Protein AF-A0A428UQV4-F1 (afdb_monomer_lite)

Secondary structure (DSSP, 8-state):
-----------------S--PPSPPHHHHHHHTTS--------PPP-----------------------------------------------------------------------PPPPPPPPPP-GGGGSPEE--S--TTS--EE-TT-SHHHHHHHHHHHHHHHHHHHH-SS---EETT-PPPPPPP-EEEEEEETTTTEEEEEETTS-EEEEE--EEEEETTEEEEEPSEEEEETTHHHHHHTTS-TT-TTTTSSS-SSSPEEEEEE-GGG-EEEEEE-GGGG--PBPTTSPBPPPPPPSSHHHHHHHHHHHHHHHHHHHHHHTTPPP----SS---TTS-PPSPTTSGGG-EEEEEEEETEEEEEETTS-EEEE-TTS-EEEE-TTSSEEEEEE--HHHHHHHHHHS---GGGGTS-EEEEEEHHHHTTTT-------S-----SEEPPP--HHHHTHHHHTTHHHHHHHHHHHHHHHHHTTSTT----STTT-----S----TTTTSPEEEEEEEES-TT---EEEEEE-TT-TTSEEEE--TT--

Organism: NCBI:txid2604345

Structure (mmCIF, N/CA/C/O backbone):
data_AF-A0A428UQV4-F1
#
_entry.id   AF-A0A428UQV4-F1
#
loop_
_atom_site.group_PDB
_atom_site.id
_atom_site.type_symbol
_atom_site.label_atom_id
_atom_site.label_alt_id
_atom_site.label_comp_id
_atom_site.label_asym_id
_atom_site.label_entity_id
_atom_site.label_seq_id
_atom_site.pdbx_PDB_ins_code
_atom_site.Cartn_x
_atom_site.Cartn_y
_atom_site.Cartn_z
_atom_site.occupancy
_atom_site.B_iso_or_equiv
_atom_site.auth_seq_id
_atom_site.auth_comp_id
_atom_site.auth_asym_id
_atom_site.auth_atom_id
_atom_site.pdbx_PDB_model_num
ATOM 1 N N . MET A 1 1 ? -52.352 -6.166 -39.261 1.00 31.38 1 MET A N 1
ATOM 2 C CA . MET A 1 1 ? -52.012 -5.376 -40.462 1.00 31.38 1 MET A CA 1
ATOM 3 C C . MET A 1 1 ? -51.467 -4.051 -39.938 1.00 31.38 1 MET A C 1
ATOM 5 O O . MET A 1 1 ? -52.166 -3.456 -39.133 1.00 31.38 1 MET A O 1
ATOM 9 N N . SER A 1 2 ? -50.158 -3.784 -40.026 1.00 28.44 2 SER A N 1
ATOM 10 C CA . SER A 1 2 ? -49.411 -3.317 -41.226 1.00 28.44 2 SER A CA 1
ATOM 11 C C . SER A 1 2 ? -49.511 -1.784 -41.349 1.00 28.44 2 SER A C 1
ATOM 13 O O . SER A 1 2 ? -50.619 -1.283 -41.206 1.00 28.44 2 SER A O 1
ATOM 15 N N . THR A 1 3 ? -48.466 -0.976 -41.594 1.00 29.72 3 THR A N 1
ATOM 16 C CA . THR A 1 3 ? -47.017 -1.180 -41.906 1.00 29.72 3 THR A CA 1
ATOM 17 C C . THR A 1 3 ? -46.318 0.210 -41.817 1.00 29.72 3 THR A C 1
ATOM 19 O O . THR A 1 3 ? -47.023 1.203 -41.965 1.00 29.72 3 THR A O 1
ATOM 22 N N . GLU A 1 4 ? -45.009 0.426 -41.599 1.00 27.41 4 GLU A N 1
ATOM 23 C CA . GLU A 1 4 ? -43.824 -0.445 -41.400 1.00 27.41 4 GLU A CA 1
ATOM 24 C C . GLU A 1 4 ? -42.717 0.293 -40.570 1.00 27.41 4 GLU A C 1
ATOM 26 O O . GLU A 1 4 ? -43.022 1.223 -39.826 1.00 27.41 4 GLU A O 1
ATOM 31 N N . ASP A 1 5 ? -41.455 -0.137 -40.689 1.00 26.69 5 ASP A N 1
ATOM 32 C CA . ASP A 1 5 ? -40.201 0.288 -40.015 1.00 26.69 5 ASP A CA 1
ATOM 33 C C . ASP A 1 5 ? -39.321 1.193 -40.945 1.00 26.69 5 ASP A C 1
ATOM 35 O O . ASP A 1 5 ? -39.782 1.550 -42.031 1.00 26.69 5 ASP A O 1
ATOM 39 N N . PRO A 1 6 ? -38.011 1.468 -40.699 1.00 42.03 6 PRO A N 1
ATOM 40 C CA . PRO A 1 6 ? -37.296 1.888 -39.477 1.00 42.03 6 PRO A CA 1
ATOM 41 C C . PRO A 1 6 ? -36.327 3.087 -39.735 1.00 42.03 6 PRO A C 1
ATOM 43 O O . PRO A 1 6 ? -36.129 3.516 -40.870 1.00 42.03 6 PRO A O 1
ATOM 46 N N . LEU A 1 7 ? -35.560 3.532 -38.720 1.00 25.91 7 LEU A N 1
ATOM 47 C CA . LEU A 1 7 ? -34.198 4.077 -38.945 1.00 25.91 7 LEU A CA 1
ATOM 48 C C . LEU A 1 7 ? -33.292 3.962 -37.695 1.00 25.91 7 LEU A C 1
ATOM 50 O O . LEU A 1 7 ? -33.308 4.811 -36.806 1.00 25.91 7 LEU A O 1
ATOM 54 N N . SER A 1 8 ? -32.469 2.908 -37.612 1.00 24.80 8 SER A N 1
ATOM 55 C CA . SER A 1 8 ? -31.616 2.625 -36.441 1.00 24.80 8 SER A CA 1
ATOM 56 C C . SER A 1 8 ? -30.145 3.038 -36.634 1.00 24.80 8 SER A C 1
ATOM 58 O O . SER A 1 8 ? -29.351 2.313 -37.240 1.00 24.80 8 SER A O 1
ATOM 60 N N . GLY A 1 9 ? -29.747 4.179 -36.063 1.00 23.80 9 GLY A N 1
ATOM 61 C CA . GLY A 1 9 ? -28.363 4.674 -36.080 1.00 23.80 9 GLY A CA 1
ATOM 62 C C . GLY A 1 9 ? -27.455 4.028 -35.024 1.00 23.80 9 GLY A C 1
ATOM 63 O O . GLY A 1 9 ? -27.219 4.610 -33.970 1.00 23.80 9 GLY A O 1
ATOM 64 N N . SER A 1 10 ? -26.910 2.836 -35.292 1.00 25.34 10 SER A N 1
ATOM 65 C CA . SER A 1 10 ? -26.009 2.145 -34.350 1.00 25.34 10 SER A CA 1
ATOM 66 C C . SER A 1 10 ? -24.591 2.750 -34.337 1.00 25.34 10 SER A C 1
ATOM 68 O O . SER A 1 10 ? -23.722 2.363 -35.125 1.00 25.34 10 SER A O 1
ATOM 70 N N . GLN A 1 11 ? -24.332 3.704 -33.434 1.00 25.91 11 GLN A N 1
ATOM 71 C CA . GLN A 1 11 ? -22.978 4.217 -33.196 1.00 25.91 11 GLN A CA 1
ATOM 72 C C . GLN A 1 11 ? -22.126 3.220 -32.395 1.00 25.91 11 GLN A C 1
ATOM 74 O O . GLN A 1 11 ? -22.440 2.850 -31.265 1.00 25.91 11 GLN A O 1
ATOM 79 N N . LYS A 1 12 ? -20.999 2.811 -32.986 1.00 23.88 12 LYS A N 1
ATOM 80 C CA . LYS A 1 12 ? -20.004 1.933 -32.358 1.00 23.88 12 LYS A CA 1
ATOM 81 C C . LYS A 1 12 ? -19.156 2.718 -31.358 1.00 23.88 12 LYS A C 1
ATOM 83 O O . LYS A 1 12 ? -18.363 3.569 -31.758 1.00 23.88 12 LYS A O 1
ATOM 88 N N . THR A 1 13 ? -19.246 2.376 -30.078 1.00 25.34 13 THR A N 1
ATOM 89 C CA . THR A 1 13 ? -18.352 2.878 -29.026 1.00 25.34 13 THR A CA 1
ATOM 90 C C . THR A 1 13 ? -16.971 2.215 -29.111 1.00 25.34 13 THR A C 1
ATOM 92 O O . THR A 1 13 ? -16.654 1.264 -28.398 1.00 25.34 13 THR A O 1
ATOM 95 N N . SER A 1 14 ? -16.122 2.719 -30.010 1.00 24.55 14 SER A N 1
ATOM 96 C CA . SER A 1 14 ? -14.706 2.332 -30.090 1.00 24.5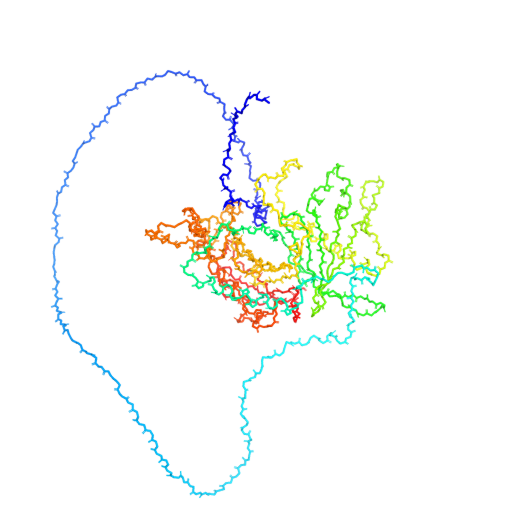5 14 SER A CA 1
ATOM 97 C C . SER A 1 14 ? -13.977 2.701 -28.790 1.00 24.55 14 SER A C 1
ATOM 99 O O . SER A 1 14 ? -13.954 3.863 -28.390 1.00 24.55 14 SER A O 1
ATOM 101 N N . GLY A 1 15 ? -13.412 1.707 -28.103 1.00 33.34 15 GLY A N 1
ATOM 102 C CA . GLY A 1 15 ? -12.973 1.858 -26.713 1.00 33.34 15 GLY A CA 1
ATOM 103 C C . GLY A 1 15 ? -11.687 2.667 -26.517 1.00 33.34 15 GLY A C 1
ATOM 104 O O . GLY A 1 15 ? -10.622 2.261 -26.978 1.00 33.34 15 GLY A O 1
ATOM 105 N N . SER A 1 16 ? -11.767 3.736 -25.715 1.00 28.20 16 SER A N 1
ATOM 106 C CA . SER A 1 16 ? -10.606 4.419 -25.126 1.00 28.20 16 SER A CA 1
ATOM 107 C C . SER A 1 16 ? -10.509 4.113 -23.625 1.00 28.20 16 SER A C 1
ATOM 109 O O . SER A 1 16 ? -11.118 4.770 -22.777 1.00 28.20 16 SER A O 1
ATOM 111 N N . ILE A 1 17 ? -9.779 3.041 -23.305 1.00 39.03 17 ILE A N 1
ATOM 112 C CA . ILE A 1 17 ? -9.510 2.575 -21.928 1.00 39.03 17 ILE A CA 1
ATOM 113 C C . ILE A 1 17 ? -7.999 2.605 -21.612 1.00 39.03 17 ILE A C 1
ATOM 115 O O . ILE A 1 17 ? -7.606 2.599 -20.450 1.00 39.03 17 ILE A O 1
ATOM 119 N N . PHE A 1 18 ? -7.142 2.678 -22.636 1.00 48.31 18 PHE A N 1
ATOM 120 C CA . PHE A 1 18 ? -5.702 2.402 -22.531 1.00 48.31 18 PHE A CA 1
ATOM 121 C C . PHE A 1 18 ? -4.828 3.571 -22.054 1.00 48.31 18 PHE A C 1
ATOM 123 O O . PHE A 1 18 ? -3.662 3.350 -21.735 1.00 48.31 18 PHE A O 1
ATOM 130 N N . LEU A 1 19 ? -5.382 4.784 -21.979 1.00 40.38 19 LEU A N 1
ATOM 131 C CA . LEU A 1 19 ? -4.742 5.970 -21.411 1.00 40.38 19 LEU A CA 1
ATOM 132 C C . LEU A 1 19 ? -5.763 6.743 -20.571 1.00 40.38 19 LEU A C 1
ATOM 134 O O . LEU A 1 19 ? -6.770 7.217 -21.095 1.00 40.38 19 LEU A O 1
ATOM 138 N N . ARG A 1 20 ? -5.491 6.879 -19.270 1.00 52.88 20 ARG A N 1
ATOM 139 C CA . ARG A 1 20 ? -6.180 7.797 -18.350 1.00 52.88 20 ARG A CA 1
ATOM 140 C C . ARG A 1 20 ? -5.162 8.369 -17.368 1.00 52.88 20 ARG A C 1
ATOM 142 O O . ARG A 1 20 ? -4.281 7.637 -16.907 1.00 52.88 20 ARG A O 1
ATOM 149 N N . GLN A 1 21 ? -5.282 9.657 -17.057 1.00 40.12 21 GLN A N 1
ATOM 150 C CA . GLN A 1 21 ? -4.469 10.283 -16.016 1.00 40.12 21 GLN A CA 1
ATOM 151 C C . GLN A 1 21 ? -4.945 9.813 -14.626 1.00 40.12 21 GLN A C 1
ATOM 153 O O . GLN A 1 21 ? -6.149 9.667 -14.403 1.00 40.12 21 GLN A O 1
ATOM 158 N N . PRO A 1 22 ? -4.024 9.525 -13.693 1.00 44.88 22 PRO A N 1
ATOM 159 C CA . PRO A 1 22 ? -4.344 9.227 -12.307 1.00 44.88 22 PRO A CA 1
ATOM 160 C C . PRO A 1 22 ? -4.582 10.525 -11.517 1.00 44.88 22 PRO A C 1
ATOM 162 O O . PRO A 1 22 ? -4.188 11.598 -11.973 1.00 44.88 22 PRO A O 1
ATOM 165 N N . PRO A 1 23 ? -5.128 10.446 -10.290 1.00 51.72 23 PRO A N 1
ATOM 166 C CA . PRO A 1 23 ? -5.045 11.566 -9.359 1.00 51.72 23 PRO A CA 1
ATOM 167 C C . PRO A 1 23 ? -3.584 11.987 -9.115 1.00 51.72 23 PRO A C 1
ATOM 169 O O . PRO A 1 23 ? -2.643 11.179 -9.210 1.00 51.72 23 PRO A O 1
ATOM 172 N N . GLN A 1 24 ? -3.413 13.270 -8.794 1.00 48.06 24 GLN A N 1
ATOM 173 C CA . GLN A 1 24 ? -2.119 13.928 -8.645 1.00 48.06 24 GLN A CA 1
ATOM 174 C C . GLN A 1 24 ? -1.214 13.230 -7.613 1.00 48.06 24 GLN A C 1
ATOM 176 O O . GLN A 1 24 ? -1.659 12.551 -6.683 1.00 48.06 24 GLN A O 1
ATOM 181 N N . SER A 1 25 ? 0.104 13.344 -7.792 1.00 53.81 25 SER A N 1
ATOM 182 C CA . SER A 1 25 ? 1.058 12.783 -6.834 1.00 53.81 25 SER A CA 1
ATOM 183 C C . SER A 1 25 ? 0.945 13.465 -5.470 1.00 53.81 25 SER A C 1
ATOM 185 O O . SER A 1 25 ? 1.125 14.673 -5.386 1.00 53.81 25 SER A O 1
ATOM 187 N N . PHE A 1 26 ? 0.897 12.688 -4.383 1.00 61.75 26 PHE A N 1
ATOM 188 C CA . PHE A 1 26 ? 1.239 13.204 -3.047 1.00 61.75 26 PHE A CA 1
ATOM 189 C C . PHE A 1 26 ? 2.632 13.875 -3.031 1.00 61.75 26 PHE A C 1
ATOM 191 O O . PHE A 1 26 ? 2.838 14.910 -2.413 1.00 61.75 26 PHE A O 1
ATOM 198 N N . ALA A 1 27 ? 3.577 13.351 -3.820 1.00 56.31 27 ALA A N 1
ATOM 199 C CA . ALA A 1 27 ? 4.898 13.950 -4.032 1.00 56.31 27 ALA A CA 1
ATOM 200 C C . ALA A 1 27 ? 4.934 15.170 -4.987 1.00 56.31 27 ALA A C 1
ATOM 202 O O . ALA A 1 27 ? 6.003 15.757 -5.159 1.00 56.31 27 ALA A O 1
ATOM 203 N N . ALA A 1 28 ? 3.810 15.538 -5.618 1.00 52.22 28 ALA A N 1
ATOM 204 C CA . ALA A 1 28 ? 3.621 16.810 -6.328 1.00 52.22 28 ALA A CA 1
ATOM 205 C C . ALA A 1 28 ? 2.908 17.824 -5.424 1.00 52.22 28 ALA A C 1
ATOM 207 O O . ALA A 1 28 ? 3.396 18.941 -5.303 1.00 52.22 28 ALA A O 1
ATOM 208 N N . GLN A 1 29 ? 1.876 17.393 -4.686 1.00 57.56 29 GLN A N 1
ATOM 209 C CA . GLN A 1 29 ? 1.255 18.135 -3.575 1.00 57.56 29 GLN A CA 1
ATOM 210 C C . GLN A 1 29 ? 2.313 18.639 -2.571 1.00 57.56 29 GLN A C 1
ATOM 212 O O . GLN A 1 29 ? 2.324 19.802 -2.180 1.00 57.56 29 GLN A O 1
ATOM 217 N N . GLN A 1 30 ? 3.302 17.808 -2.223 1.00 59.03 30 GLN A N 1
ATOM 218 C CA . GLN A 1 30 ? 4.432 18.231 -1.382 1.00 59.03 30 GLN A CA 1
ATOM 219 C C . GLN A 1 30 ? 5.418 19.205 -2.066 1.00 59.03 30 GLN A C 1
ATOM 221 O O . GLN A 1 30 ? 6.194 19.861 -1.376 1.00 59.03 30 GLN A O 1
ATOM 226 N N . ARG A 1 31 ? 5.421 19.328 -3.402 1.00 60.47 31 ARG A N 1
ATOM 227 C CA . ARG A 1 31 ? 6.254 20.308 -4.135 1.00 60.47 31 ARG A CA 1
ATOM 228 C C . ARG A 1 31 ? 5.546 21.639 -4.336 1.00 60.47 31 ARG A C 1
ATOM 230 O O . ARG A 1 31 ? 6.208 22.668 -4.226 1.00 60.47 31 ARG A O 1
ATOM 237 N N . SER A 1 32 ? 4.242 21.639 -4.618 1.00 54.00 32 SER A N 1
ATOM 238 C CA . SER A 1 32 ? 3.446 22.868 -4.733 1.00 54.00 32 SER A CA 1
ATOM 239 C C . SER A 1 32 ? 3.481 23.652 -3.419 1.00 54.00 32 SER A C 1
ATOM 241 O O . SER A 1 32 ? 3.831 24.829 -3.433 1.00 54.00 32 SER A O 1
ATOM 243 N N . GLN A 1 33 ? 3.294 22.973 -2.281 1.00 54.44 33 GLN A N 1
ATOM 244 C CA . GLN A 1 33 ? 3.383 23.553 -0.930 1.00 54.44 33 GLN A CA 1
ATOM 245 C C . GLN A 1 33 ? 4.753 24.181 -0.583 1.00 54.44 33 GLN A C 1
ATOM 247 O O . GLN A 1 33 ? 4.829 25.036 0.298 1.00 54.44 33 GLN A O 1
ATOM 252 N N . HIS A 1 34 ? 5.841 23.784 -1.254 1.00 43.09 34 HIS A N 1
ATOM 253 C CA . HIS A 1 34 ? 7.185 24.347 -1.053 1.00 43.09 34 HIS A CA 1
ATOM 254 C C . HIS A 1 34 ? 7.595 25.374 -2.120 1.00 43.09 34 HIS A C 1
ATOM 256 O O . HIS A 1 34 ? 8.731 25.856 -2.115 1.00 43.09 34 HIS A O 1
ATOM 262 N N . ARG A 1 35 ? 6.690 25.744 -3.032 1.00 37.53 35 ARG A N 1
ATOM 263 C CA . ARG A 1 35 ? 6.937 26.794 -4.020 1.00 37.53 35 ARG A CA 1
ATOM 264 C C . ARG A 1 35 ? 6.716 28.170 -3.370 1.00 37.53 35 ARG A C 1
ATOM 266 O O . ARG A 1 35 ? 5.616 28.423 -2.887 1.00 37.53 35 ARG A O 1
ATOM 273 N N . PRO A 1 36 ? 7.699 29.092 -3.372 1.00 30.77 36 PRO A N 1
ATOM 274 C CA . PRO A 1 36 ? 7.439 30.466 -2.953 1.00 30.77 36 PRO A CA 1
ATOM 275 C C . PRO A 1 36 ? 6.405 31.102 -3.892 1.00 30.77 36 PRO A C 1
ATOM 277 O O . PRO A 1 36 ? 6.422 30.843 -5.100 1.00 30.77 36 PRO A O 1
ATOM 280 N N . ALA A 1 37 ? 5.525 31.940 -3.339 1.00 31.09 37 ALA A N 1
ATOM 281 C CA . ALA A 1 37 ? 4.434 32.598 -4.058 1.00 31.09 37 ALA A CA 1
ATOM 282 C C . ALA A 1 37 ? 4.957 33.645 -5.063 1.00 31.09 37 ALA A C 1
ATOM 284 O O . ALA A 1 37 ? 4.949 34.850 -4.819 1.00 31.09 37 ALA A O 1
ATOM 285 N N . SER A 1 38 ? 5.453 33.166 -6.204 1.00 29.39 38 SER A N 1
ATOM 286 C CA . SER A 1 38 ? 5.843 33.994 -7.342 1.00 29.39 38 SER A CA 1
ATOM 287 C C . SER A 1 38 ? 4.591 34.611 -7.963 1.00 29.39 38 SER A C 1
ATOM 289 O O . SER A 1 38 ? 3.632 33.903 -8.272 1.00 29.39 38 SER A O 1
ATOM 291 N N . SER A 1 39 ? 4.592 35.935 -8.110 1.00 29.48 39 SER A N 1
ATOM 292 C CA . SER A 1 39 ? 3.435 36.717 -8.538 1.00 29.48 39 SER A CA 1
ATOM 293 C C . SER A 1 39 ? 2.903 36.269 -9.902 1.00 29.48 39 SER A C 1
ATOM 295 O O . SER A 1 39 ? 3.582 36.354 -10.927 1.00 29.48 39 SER A O 1
ATOM 297 N N . MET A 1 40 ? 1.644 35.829 -9.926 1.00 29.00 40 MET A N 1
ATOM 298 C CA . MET A 1 40 ? 0.935 35.540 -11.169 1.00 29.00 40 MET A CA 1
ATOM 299 C C . MET A 1 40 ? 0.621 36.850 -11.895 1.00 29.00 40 MET A C 1
ATOM 301 O O . MET A 1 40 ? -0.359 37.523 -11.583 1.00 29.00 40 MET A O 1
ATOM 305 N N . VAL A 1 41 ? 1.442 37.206 -12.885 1.00 30.58 41 VAL A N 1
ATOM 306 C CA . VAL A 1 41 ? 1.103 38.262 -13.848 1.00 30.58 41 VAL A CA 1
ATOM 307 C C . VAL A 1 41 ? -0.134 37.803 -14.639 1.00 30.58 41 VAL A C 1
ATOM 309 O O . VAL A 1 41 ? -0.069 36.744 -15.273 1.00 30.58 41 VAL A O 1
ATOM 312 N N . PRO A 1 42 ? -1.263 38.541 -14.624 1.00 30.08 42 PRO A N 1
ATOM 313 C CA . PRO A 1 42 ? -2.478 38.103 -15.302 1.00 30.08 42 PRO A CA 1
ATOM 314 C C . PRO A 1 42 ? -2.275 37.997 -16.816 1.00 30.08 42 PRO A C 1
ATOM 316 O O . PRO A 1 42 ? -2.012 38.986 -17.502 1.00 30.08 42 PRO A O 1
ATOM 319 N N . LYS A 1 43 ? -2.420 36.785 -17.358 1.00 28.83 43 LYS A N 1
ATOM 320 C CA . LYS A 1 43 ? -2.338 36.532 -18.799 1.00 28.83 43 LYS A CA 1
ATOM 321 C C . LYS A 1 43 ? -3.593 37.089 -19.476 1.00 28.83 43 LYS A C 1
ATOM 323 O O . LYS A 1 43 ? -4.656 36.477 -19.398 1.00 28.83 43 LYS A O 1
ATOM 328 N N . GLN A 1 44 ? -3.474 38.260 -20.105 1.00 26.98 44 GLN A N 1
ATOM 329 C CA . GLN A 1 44 ? -4.604 38.926 -20.756 1.00 26.98 44 GLN A CA 1
ATOM 330 C C . GLN A 1 44 ? -5.252 38.054 -21.843 1.00 26.98 44 GLN A C 1
ATOM 332 O O . GLN A 1 44 ? -4.595 37.296 -22.560 1.00 26.98 44 GLN A O 1
ATOM 337 N N . ARG A 1 45 ? -6.577 38.177 -21.935 1.00 28.12 45 ARG A N 1
ATOM 338 C CA . ARG A 1 45 ? -7.457 37.458 -22.859 1.00 28.12 45 ARG A CA 1
ATOM 339 C C . ARG A 1 45 ? -7.523 38.235 -24.183 1.00 28.12 45 ARG A C 1
ATOM 341 O O . ARG A 1 45 ? -7.883 39.409 -24.129 1.00 28.12 45 ARG A O 1
ATOM 348 N N . PRO A 1 46 ? -7.202 37.640 -25.345 1.00 29.00 46 PRO A N 1
ATOM 349 C CA . PRO A 1 46 ? -7.317 38.341 -26.619 1.00 29.00 46 PRO A CA 1
ATOM 350 C C . PRO A 1 46 ? -8.788 38.518 -27.023 1.00 29.00 46 PRO A C 1
ATOM 352 O O . PRO A 1 46 ? -9.585 37.582 -26.939 1.00 29.00 46 PRO A O 1
ATOM 355 N N . THR A 1 47 ? -9.120 39.717 -27.491 1.00 29.45 47 THR A N 1
ATOM 356 C CA . THR A 1 47 ? -10.362 40.076 -28.196 1.00 29.45 47 THR A CA 1
ATOM 357 C C . THR A 1 47 ? -10.038 40.447 -29.658 1.00 29.45 47 THR A C 1
ATOM 359 O O . THR A 1 47 ? -8.865 40.659 -29.970 1.00 29.45 47 THR A O 1
ATOM 362 N N . PRO A 1 48 ? -11.020 40.407 -30.583 1.00 34.56 48 PRO A N 1
ATOM 363 C CA . PRO A 1 48 ? -10.745 40.185 -32.008 1.00 34.56 48 PRO A CA 1
ATOM 364 C C . PRO A 1 48 ? -10.295 41.419 -32.813 1.00 34.56 48 PRO A C 1
ATOM 366 O O . PRO A 1 48 ? -10.317 42.553 -32.340 1.00 34.56 48 PRO A O 1
ATOM 369 N N . GLU A 1 49 ? -9.893 41.144 -34.056 1.00 31.14 49 GLU A N 1
ATOM 370 C CA . GLU A 1 49 ? -9.413 42.085 -35.077 1.00 31.14 49 GLU A CA 1
ATOM 371 C C . GLU A 1 49 ? -10.415 43.195 -35.446 1.00 31.14 49 GLU A C 1
ATOM 373 O O . GLU A 1 49 ? -11.632 42.999 -35.407 1.00 31.14 49 GLU A O 1
ATOM 378 N N . PRO A 1 50 ? -9.890 44.307 -35.986 1.00 31.38 50 PRO A N 1
ATOM 379 C CA . PRO A 1 50 ? -10.465 44.939 -37.171 1.00 31.38 50 PRO A CA 1
ATOM 380 C C . PRO A 1 50 ? -9.506 44.901 -38.379 1.00 31.38 50 PRO A C 1
ATOM 382 O O . PRO A 1 50 ? -8.284 44.866 -38.248 1.00 31.38 50 PRO A O 1
ATOM 385 N N . VAL A 1 51 ? -10.089 44.925 -39.577 1.00 33.12 51 VAL A N 1
ATOM 386 C CA . VAL A 1 51 ? -9.424 44.723 -40.879 1.00 33.12 51 VAL A CA 1
ATOM 387 C C . VAL A 1 51 ? -9.010 46.067 -41.506 1.00 33.12 51 VAL A C 1
ATOM 389 O O . VAL A 1 51 ? -9.795 47.006 -41.401 1.00 33.12 51 VAL A O 1
ATOM 392 N N . LEU A 1 52 ? -7.861 46.148 -42.217 1.00 30.59 52 LEU A N 1
ATOM 393 C CA . LEU A 1 52 ? -7.737 46.655 -43.617 1.00 30.59 52 LEU A CA 1
ATOM 394 C C . LEU A 1 52 ? -6.305 46.996 -44.119 1.00 30.59 52 LEU A C 1
ATOM 396 O O . LEU A 1 52 ? -5.415 47.369 -43.365 1.00 30.59 52 LEU A O 1
ATOM 400 N N . SER A 1 53 ? -6.171 46.949 -45.455 1.00 27.45 53 SER A N 1
ATOM 401 C CA . SER A 1 53 ? -5.239 47.709 -46.325 1.00 27.45 53 SER A CA 1
ATOM 402 C C . SER A 1 53 ? -3.719 47.432 -46.334 1.00 27.45 53 SER A C 1
ATOM 404 O O . SER A 1 53 ? -2.910 48.201 -45.833 1.00 27.45 53 SER A O 1
ATOM 406 N N . ALA A 1 54 ? -3.352 46.396 -47.097 1.00 30.00 54 ALA A N 1
ATOM 407 C CA . ALA A 1 54 ? -2.498 46.456 -48.304 1.00 30.00 54 ALA A CA 1
ATOM 408 C C . ALA A 1 54 ? -1.250 47.379 -48.388 1.00 30.00 54 ALA A C 1
ATOM 410 O O . ALA A 1 54 ? -1.382 48.601 -48.425 1.00 30.00 54 ALA A O 1
ATOM 411 N N . SER A 1 55 ? -0.091 46.794 -48.756 1.00 30.47 55 SER A N 1
ATOM 412 C CA . SER A 1 55 ? 0.547 46.973 -50.095 1.00 30.47 55 SER A CA 1
ATOM 413 C C . SER A 1 55 ? 1.920 46.277 -50.249 1.00 30.47 55 SER A C 1
ATOM 415 O O . SER A 1 55 ? 2.720 46.343 -49.332 1.00 30.47 55 SER A O 1
ATOM 417 N N . GLN A 1 56 ? 2.167 45.676 -51.433 1.00 31.70 56 GLN A N 1
ATOM 418 C CA . GLN A 1 56 ? 3.396 45.692 -52.287 1.00 31.70 56 GLN A CA 1
ATOM 419 C C . GLN A 1 56 ? 4.823 45.518 -51.672 1.00 31.70 56 GLN A C 1
ATOM 421 O O . GLN A 1 56 ? 5.108 46.012 -50.598 1.00 31.70 56 GLN A O 1
ATOM 426 N N . SER A 1 57 ? 5.859 44.961 -52.332 1.00 29.02 57 SER A N 1
ATOM 427 C CA . SER A 1 57 ? 6.057 44.153 -53.564 1.00 29.02 57 SER A CA 1
ATOM 428 C C . SER A 1 57 ? 7.560 43.725 -53.647 1.00 29.02 57 SER A C 1
ATOM 430 O O . SER A 1 57 ? 8.336 44.116 -52.785 1.00 29.02 57 SER A O 1
ATOM 432 N N . VAL A 1 58 ? 7.986 43.002 -54.704 1.00 30.25 58 VAL A N 1
ATOM 433 C CA . VAL A 1 58 ? 9.397 42.745 -55.147 1.00 30.25 58 VAL A CA 1
ATOM 434 C C . VAL A 1 58 ? 10.280 41.902 -54.176 1.00 30.25 58 VAL A C 1
ATOM 436 O O . VAL A 1 58 ? 10.587 42.336 -53.079 1.00 30.25 58 VAL A O 1
ATOM 439 N N . ARG A 1 59 ? 10.711 40.645 -54.417 1.00 28.86 59 ARG A N 1
ATOM 440 C CA . ARG A 1 59 ? 11.384 39.946 -55.555 1.00 28.86 59 ARG A CA 1
ATOM 441 C C . ARG A 1 59 ? 12.914 40.165 -55.655 1.00 28.86 59 ARG A C 1
ATOM 443 O O . ARG A 1 59 ? 13.335 41.072 -56.361 1.00 28.86 59 ARG A O 1
ATOM 450 N N . ALA A 1 60 ? 13.732 39.225 -55.148 1.00 28.28 60 ALA A N 1
ATOM 451 C CA . ALA A 1 60 ? 15.081 38.939 -55.690 1.00 28.28 60 ALA A CA 1
ATOM 452 C C . ALA A 1 60 ? 15.667 37.561 -55.275 1.00 28.28 60 ALA A C 1
ATOM 454 O O . ALA A 1 60 ? 15.558 37.139 -54.129 1.00 28.28 60 ALA A O 1
ATOM 455 N N . ARG A 1 61 ? 16.351 36.895 -56.220 1.00 38.69 61 ARG A N 1
ATOM 456 C CA . ARG A 1 61 ? 17.340 35.802 -56.050 1.00 38.69 61 ARG A CA 1
ATOM 457 C C . ARG A 1 61 ? 18.453 36.055 -57.081 1.00 38.69 61 ARG A C 1
ATOM 459 O O . ARG A 1 61 ? 18.120 36.405 -58.213 1.00 38.69 61 ARG A O 1
ATOM 466 N N . PRO A 1 62 ? 19.733 35.852 -56.735 1.00 41.69 62 PRO A N 1
ATOM 467 C CA . PRO A 1 62 ? 20.533 34.774 -57.355 1.00 41.69 62 PRO A CA 1
ATOM 468 C C . PRO A 1 62 ? 21.322 33.983 -56.265 1.00 41.69 62 PRO A C 1
ATOM 470 O O . PRO A 1 62 ? 21.235 34.338 -55.097 1.00 41.69 62 PRO A O 1
ATOM 473 N N . ARG A 1 63 ? 21.939 32.797 -56.455 1.00 32.78 63 ARG A N 1
ATOM 474 C CA . ARG A 1 63 ? 22.909 32.293 -57.470 1.00 32.78 63 ARG A CA 1
ATOM 475 C C . ARG A 1 63 ? 24.223 33.123 -57.447 1.00 32.78 63 ARG A C 1
ATOM 477 O O . ARG A 1 63 ? 24.137 34.334 -57.342 1.00 32.78 63 ARG A O 1
ATOM 484 N N . ARG A 1 64 ? 25.446 32.571 -57.536 1.00 34.38 64 ARG A N 1
ATOM 485 C CA . ARG A 1 64 ? 25.927 31.299 -58.129 1.00 34.38 64 ARG A CA 1
ATOM 486 C C . ARG A 1 64 ? 27.404 31.012 -57.718 1.00 34.38 64 ARG A C 1
ATOM 488 O O . ARG A 1 64 ? 28.120 31.980 -57.532 1.00 34.38 64 ARG A O 1
ATOM 495 N N . GLU A 1 65 ? 27.836 29.734 -57.710 1.00 30.62 65 GLU A N 1
ATOM 496 C CA . GLU A 1 65 ? 29.252 29.234 -57.708 1.00 30.62 65 GLU A CA 1
ATOM 497 C C . GLU A 1 65 ? 30.206 29.660 -56.550 1.00 30.62 65 GLU A C 1
ATOM 499 O O . GLU A 1 65 ? 29.926 30.598 -55.819 1.00 30.62 65 GLU A O 1
ATOM 504 N N . GLY A 1 66 ? 31.334 28.981 -56.263 1.00 30.05 66 GLY A N 1
ATOM 505 C CA . GLY A 1 66 ? 31.796 27.642 -56.691 1.00 30.05 66 GLY A CA 1
ATOM 506 C C . GLY A 1 66 ? 33.290 27.559 -57.077 1.00 30.05 66 GLY A C 1
ATOM 507 O O . GLY A 1 66 ? 33.641 27.997 -58.167 1.00 30.05 66 GLY A O 1
ATOM 508 N N . SER A 1 67 ? 34.161 26.950 -56.253 1.00 29.91 67 SER A N 1
ATOM 509 C CA . SER A 1 67 ? 35.594 26.741 -56.578 1.00 29.91 67 SER A CA 1
ATOM 510 C C . SER A 1 67 ? 36.260 25.567 -55.824 1.00 29.91 67 SER A C 1
ATOM 512 O O . SER A 1 67 ? 35.712 25.040 -54.857 1.00 29.91 67 SER A O 1
ATOM 514 N N . ARG A 1 68 ? 37.412 25.113 -56.350 1.00 35.44 68 ARG A N 1
ATOM 515 C CA . ARG A 1 68 ? 38.215 23.910 -56.002 1.00 35.44 68 ARG A CA 1
ATOM 516 C C . ARG A 1 68 ? 39.712 24.254 -56.271 1.00 35.44 68 ARG A C 1
ATOM 518 O O . ARG A 1 68 ? 39.958 25.347 -56.770 1.00 35.44 68 ARG A O 1
ATOM 525 N N . GLU A 1 69 ? 40.768 23.467 -56.029 1.00 34.62 69 GLU A N 1
ATOM 526 C CA . GLU A 1 69 ? 40.979 22.060 -55.622 1.00 34.62 69 GLU A CA 1
ATOM 527 C C . GLU A 1 69 ? 42.422 21.904 -55.028 1.00 34.62 69 GLU A C 1
ATOM 529 O O . GLU A 1 69 ? 43.024 22.898 -54.629 1.00 34.62 69 GLU A O 1
ATOM 534 N N . ASN A 1 70 ? 43.007 20.694 -55.103 1.00 31.25 70 ASN A N 1
ATOM 535 C CA . ASN A 1 70 ? 44.399 20.276 -54.835 1.00 31.25 70 ASN A CA 1
ATOM 536 C C . ASN A 1 70 ? 44.765 19.953 -53.372 1.00 31.25 70 ASN A C 1
ATOM 538 O O . ASN A 1 70 ? 44.208 20.504 -52.428 1.00 31.25 70 ASN A O 1
ATOM 542 N N . ALA A 1 71 ? 45.688 18.993 -53.206 1.00 33.62 71 ALA A N 1
ATOM 543 C CA . ALA A 1 71 ? 46.113 18.437 -51.917 1.00 33.62 71 ALA A CA 1
ATOM 544 C C . ALA A 1 71 ? 47.466 17.691 -52.007 1.00 33.62 71 ALA A C 1
ATOM 546 O O . ALA A 1 71 ? 47.815 17.148 -53.057 1.00 33.62 71 ALA A O 1
ATOM 547 N N . SER A 1 72 ? 48.167 17.591 -50.876 1.00 33.44 72 SER A N 1
ATOM 548 C CA . SER A 1 72 ? 49.356 16.754 -50.626 1.00 33.44 72 SER A CA 1
ATOM 549 C C . SER A 1 72 ? 49.107 15.921 -49.345 1.00 33.44 72 SER A C 1
ATOM 551 O O . SER A 1 72 ? 48.572 16.473 -48.386 1.00 33.44 72 SER A O 1
ATOM 553 N N . ARG A 1 73 ? 49.291 14.586 -49.249 1.00 39.09 73 ARG A N 1
ATOM 554 C CA . ARG A 1 73 ? 50.242 13.602 -49.851 1.00 39.09 73 ARG A CA 1
ATOM 555 C C . ARG A 1 73 ? 51.678 13.772 -49.321 1.00 39.09 73 ARG A C 1
ATOM 557 O O . ARG A 1 73 ? 52.130 14.907 -49.255 1.00 39.09 73 ARG A O 1
ATOM 564 N N . GLU A 1 74 ? 52.473 12.750 -48.971 1.00 36.22 74 GLU A N 1
ATOM 565 C CA . GLU A 1 74 ? 52.308 11.287 -48.706 1.00 36.22 74 GLU A CA 1
ATOM 566 C C . GLU A 1 74 ? 53.505 10.865 -47.784 1.00 36.22 74 GLU A C 1
ATOM 568 O O . GLU A 1 74 ? 54.150 11.774 -47.268 1.00 36.22 74 GLU A O 1
ATOM 573 N N . ALA A 1 75 ? 53.956 9.640 -47.449 1.00 34.91 75 ALA A N 1
ATOM 574 C CA . ALA A 1 75 ? 53.765 8.187 -47.707 1.00 34.91 75 ALA A CA 1
ATOM 575 C C . ALA A 1 75 ? 54.536 7.444 -46.550 1.00 34.91 75 ALA A C 1
ATOM 577 O O . ALA A 1 75 ? 55.212 8.128 -45.784 1.00 34.91 75 ALA A O 1
ATOM 578 N N . MET A 1 76 ? 54.607 6.123 -46.294 1.00 36.03 76 MET A N 1
ATOM 579 C CA . MET A 1 76 ? 53.972 4.840 -46.695 1.00 36.03 76 MET A CA 1
ATOM 580 C C . MET A 1 76 ? 54.272 3.831 -45.538 1.00 36.03 76 MET A C 1
ATOM 582 O O . MET A 1 76 ? 55.274 3.984 -44.848 1.00 36.03 76 MET A O 1
ATOM 586 N N . GLU A 1 77 ? 53.364 2.951 -45.100 1.00 33.97 77 GLU A N 1
ATOM 587 C CA . GLU A 1 77 ? 53.127 1.560 -45.566 1.00 33.97 77 GLU A CA 1
ATOM 588 C C . GLU A 1 77 ? 54.281 0.536 -45.384 1.00 33.97 77 GLU A C 1
ATOM 590 O O . GLU A 1 77 ? 55.366 0.711 -45.929 1.00 33.97 77 GLU A O 1
ATOM 595 N N . SER A 1 78 ? 54.010 -0.592 -44.694 1.00 33.62 78 SER A N 1
ATOM 596 C CA . SER A 1 78 ? 54.464 -1.973 -45.036 1.00 33.62 78 SER A CA 1
ATOM 597 C C . SER A 1 78 ? 54.089 -3.018 -43.951 1.00 33.62 78 SER A C 1
ATOM 599 O O . SER A 1 78 ? 53.680 -2.669 -42.848 1.00 33.62 78 SER A O 1
ATOM 601 N N . ALA A 1 79 ? 54.242 -4.324 -44.227 1.00 35.56 79 ALA A N 1
ATOM 602 C CA . ALA A 1 79 ? 53.149 -5.191 -44.708 1.00 35.56 79 ALA A CA 1
ATOM 603 C C . ALA A 1 79 ? 53.543 -6.699 -44.799 1.00 35.56 79 ALA A C 1
ATOM 605 O O . ALA A 1 79 ? 54.404 -7.057 -45.598 1.00 35.56 79 ALA A O 1
ATOM 606 N N . SER A 1 80 ? 52.865 -7.602 -44.068 1.00 34.28 80 SER A N 1
ATOM 607 C CA . SER A 1 80 ? 52.804 -9.080 -44.289 1.00 34.28 80 SER A CA 1
ATOM 608 C C . SER A 1 80 ? 51.840 -9.724 -43.259 1.00 34.28 80 SER A C 1
ATOM 610 O O . SER A 1 80 ? 51.735 -9.206 -42.155 1.00 34.28 80 SER A O 1
ATOM 612 N N . LYS A 1 81 ? 50.976 -10.739 -43.483 1.00 35.44 81 LYS A N 1
ATOM 613 C CA . LYS A 1 81 ? 50.804 -11.904 -44.403 1.00 35.44 81 LYS A CA 1
ATOM 614 C C . LYS A 1 81 ? 51.339 -13.266 -43.899 1.00 35.44 81 LYS A C 1
ATOM 616 O O . LYS A 1 81 ? 52.470 -13.612 -44.205 1.00 35.44 81 LYS A O 1
ATOM 621 N N . SER A 1 82 ? 50.462 -14.075 -43.277 1.00 30.44 82 SER A N 1
ATOM 622 C CA . SER A 1 82 ? 50.364 -15.567 -43.312 1.00 30.44 82 SER A CA 1
ATOM 623 C C . SER A 1 82 ? 49.227 -16.005 -42.348 1.00 30.44 82 SER A C 1
ATOM 625 O O . SER A 1 82 ? 49.087 -15.343 -41.327 1.00 30.44 82 SER A O 1
ATOM 627 N N . LEU A 1 83 ? 48.327 -17.002 -42.466 1.00 34.44 83 LEU A N 1
ATOM 628 C CA . LEU A 1 83 ? 47.896 -18.082 -43.391 1.00 34.44 83 LEU A CA 1
ATOM 629 C C . LEU A 1 83 ? 47.848 -19.479 -42.706 1.00 34.44 83 LEU A C 1
ATOM 631 O O . LEU A 1 83 ? 48.846 -20.187 -42.690 1.00 34.44 83 LEU A O 1
ATOM 635 N N . ARG A 1 84 ? 46.626 -19.928 -42.335 1.00 34.38 84 ARG A N 1
ATOM 636 C CA . ARG A 1 84 ? 46.193 -21.344 -42.095 1.00 34.38 84 ARG A CA 1
ATOM 637 C C . ARG A 1 84 ? 46.846 -22.058 -40.865 1.00 34.38 84 ARG A C 1
ATOM 639 O O . ARG A 1 84 ? 47.797 -21.543 -40.307 1.00 34.38 84 ARG A O 1
ATOM 646 N N . SER A 1 85 ? 46.360 -23.189 -40.315 1.00 31.03 85 SER A N 1
ATOM 647 C CA . SER A 1 85 ? 45.282 -24.132 -40.703 1.00 31.03 85 SER A CA 1
ATOM 648 C C . SER A 1 85 ? 44.584 -24.841 -39.501 1.00 31.03 85 SER A C 1
ATOM 650 O O . SER A 1 85 ? 44.970 -24.646 -38.356 1.00 31.03 85 SER A O 1
ATOM 652 N N . SER A 1 86 ? 43.565 -25.658 -39.813 1.00 34.53 86 SER A N 1
ATOM 653 C CA . SER A 1 86 ? 42.788 -26.673 -39.048 1.00 34.53 86 SER A CA 1
ATOM 654 C C . SER A 1 86 ? 43.522 -27.468 -37.928 1.00 34.53 86 SER A C 1
ATOM 656 O O . SER A 1 86 ? 44.734 -27.625 -37.984 1.00 34.53 86 SER A O 1
ATOM 658 N N . SER A 1 87 ? 42.863 -28.113 -36.940 1.00 30.41 87 SER A N 1
ATOM 659 C CA . SER A 1 87 ? 41.939 -29.270 -37.115 1.00 30.41 87 SER A CA 1
ATOM 660 C C . SER A 1 87 ? 41.140 -29.699 -35.852 1.00 30.41 87 SER A C 1
ATOM 662 O O . SER A 1 87 ? 41.353 -29.191 -34.757 1.00 30.41 87 SER A O 1
ATOM 664 N N . ARG A 1 88 ? 40.220 -30.673 -36.022 1.00 34.22 88 ARG A N 1
ATOM 665 C CA . ARG A 1 88 ? 39.581 -31.522 -34.972 1.00 34.22 88 ARG A CA 1
ATOM 666 C C . ARG A 1 88 ? 40.598 -32.600 -34.458 1.00 34.22 88 ARG A C 1
ATOM 668 O O . ARG A 1 88 ? 41.700 -32.626 -34.989 1.00 34.22 88 ARG A O 1
ATOM 675 N N . THR A 1 89 ? 40.375 -33.534 -33.507 1.00 31.36 89 THR A N 1
ATOM 676 C CA . THR A 1 89 ? 39.154 -34.252 -33.037 1.00 31.36 89 THR A CA 1
ATOM 677 C C . THR A 1 89 ? 39.398 -35.074 -31.735 1.00 31.36 89 THR A C 1
ATOM 679 O O . THR A 1 89 ? 40.527 -35.475 -31.494 1.00 31.36 89 THR A O 1
ATOM 682 N N . ALA A 1 90 ? 38.307 -35.475 -31.052 1.00 30.77 90 ALA A N 1
ATOM 683 C CA . ALA A 1 90 ? 38.089 -36.764 -30.337 1.00 30.77 90 ALA A CA 1
ATOM 684 C C . ALA A 1 90 ? 38.587 -37.025 -28.882 1.00 30.77 90 ALA A C 1
ATOM 686 O O . ALA A 1 90 ? 39.531 -36.426 -28.383 1.00 30.77 90 ALA A O 1
ATOM 687 N N . LEU A 1 91 ? 37.878 -37.970 -28.233 1.00 34.91 91 LEU A N 1
ATOM 688 C CA . LEU A 1 91 ? 38.116 -38.632 -26.929 1.00 34.91 91 LEU A CA 1
ATOM 689 C C . LEU A 1 91 ? 38.652 -40.069 -27.148 1.00 34.91 91 LEU A C 1
ATOM 691 O O . LEU A 1 91 ? 38.505 -40.591 -28.256 1.00 34.91 91 LEU A O 1
ATOM 695 N N . PRO A 1 92 ? 39.183 -40.749 -26.109 1.00 42.03 92 PRO A N 1
ATOM 696 C CA . PRO A 1 92 ? 38.466 -41.924 -25.566 1.00 42.03 92 PRO A CA 1
ATOM 697 C C . PRO A 1 92 ? 38.506 -42.036 -24.012 1.00 42.03 92 PRO A C 1
ATOM 699 O O . PRO A 1 92 ? 38.625 -41.024 -23.328 1.00 42.03 92 PRO A O 1
ATOM 702 N N . SER A 1 93 ? 38.296 -43.240 -23.447 1.00 31.80 93 SER A N 1
ATOM 703 C CA . SER A 1 93 ? 37.944 -43.510 -22.030 1.00 31.80 93 SER A CA 1
ATOM 704 C C . SER A 1 93 ? 38.564 -44.828 -21.489 1.00 31.80 93 SER A C 1
ATOM 706 O O . SER A 1 93 ? 39.146 -45.572 -22.273 1.00 31.80 93 SER A O 1
ATOM 708 N N . VAL A 1 94 ? 38.323 -45.150 -20.199 1.00 35.16 94 VAL A N 1
ATOM 709 C CA . VAL A 1 94 ? 38.645 -46.406 -19.447 1.00 35.16 94 VAL A CA 1
ATOM 710 C C . VAL A 1 94 ? 40.131 -46.575 -19.025 1.00 35.16 94 VAL A C 1
ATOM 712 O O . VAL A 1 94 ? 41.018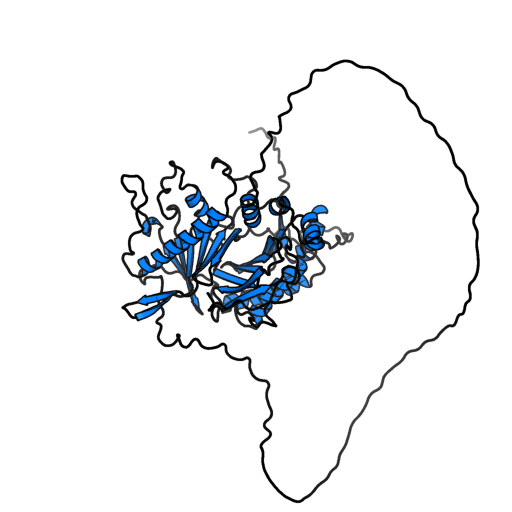 -46.252 -19.801 1.00 35.16 94 VAL A O 1
ATOM 715 N N . GLY A 1 95 ? 40.505 -47.083 -17.830 1.00 30.22 95 GLY A N 1
ATOM 716 C CA . GLY A 1 95 ? 39.740 -47.361 -16.592 1.00 30.22 95 GLY A CA 1
ATOM 717 C C . GLY A 1 95 ? 40.428 -48.317 -15.570 1.00 30.22 95 GLY A C 1
ATOM 718 O O . GLY A 1 95 ? 41.282 -49.111 -15.939 1.00 30.22 95 GLY A O 1
ATOM 719 N N . THR A 1 96 ? 39.968 -48.283 -14.302 1.00 30.06 96 THR A N 1
ATOM 720 C CA . THR A 1 96 ? 40.028 -49.332 -13.225 1.00 30.06 96 THR A CA 1
ATOM 721 C C . THR A 1 96 ? 41.348 -49.894 -12.618 1.00 30.06 96 THR A C 1
ATOM 723 O O . THR A 1 96 ? 42.092 -50.586 -13.296 1.00 30.06 96 THR A O 1
ATOM 726 N N . SER A 1 97 ? 41.422 -49.852 -11.262 1.00 30.86 97 SER A N 1
ATOM 727 C CA . SER A 1 97 ? 41.935 -50.914 -10.328 1.00 30.86 97 SER A CA 1
ATOM 728 C C . SER A 1 97 ? 43.470 -51.167 -10.204 1.00 30.8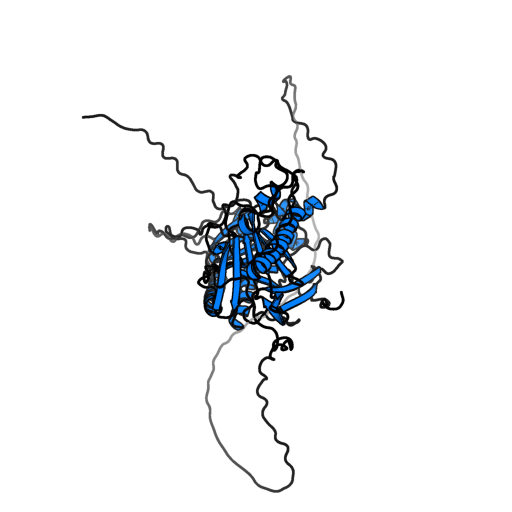6 97 SER A C 1
ATOM 730 O O . SER A 1 97 ? 44.202 -50.859 -11.128 1.00 30.86 97 SER A O 1
ATOM 732 N N . SER A 1 98 ? 44.069 -51.729 -9.120 1.00 31.05 98 SER A N 1
ATOM 733 C CA . SER A 1 98 ? 43.630 -52.147 -7.752 1.00 31.05 98 SER A CA 1
ATOM 734 C C . SER A 1 98 ? 44.818 -52.396 -6.770 1.00 31.05 98 SER A C 1
ATOM 736 O O . SER A 1 98 ? 45.773 -53.017 -7.215 1.00 31.05 98 SER A O 1
ATOM 738 N N . ARG A 1 99 ? 44.657 -52.132 -5.443 1.00 33.31 99 ARG A N 1
ATOM 739 C CA . ARG A 1 99 ? 45.314 -52.795 -4.246 1.00 33.31 99 ARG A CA 1
ATOM 740 C C . ARG A 1 99 ? 46.883 -52.787 -4.178 1.00 33.31 99 ARG A C 1
ATOM 742 O O . ARG A 1 99 ? 47.510 -52.467 -5.168 1.00 33.31 99 ARG A O 1
ATOM 749 N N . ARG A 1 100 ? 47.650 -53.087 -3.099 1.00 34.31 100 ARG A N 1
ATOM 750 C CA . ARG A 1 100 ? 47.560 -53.378 -1.621 1.00 34.31 100 ARG A CA 1
ATOM 751 C C . ARG A 1 100 ? 48.993 -53.139 -1.017 1.00 34.31 100 ARG A C 1
ATOM 753 O O . ARG A 1 100 ? 49.920 -53.076 -1.813 1.00 34.31 100 ARG A O 1
ATOM 760 N N . SER A 1 101 ? 49.341 -53.062 0.283 1.00 31.16 101 SER A N 1
ATOM 761 C CA . SER A 1 101 ? 48.624 -53.075 1.586 1.00 31.16 101 SER A CA 1
ATOM 762 C C . SER A 1 101 ? 48.927 -51.779 2.401 1.00 31.16 101 SER A C 1
ATOM 764 O O . SER A 1 101 ? 48.449 -50.758 1.925 1.00 31.16 101 SER A O 1
ATOM 766 N N . ALA A 1 102 ? 49.643 -51.647 3.546 1.00 30.92 102 ALA A N 1
ATOM 767 C CA . ALA A 1 102 ? 50.319 -52.533 4.531 1.00 30.92 102 ALA A CA 1
ATOM 768 C C . ALA A 1 102 ? 50.527 -51.804 5.906 1.00 30.92 102 ALA A C 1
ATOM 770 O O . ALA A 1 102 ? 50.417 -50.583 5.950 1.00 30.92 102 ALA A O 1
ATOM 771 N N . GLU A 1 103 ? 50.858 -52.533 6.990 1.00 28.70 103 GLU A N 1
ATOM 772 C CA . GLU A 1 103 ? 51.164 -52.081 8.387 1.00 28.70 103 GLU A CA 1
ATOM 773 C C . GLU A 1 103 ? 52.179 -53.097 9.040 1.00 28.70 103 GLU A C 1
ATOM 775 O O . GLU A 1 103 ? 52.567 -53.994 8.279 1.00 28.70 103 GLU A O 1
ATOM 780 N N . PRO A 1 104 ? 52.599 -53.105 10.353 1.00 42.56 104 PRO A N 1
ATOM 781 C CA . PRO A 1 104 ? 52.162 -52.307 11.533 1.00 42.56 104 PRO A CA 1
ATOM 782 C C . PRO A 1 104 ? 53.196 -51.927 12.662 1.00 42.56 104 PRO A C 1
ATOM 784 O O . PRO A 1 104 ? 54.323 -52.407 12.696 1.00 42.56 104 PRO A O 1
ATOM 787 N N . GLN A 1 105 ? 52.697 -51.182 13.678 1.00 31.42 105 GLN A N 1
ATOM 788 C CA . GLN A 1 105 ? 53.222 -50.927 15.062 1.00 31.42 105 GLN A CA 1
ATOM 789 C C . GLN A 1 105 ? 54.461 -49.992 15.226 1.00 31.42 105 GLN A C 1
ATOM 791 O O . GLN A 1 105 ? 55.207 -49.813 14.273 1.00 31.42 105 GLN A O 1
ATOM 796 N N . THR A 1 106 ? 54.741 -49.307 16.360 1.00 27.41 106 THR A N 1
ATOM 797 C CA . THR A 1 106 ? 54.195 -49.271 17.756 1.00 27.41 106 THR A CA 1
ATOM 798 C C . THR A 1 106 ? 54.169 -47.838 18.370 1.00 27.41 106 THR A C 1
ATOM 800 O O . THR A 1 106 ? 55.116 -47.104 18.126 1.00 27.41 106 THR A O 1
ATOM 803 N N . SER A 1 107 ? 53.199 -47.528 19.268 1.00 29.22 107 SER A N 1
ATOM 804 C CA . SER A 1 107 ? 53.260 -46.627 20.481 1.00 29.22 107 SER A CA 1
ATOM 805 C C . SER A 1 107 ? 53.797 -45.163 20.396 1.00 29.22 107 SER A C 1
ATOM 807 O O . SER A 1 107 ? 54.774 -44.912 19.715 1.00 29.22 107 SER A O 1
ATOM 809 N N . GLU A 1 108 ? 53.315 -44.123 21.109 1.00 28.55 108 GLU A N 1
ATOM 810 C CA . GLU A 1 108 ? 52.414 -43.939 22.278 1.00 28.55 108 GLU A CA 1
ATOM 811 C C . GLU A 1 108 ? 51.644 -42.578 22.212 1.00 28.55 108 GLU A C 1
ATOM 813 O O . GLU A 1 108 ? 52.208 -41.607 21.725 1.00 28.55 108 GLU A O 1
ATOM 818 N N . ARG A 1 109 ? 50.456 -42.494 22.863 1.00 30.31 109 ARG A N 1
ATOM 819 C CA . ARG A 1 109 ? 49.798 -41.306 23.511 1.00 30.31 109 ARG A CA 1
ATOM 820 C C . ARG A 1 109 ? 49.492 -40.005 22.704 1.00 30.31 109 ARG A C 1
ATOM 822 O O . ARG A 1 109 ? 50.220 -39.636 21.796 1.00 30.31 109 ARG A O 1
ATOM 829 N N . PRO A 1 110 ? 48.531 -39.165 23.164 1.00 32.62 110 PRO A N 1
ATOM 830 C CA . PRO A 1 110 ? 47.235 -39.452 23.794 1.00 32.62 110 PRO A CA 1
ATOM 831 C C . PRO A 1 110 ? 46.047 -38.847 22.992 1.00 32.62 110 PRO A C 1
ATOM 833 O O . PRO A 1 110 ? 46.226 -38.170 21.983 1.00 32.62 110 PRO A O 1
ATOM 836 N N . VAL A 1 111 ? 44.809 -39.100 23.431 1.00 29.59 111 VAL A N 1
ATOM 837 C CA . VAL A 1 111 ? 43.578 -38.760 22.684 1.00 29.59 111 VAL A CA 1
ATOM 838 C C . VAL A 1 111 ? 43.217 -37.269 22.737 1.00 29.59 111 VAL A C 1
ATOM 840 O O . VAL A 1 111 ? 43.121 -36.690 23.816 1.00 29.59 111 VAL A O 1
ATOM 843 N N . LEU A 1 112 ? 42.857 -36.696 21.580 1.00 31.09 112 LEU A N 1
ATOM 844 C CA . LEU A 1 112 ? 41.975 -35.526 21.487 1.00 31.09 112 LEU A CA 1
ATOM 845 C C . LEU A 1 112 ? 40.987 -35.735 20.321 1.00 31.09 112 LEU A C 1
ATOM 847 O O . LEU A 1 112 ? 41.397 -35.898 19.172 1.00 31.09 112 LEU A O 1
ATOM 851 N N . GLU A 1 113 ? 39.685 -35.837 20.616 1.00 29.20 113 GLU A N 1
ATOM 852 C CA . GLU A 1 113 ? 38.700 -36.409 19.680 1.00 29.20 113 GLU A CA 1
ATOM 853 C C . GLU A 1 113 ? 38.278 -35.425 18.569 1.00 29.20 113 GLU A C 1
ATOM 855 O O . GLU A 1 113 ? 37.644 -34.395 18.805 1.00 29.20 113 GLU A O 1
ATOM 860 N N . ARG A 1 114 ? 38.598 -35.768 17.315 1.00 30.08 114 ARG A N 1
ATOM 861 C CA . ARG A 1 114 ? 38.357 -34.932 16.129 1.00 30.08 114 ARG A CA 1
ATOM 862 C C . ARG A 1 114 ? 36.927 -35.085 15.594 1.00 30.08 114 ARG A C 1
ATOM 864 O O . ARG A 1 114 ? 36.712 -35.741 14.575 1.00 30.08 114 ARG A O 1
ATOM 871 N N . ARG A 1 115 ? 35.940 -34.466 16.249 1.00 29.62 115 ARG A N 1
ATOM 872 C CA . ARG A 1 115 ? 34.553 -34.463 15.746 1.00 29.62 115 ARG A CA 1
ATOM 873 C C . ARG A 1 115 ? 34.391 -33.624 14.475 1.00 29.62 115 ARG A C 1
ATOM 875 O O . ARG A 1 115 ? 34.853 -32.490 14.383 1.00 29.62 115 ARG A O 1
ATOM 882 N N . SER A 1 116 ? 33.702 -34.201 13.495 1.00 30.92 116 SER A N 1
ATOM 883 C CA . SER A 1 116 ? 33.343 -33.579 12.220 1.00 30.92 116 SER A CA 1
ATOM 884 C C . SER A 1 116 ? 32.328 -32.448 12.406 1.00 30.92 116 SER A C 1
ATOM 886 O O . SER A 1 116 ? 31.246 -32.674 12.949 1.00 30.92 116 SER A O 1
ATOM 888 N N . ALA A 1 117 ? 32.647 -31.252 11.910 1.00 29.55 117 ALA A N 1
ATOM 889 C CA . ALA A 1 117 ? 31.756 -30.098 11.959 1.00 29.55 117 ALA A CA 1
ATOM 890 C C . ALA A 1 117 ? 30.749 -30.106 10.794 1.00 29.55 117 ALA A C 1
ATOM 892 O O . ALA A 1 117 ? 31.075 -29.750 9.662 1.00 29.55 117 ALA A O 1
ATOM 893 N N . THR A 1 118 ? 29.507 -30.485 11.090 1.00 36.81 118 THR A N 1
ATOM 894 C CA . THR A 1 118 ? 28.326 -30.168 10.272 1.00 36.81 118 THR A CA 1
ATOM 895 C C . THR A 1 118 ? 28.182 -28.638 10.163 1.00 36.81 118 THR A C 1
ATOM 897 O O . THR A 1 118 ? 28.443 -27.955 11.158 1.00 36.81 118 THR A O 1
ATOM 900 N N . PRO A 1 119 ? 27.761 -28.058 9.020 1.00 38.09 119 PRO A N 1
ATOM 901 C CA . PRO A 1 119 ? 27.494 -26.621 8.949 1.00 38.09 119 PRO A CA 1
ATOM 902 C C . PRO A 1 119 ? 26.411 -26.209 9.966 1.00 38.09 119 PRO A C 1
ATOM 904 O O . PRO A 1 119 ? 25.432 -26.943 10.136 1.00 38.09 119 PRO A O 1
ATOM 907 N N . PRO A 1 120 ? 26.558 -25.056 10.647 1.00 32.44 120 PRO A N 1
ATOM 908 C CA . PRO A 1 120 ? 25.598 -24.618 11.652 1.00 32.44 120 PRO A CA 1
ATOM 909 C C . PRO A 1 120 ? 24.252 -24.255 11.016 1.00 32.44 120 PRO A C 1
ATOM 911 O O . PRO A 1 120 ? 24.191 -23.615 9.965 1.00 32.44 120 PRO A O 1
ATOM 914 N N . ALA A 1 121 ? 23.164 -24.632 11.690 1.00 40.19 121 ALA A N 1
ATOM 915 C CA . ALA A 1 121 ? 21.825 -24.156 11.362 1.00 40.19 121 ALA A CA 1
ATOM 916 C C . ALA A 1 121 ? 21.740 -22.619 11.521 1.00 40.19 121 ALA A C 1
ATOM 918 O O . ALA A 1 121 ? 22.461 -22.057 12.353 1.00 40.19 121 ALA A O 1
ATOM 919 N N . PRO A 1 122 ? 20.872 -21.923 10.760 1.00 40.12 122 PRO A N 1
ATOM 920 C CA . PRO A 1 122 ? 20.704 -20.479 10.899 1.00 40.12 122 PRO A CA 1
ATOM 921 C C . PRO A 1 122 ? 20.291 -20.118 12.330 1.00 40.12 122 PRO A C 1
ATOM 923 O O . PRO A 1 122 ? 19.397 -20.740 12.906 1.00 40.12 122 PRO A O 1
ATOM 926 N N . ALA A 1 123 ? 20.957 -19.114 12.902 1.00 35.88 123 ALA A N 1
ATOM 927 C CA . ALA A 1 123 ? 20.726 -18.696 14.278 1.00 35.88 123 ALA A CA 1
ATOM 928 C C . ALA A 1 123 ? 19.270 -18.248 14.488 1.00 35.88 123 ALA A C 1
ATOM 930 O O . ALA A 1 123 ? 18.732 -17.456 13.711 1.00 35.88 123 ALA A O 1
ATOM 931 N N . ALA A 1 124 ? 18.647 -18.735 15.563 1.00 40.06 124 ALA A N 1
ATOM 932 C CA . ALA A 1 124 ? 17.338 -18.254 15.984 1.00 40.06 124 ALA A CA 1
ATOM 933 C C . ALA A 1 124 ? 17.398 -16.745 16.308 1.00 40.06 124 ALA A C 1
ATOM 935 O O . ALA A 1 124 ? 18.396 -16.283 16.871 1.00 40.06 124 ALA A O 1
ATOM 936 N N . PRO A 1 125 ? 16.347 -15.967 15.986 1.00 43.47 125 PRO A N 1
ATOM 937 C CA . PRO A 1 125 ? 16.290 -14.556 16.351 1.00 43.47 125 PRO A CA 1
ATOM 938 C C . PRO A 1 125 ? 16.310 -14.393 17.882 1.00 43.47 125 PRO A C 1
ATOM 940 O O . PRO A 1 125 ? 15.822 -15.275 18.598 1.00 43.47 125 PRO A O 1
ATOM 943 N N . PRO A 1 126 ? 16.836 -13.271 18.408 1.00 33.75 126 PRO A N 1
ATOM 944 C CA . PRO A 1 126 ? 16.888 -13.036 19.845 1.00 33.75 126 PRO A CA 1
ATOM 945 C C . PRO A 1 126 ? 15.474 -13.043 20.438 1.00 33.75 126 PRO A C 1
ATOM 947 O O . PRO A 1 126 ? 14.623 -12.228 20.066 1.00 33.75 126 PRO A O 1
ATOM 950 N N . LYS A 1 127 ? 15.220 -13.968 21.371 1.00 33.84 127 LYS A N 1
ATOM 951 C CA . LYS A 1 127 ? 13.966 -14.012 22.130 1.00 33.84 127 LYS A CA 1
ATOM 952 C C . LYS A 1 127 ? 13.796 -12.693 22.888 1.00 33.84 127 LYS A C 1
ATOM 954 O O . LYS A 1 127 ? 14.674 -12.306 23.652 1.00 33.84 127 LYS A O 1
ATOM 959 N N . ARG A 1 128 ? 12.647 -12.025 22.733 1.00 41.25 128 ARG A N 1
ATOM 960 C CA . ARG A 1 128 ? 12.248 -10.953 23.658 1.00 41.25 128 ARG A CA 1
ATOM 961 C C . ARG A 1 128 ? 11.880 -11.594 24.998 1.00 41.25 128 ARG A C 1
ATOM 963 O O . ARG A 1 128 ? 10.845 -12.247 25.089 1.00 41.25 128 ARG A O 1
ATOM 970 N N . GLU A 1 129 ? 12.673 -11.352 26.036 1.00 36.47 129 GLU A N 1
ATOM 971 C CA . GLU A 1 129 ? 12.448 -11.879 27.398 1.00 36.47 129 GLU A CA 1
ATOM 972 C C . GLU A 1 129 ? 11.137 -11.370 28.046 1.00 36.47 129 GLU A C 1
ATOM 974 O O . GLU A 1 129 ? 10.646 -11.935 29.014 1.00 36.47 129 GLU A O 1
ATOM 979 N N . TYR A 1 130 ? 10.494 -10.360 27.449 1.00 40.97 130 TYR A N 1
ATOM 980 C CA . TYR A 1 130 ? 9.175 -9.835 27.833 1.00 40.97 130 TYR A CA 1
ATOM 981 C C . TYR A 1 130 ? 7.976 -10.767 27.539 1.00 40.97 130 TYR A C 1
ATOM 983 O O . TYR A 1 130 ? 6.840 -10.425 27.874 1.00 40.97 130 TYR A O 1
ATOM 991 N N . ALA A 1 131 ? 8.184 -11.909 26.874 1.00 45.22 131 ALA A N 1
ATOM 992 C CA . ALA A 1 131 ? 7.091 -12.732 26.348 1.00 45.22 131 ALA A CA 1
ATOM 993 C C . ALA A 1 131 ? 6.324 -13.558 27.403 1.00 45.22 131 ALA A C 1
ATOM 995 O O . ALA A 1 131 ? 5.147 -13.841 27.199 1.00 45.22 131 ALA A O 1
ATOM 996 N N . GLU A 1 132 ? 6.948 -13.950 28.519 1.00 49.09 132 GLU A N 1
ATOM 997 C CA . GLU A 1 132 ? 6.414 -15.029 29.377 1.00 49.09 132 GLU A CA 1
ATOM 998 C C . GLU A 1 132 ? 5.363 -14.587 30.419 1.00 49.09 132 GLU A C 1
ATOM 1000 O O . GLU A 1 132 ? 4.745 -15.432 31.063 1.00 49.09 132 GLU A O 1
ATOM 1005 N N . SER A 1 133 ? 5.102 -13.281 30.573 1.00 60.41 133 SER A N 1
ATOM 1006 C CA . SER A 1 133 ? 4.152 -12.747 31.573 1.00 60.41 133 SER A CA 1
ATOM 1007 C C . SER A 1 133 ? 2.974 -11.942 31.005 1.00 60.41 133 SER A C 1
ATOM 1009 O O . SER A 1 133 ? 2.023 -11.649 31.736 1.00 60.41 133 SER A O 1
ATOM 1011 N N . THR A 1 134 ? 3.001 -11.587 29.717 1.00 75.12 134 THR A N 1
ATOM 1012 C CA . THR A 1 134 ? 2.012 -10.678 29.114 1.00 75.12 134 THR A CA 1
ATOM 1013 C C . THR A 1 134 ? 0.834 -11.457 28.528 1.00 75.12 134 THR A C 1
ATOM 1015 O O . THR A 1 134 ? 1.011 -12.298 27.650 1.00 75.12 134 THR A O 1
ATOM 1018 N N . ARG A 1 135 ? -0.392 -11.180 28.991 1.00 85.06 135 ARG A N 1
ATOM 1019 C CA . ARG A 1 135 ? -1.597 -11.905 28.539 1.00 85.06 135 ARG A CA 1
ATOM 1020 C C . ARG A 1 135 ? -2.088 -11.417 27.166 1.00 85.06 135 ARG A C 1
ATOM 1022 O O . ARG A 1 135 ? -2.029 -10.215 26.920 1.00 85.06 135 ARG A O 1
ATOM 1029 N N . PRO A 1 136 ? -2.629 -12.282 26.291 1.00 88.69 136 PRO A N 1
ATOM 1030 C CA . PRO A 1 136 ? -3.310 -11.824 25.083 1.00 88.69 136 PRO A CA 1
ATOM 1031 C C . PRO A 1 136 ? -4.610 -11.089 25.444 1.00 88.69 136 PRO A C 1
ATOM 1033 O O . PRO A 1 136 ? -5.353 -11.522 26.324 1.00 88.69 136 PRO A O 1
ATOM 1036 N N . ALA A 1 137 ? -4.883 -9.990 24.746 1.00 93.12 137 ALA A N 1
ATOM 1037 C CA . ALA A 1 137 ? -6.116 -9.210 24.816 1.00 93.12 137 ALA A CA 1
ATOM 1038 C C . ALA A 1 137 ? -6.688 -9.000 23.403 1.00 93.12 137 ALA A C 1
ATOM 1040 O O . ALA A 1 137 ? -5.976 -9.166 22.419 1.00 93.12 137 ALA A O 1
ATOM 1041 N N . THR A 1 138 ? -7.952 -8.586 23.290 1.00 94.44 138 THR A N 1
ATOM 1042 C CA . THR A 1 138 ? -8.631 -8.346 21.998 1.00 94.44 138 THR A CA 1
ATOM 1043 C C . THR A 1 138 ? -9.418 -7.028 21.988 1.00 94.44 138 THR A C 1
ATOM 1045 O O . THR A 1 138 ? -9.801 -6.498 23.042 1.00 94.44 138 THR A O 1
ATOM 1048 N N . LEU A 1 139 ? -9.646 -6.484 20.787 1.00 94.88 139 LEU A N 1
ATOM 1049 C CA . LEU A 1 139 ? -10.638 -5.448 20.479 1.00 94.88 139 LEU A CA 1
ATOM 1050 C C . LEU A 1 139 ? -12.082 -5.929 20.612 1.00 94.88 139 LEU A C 1
ATOM 1052 O O . LEU A 1 139 ? -12.962 -5.075 20.744 1.00 94.88 139 LEU A O 1
ATOM 1056 N N . PHE A 1 140 ? -12.342 -7.230 20.491 1.00 95.81 140 PHE A N 1
ATOM 1057 C CA . PHE A 1 140 ? -13.673 -7.764 20.220 1.00 95.81 140 PHE A CA 1
ATOM 1058 C C . PHE A 1 140 ? -14.335 -8.364 21.459 1.00 95.81 140 PHE A C 1
ATOM 1060 O O . PHE A 1 140 ? -13.742 -9.159 22.184 1.00 95.81 140 PHE A O 1
ATOM 1067 N N . SER A 1 141 ? -15.596 -7.998 21.675 1.00 94.00 141 SER A N 1
ATOM 1068 C CA . SER A 1 141 ? -16.439 -8.627 22.687 1.00 94.00 141 SER A CA 1
ATOM 1069 C C . SER A 1 141 ? -16.889 -10.016 22.223 1.00 94.00 141 SER A C 1
ATOM 1071 O O . SER A 1 141 ? -17.052 -10.268 21.026 1.00 94.00 141 SER A O 1
ATOM 1073 N N . SER A 1 142 ? -17.189 -10.903 23.172 1.00 92.44 142 SER A N 1
ATOM 1074 C CA . SER A 1 142 ? -17.915 -12.154 22.909 1.00 92.44 142 SER A CA 1
ATOM 1075 C C . SER A 1 142 ? -19.373 -11.926 22.483 1.00 92.44 142 SER A C 1
ATOM 1077 O O . SER A 1 142 ? -19.986 -12.824 21.915 1.00 92.44 142 SER A O 1
ATOM 1079 N N . SER A 1 143 ? -19.925 -10.730 22.726 1.00 92.69 143 SER A N 1
ATOM 1080 C CA . SER A 1 143 ? -21.255 -10.312 22.259 1.00 92.69 143 SER A CA 1
ATOM 1081 C C . SER A 1 143 ? -21.267 -9.691 20.854 1.00 92.69 143 SER A C 1
ATOM 1083 O O . SER A 1 143 ? -22.340 -9.442 20.308 1.00 92.69 143 SER A O 1
ATOM 1085 N N . GLU A 1 144 ? -20.102 -9.422 20.256 1.00 94.69 144 GLU A N 1
ATOM 1086 C CA . GLU A 1 144 ? -20.002 -8.868 18.903 1.00 94.69 144 GLU A CA 1
ATOM 1087 C C . GLU A 1 144 ? -19.961 -9.983 17.851 1.00 94.69 144 GLU A C 1
ATOM 1089 O O . GLU A 1 144 ? -19.354 -11.036 18.052 1.00 94.69 144 GLU A O 1
ATOM 1094 N N . ARG A 1 145 ? -20.583 -9.751 16.687 1.00 93.81 145 ARG A N 1
ATOM 1095 C CA . ARG A 1 145 ? -20.611 -10.729 15.591 1.00 93.81 145 ARG A CA 1
ATOM 1096 C C . ARG A 1 145 ? -19.282 -10.733 14.831 1.00 93.81 145 ARG A C 1
ATOM 1098 O O . ARG A 1 145 ? -19.149 -10.077 13.802 1.00 93.81 145 ARG A O 1
ATOM 1105 N N . GLN A 1 146 ? -18.312 -11.472 15.360 1.00 94.88 146 GLN A N 1
ATOM 1106 C CA . GLN A 1 146 ? -16.994 -11.657 14.751 1.00 94.88 146 GLN A CA 1
ATOM 1107 C C . GLN A 1 146 ? -17.095 -12.501 13.467 1.00 94.88 146 GLN A C 1
ATOM 1109 O O . GLN A 1 146 ? -17.723 -13.561 13.459 1.00 94.88 146 GLN A O 1
ATOM 1114 N N . GLY A 1 147 ? -16.475 -12.037 12.381 1.00 93.88 147 GLY A N 1
ATOM 1115 C CA . GLY A 1 147 ? -16.320 -12.776 11.125 1.00 93.88 147 GLY A CA 1
ATOM 1116 C C . GLY A 1 147 ? -14.859 -13.152 10.885 1.00 93.88 147 GLY A C 1
ATOM 1117 O O . GLY A 1 147 ? -13.972 -12.338 11.115 1.00 93.88 147 GLY A O 1
ATOM 1118 N N . GLN A 1 148 ? -14.577 -14.368 10.410 1.00 94.94 148 GLN A N 1
ATOM 1119 C CA . GLN A 1 148 ? -13.220 -14.749 9.996 1.00 94.94 148 GLN A CA 1
ATOM 1120 C C . GLN A 1 148 ? -13.004 -14.379 8.524 1.00 94.94 148 GLN A C 1
ATOM 1122 O O . GLN A 1 148 ? -13.749 -14.833 7.650 1.00 94.94 148 GLN A O 1
ATOM 1127 N N . ILE A 1 149 ? -11.974 -13.585 8.224 1.00 93.81 149 ILE A N 1
ATOM 1128 C CA . ILE A 1 149 ? -11.717 -13.143 6.851 1.00 93.81 149 ILE A CA 1
ATOM 1129 C C . ILE A 1 149 ? -11.058 -14.286 6.069 1.00 93.81 149 ILE A C 1
ATOM 1131 O O . ILE A 1 149 ? -9.924 -14.692 6.340 1.00 93.81 149 ILE A O 1
ATOM 1135 N N . SER A 1 150 ? -11.776 -14.826 5.085 1.00 92.62 150 SER A N 1
ATOM 1136 C CA . SER A 1 150 ? -11.336 -15.991 4.307 1.00 92.62 150 SER A CA 1
ATOM 1137 C C . SER A 1 150 ? -10.021 -15.751 3.552 1.00 92.62 150 SER A C 1
ATOM 1139 O O . SER A 1 150 ? -9.756 -14.663 3.052 1.00 92.62 150 SER A O 1
ATOM 1141 N N . GLY A 1 151 ? -9.183 -16.789 3.452 1.00 92.06 151 GLY A N 1
ATOM 1142 C CA . GLY A 1 151 ? -7.901 -16.741 2.731 1.00 92.06 151 GLY A CA 1
ATOM 1143 C C . GLY A 1 151 ? -6.734 -16.079 3.478 1.00 92.06 151 GLY A C 1
ATOM 1144 O O . GLY A 1 151 ? -5.615 -16.084 2.962 1.00 92.06 151 GLY A O 1
ATOM 1145 N N . THR A 1 152 ? -6.959 -15.541 4.681 1.00 95.31 152 THR A N 1
ATOM 1146 C CA . THR A 1 152 ? -5.943 -14.810 5.468 1.00 95.31 152 THR A CA 1
ATOM 1147 C C . THR A 1 152 ? -5.041 -15.682 6.346 1.00 95.31 152 THR A C 1
ATOM 1149 O O . THR A 1 152 ? -4.087 -15.172 6.928 1.00 95.31 152 THR A O 1
ATOM 1152 N N . ARG A 1 153 ? -5.296 -16.994 6.441 1.00 96.00 153 ARG A N 1
ATOM 1153 C CA . ARG A 1 153 ? -4.422 -17.919 7.182 1.00 96.00 153 ARG A CA 1
ATOM 1154 C C . ARG A 1 153 ? -3.014 -17.953 6.561 1.00 96.00 153 ARG A C 1
ATOM 1156 O O . ARG A 1 153 ? -2.924 -18.037 5.331 1.00 96.00 153 ARG A O 1
ATOM 1163 N N . PRO A 1 154 ? -1.925 -17.962 7.356 1.00 95.69 154 PRO A N 1
ATOM 1164 C CA . PRO A 1 154 ? -0.564 -17.829 6.834 1.00 95.69 154 PRO A CA 1
ATOM 1165 C C . PRO A 1 154 ? -0.172 -18.844 5.752 1.00 95.69 154 PRO A C 1
ATOM 1167 O O . PRO A 1 154 ? 0.453 -18.459 4.767 1.00 95.69 154 PRO A O 1
ATOM 1170 N N . ASP A 1 155 ? -0.590 -20.109 5.862 1.00 96.62 155 ASP A N 1
ATOM 1171 C CA . ASP A 1 155 ? -0.292 -21.125 4.839 1.00 96.62 155 ASP A CA 1
ATOM 1172 C C . ASP A 1 155 ? -1.051 -20.883 3.523 1.00 96.62 155 ASP A C 1
ATOM 1174 O O . ASP A 1 155 ? -0.491 -21.057 2.443 1.00 96.62 155 ASP A O 1
ATOM 1178 N N . MET A 1 156 ? -2.291 -20.376 3.585 1.00 96.69 156 MET A N 1
ATOM 1179 C CA . MET A 1 156 ? -3.049 -19.982 2.387 1.00 96.69 156 MET A CA 1
ATOM 1180 C C . MET A 1 156 ? -2.414 -18.774 1.688 1.00 96.69 156 MET A C 1
ATOM 1182 O O . MET A 1 156 ? -2.462 -18.668 0.460 1.00 96.69 156 MET A O 1
ATOM 1186 N N . ILE A 1 157 ? -1.808 -17.863 2.456 1.00 96.81 157 ILE A N 1
ATOM 1187 C CA . ILE A 1 157 ? -1.005 -16.757 1.922 1.00 96.81 157 ILE A CA 1
ATOM 1188 C C . ILE A 1 157 ? 0.280 -17.309 1.290 1.00 96.81 157 ILE A C 1
ATOM 1190 O O . ILE A 1 157 ? 0.578 -16.970 0.149 1.00 96.81 157 ILE A O 1
ATOM 1194 N N . LEU A 1 158 ? 1.002 -18.207 1.966 1.00 97.44 158 LEU A N 1
ATOM 1195 C CA . LEU A 1 158 ? 2.227 -18.824 1.448 1.00 97.44 158 LEU A CA 1
ATOM 1196 C C . LEU A 1 158 ? 1.983 -19.593 0.136 1.00 97.44 158 LEU A C 1
ATOM 1198 O O . LEU A 1 158 ? 2.762 -19.463 -0.807 1.00 97.44 158 LEU A O 1
ATOM 1202 N N . ASP A 1 159 ? 0.866 -20.312 0.018 1.00 98.00 159 ASP A N 1
ATOM 1203 C CA . ASP A 1 159 ? 0.470 -20.987 -1.222 1.00 98.00 159 ASP A CA 1
ATOM 1204 C C . ASP A 1 159 ? -0.009 -20.029 -2.319 1.00 98.00 159 ASP A C 1
ATOM 1206 O O . ASP A 1 159 ? 0.078 -20.371 -3.502 1.00 98.00 159 ASP A O 1
ATOM 1210 N N . ARG A 1 160 ? -0.505 -18.828 -1.987 1.00 97.25 160 ARG A N 1
ATOM 1211 C CA . ARG A 1 160 ? -0.683 -17.751 -2.980 1.00 97.25 160 ARG A CA 1
ATOM 1212 C C . ARG A 1 160 ? 0.682 -17.222 -3.441 1.00 97.25 160 ARG A C 1
ATOM 1214 O O . ARG A 1 160 ? 0.924 -17.168 -4.643 1.00 97.25 160 ARG A O 1
ATOM 1221 N N . LEU A 1 161 ? 1.609 -16.947 -2.519 1.00 98.06 161 LEU A N 1
ATOM 1222 C CA . LEU A 1 161 ? 2.956 -16.447 -2.829 1.00 98.06 161 LEU A CA 1
ATOM 1223 C C . LEU A 1 161 ? 3.789 -17.429 -3.676 1.00 98.06 161 LEU A C 1
ATOM 1225 O O . LEU A 1 161 ? 4.461 -16.996 -4.606 1.00 98.06 161 LEU A O 1
ATOM 1229 N N . ARG A 1 162 ? 3.697 -18.745 -3.435 1.00 98.56 162 ARG A N 1
ATOM 1230 C CA . ARG A 1 162 ? 4.332 -19.790 -4.270 1.00 98.56 162 ARG A CA 1
ATOM 1231 C C . ARG A 1 162 ? 3.848 -19.753 -5.726 1.00 98.56 162 ARG A C 1
ATOM 1233 O O . ARG A 1 162 ? 4.649 -19.854 -6.657 1.00 98.56 162 ARG A O 1
ATOM 1240 N N . ARG A 1 163 ? 2.538 -19.572 -5.934 1.00 98.38 163 ARG A N 1
ATOM 1241 C CA . ARG A 1 163 ? 1.935 -19.434 -7.273 1.00 98.38 163 ARG A CA 1
ATOM 1242 C C . ARG A 1 163 ? 2.347 -18.119 -7.934 1.00 98.38 163 ARG A C 1
ATOM 1244 O O . ARG A 1 163 ? 2.773 -18.139 -9.084 1.00 98.38 163 ARG A O 1
ATOM 1251 N N . LEU A 1 164 ? 2.325 -17.018 -7.182 1.00 98.44 164 LEU A N 1
ATOM 1252 C CA . LEU A 1 164 ? 2.792 -15.710 -7.638 1.00 98.44 164 LEU A CA 1
ATOM 1253 C C . LEU A 1 164 ? 4.271 -15.740 -8.058 1.00 98.44 164 LEU A C 1
ATOM 1255 O O . LEU A 1 164 ? 4.584 -15.288 -9.152 1.00 98.44 164 LEU A O 1
ATOM 1259 N N . GLN A 1 165 ? 5.176 -16.318 -7.258 1.00 98.50 165 GLN A N 1
ATOM 1260 C CA . GLN A 1 165 ? 6.591 -16.473 -7.631 1.00 98.50 165 GLN A CA 1
ATOM 1261 C C . GLN A 1 165 ? 6.731 -17.203 -8.976 1.00 98.50 165 GLN A C 1
ATOM 1263 O O . GLN A 1 165 ? 7.433 -16.730 -9.869 1.00 98.50 165 GLN A O 1
ATOM 1268 N N . THR A 1 166 ? 6.015 -18.321 -9.127 1.00 98.50 166 THR A N 1
ATOM 1269 C CA . THR A 1 166 ? 6.010 -19.131 -10.354 1.00 98.50 166 THR A CA 1
ATOM 1270 C C . THR A 1 166 ? 5.552 -18.315 -11.569 1.00 98.50 166 THR A C 1
ATOM 1272 O O . THR A 1 166 ? 6.186 -18.366 -12.623 1.00 98.50 166 THR A O 1
ATOM 1275 N N . GLU A 1 167 ? 4.489 -17.519 -11.429 1.00 98.38 167 GLU A N 1
ATOM 1276 C CA . GLU A 1 167 ? 3.971 -16.669 -12.508 1.00 98.38 167 GLU A CA 1
ATOM 1277 C C . GLU A 1 167 ? 4.906 -15.494 -12.832 1.00 98.38 167 GLU A C 1
ATOM 1279 O O . GLU A 1 167 ? 5.147 -15.216 -14.007 1.00 98.38 167 GLU A O 1
ATOM 1284 N N . LEU A 1 168 ? 5.507 -14.849 -11.826 1.00 98.56 168 LEU A N 1
ATOM 1285 C CA . LEU A 1 168 ? 6.506 -13.794 -12.029 1.00 98.56 168 LEU A CA 1
ATOM 1286 C C . LEU A 1 168 ? 7.732 -14.326 -12.789 1.00 98.56 168 LEU A C 1
ATOM 1288 O O . LEU A 1 168 ? 8.201 -13.690 -13.736 1.00 98.56 168 LEU A O 1
ATOM 1292 N N . GLU A 1 169 ? 8.230 -15.510 -12.425 1.00 98.50 169 GLU A N 1
ATOM 1293 C CA . GLU A 1 169 ? 9.327 -16.183 -13.129 1.00 98.50 169 GLU A CA 1
ATOM 1294 C C . GLU A 1 169 ? 8.924 -16.590 -14.560 1.00 98.50 169 GLU A C 1
ATOM 1296 O O . GLU A 1 169 ? 9.690 -16.366 -15.503 1.00 98.50 169 GLU A O 1
ATOM 1301 N N . ARG A 1 170 ? 7.704 -17.105 -14.768 1.00 98.19 170 ARG A N 1
ATOM 1302 C CA . ARG A 1 170 ? 7.160 -17.427 -16.100 1.00 98.19 170 ARG A CA 1
ATOM 1303 C C . ARG A 1 170 ? 7.042 -16.184 -16.989 1.00 98.19 170 ARG A C 1
ATOM 1305 O O . ARG A 1 170 ? 7.446 -16.215 -18.154 1.00 98.19 170 ARG A O 1
ATOM 1312 N N . ALA A 1 171 ? 6.510 -15.087 -16.454 1.00 97.56 171 ALA A N 1
ATOM 1313 C CA . ALA A 1 171 ? 6.313 -13.834 -17.173 1.00 97.56 171 ALA A CA 1
ATOM 1314 C C . ALA A 1 171 ? 7.653 -13.168 -17.530 1.00 97.56 171 ALA A C 1
ATOM 1316 O O . ALA A 1 171 ? 7.835 -12.749 -18.674 1.00 97.56 171 ALA A O 1
ATOM 1317 N N . LEU A 1 172 ? 8.618 -13.143 -16.599 1.00 97.81 172 LEU A N 1
ATOM 1318 C CA . LEU A 1 172 ? 9.975 -12.632 -16.835 1.00 97.81 172 LEU A CA 1
ATOM 1319 C C . LEU A 1 172 ? 10.726 -13.416 -17.918 1.00 97.81 172 LEU A C 1
ATOM 1321 O O . LEU A 1 172 ? 11.429 -12.801 -18.726 1.00 97.81 172 LEU A O 1
ATOM 1325 N N . ASN A 1 173 ? 10.572 -14.741 -17.963 1.00 97.44 173 ASN A N 1
ATOM 1326 C CA . ASN A 1 173 ? 11.223 -15.598 -18.958 1.00 97.44 173 ASN A CA 1
ATOM 1327 C C . ASN A 1 173 ? 10.532 -15.600 -20.337 1.00 97.44 173 ASN A C 1
ATOM 1329 O O . ASN A 1 173 ? 11.132 -16.043 -21.321 1.00 97.44 173 ASN A O 1
ATOM 1333 N N . SER A 1 174 ? 9.302 -15.087 -20.452 1.00 94.56 174 SER A N 1
ATOM 1334 C CA . SER A 1 174 ? 8.611 -15.014 -21.742 1.00 94.56 174 SER A CA 1
ATOM 1335 C C . SER A 1 174 ? 9.206 -13.943 -22.659 1.00 94.56 174 SER A C 1
ATOM 1337 O O . SER A 1 174 ? 9.347 -12.783 -22.278 1.00 94.56 174 SER A O 1
ATOM 1339 N N . ARG A 1 175 ? 9.477 -14.336 -23.911 1.00 91.00 175 ARG A N 1
ATOM 1340 C CA . ARG A 1 175 ? 9.964 -13.471 -25.006 1.00 91.00 175 ARG A CA 1
ATOM 1341 C C . ARG A 1 175 ? 8.838 -12.946 -25.910 1.00 91.00 175 ARG A C 1
ATOM 1343 O O . ARG A 1 175 ? 9.083 -12.574 -27.055 1.00 91.00 175 ARG A O 1
ATOM 1350 N N . THR A 1 176 ? 7.585 -13.042 -25.463 1.00 90.88 176 THR A N 1
ATOM 1351 C CA . THR A 1 176 ? 6.406 -12.674 -26.258 1.00 90.88 176 THR A CA 1
ATOM 1352 C C . THR A 1 176 ? 5.302 -12.098 -25.382 1.00 90.88 176 THR A C 1
ATOM 1354 O O . THR A 1 176 ? 5.117 -12.531 -24.248 1.00 90.88 176 THR A O 1
ATOM 1357 N N . MET A 1 177 ? 4.516 -11.171 -25.927 1.00 91.88 177 MET A N 1
ATOM 1358 C CA . MET A 1 177 ? 3.326 -10.626 -25.264 1.00 91.88 177 MET A CA 1
ATOM 1359 C C . MET A 1 177 ? 2.264 -11.712 -25.032 1.00 91.88 177 MET A C 1
ATOM 1361 O O . MET A 1 177 ? 2.229 -12.719 -25.750 1.00 91.88 177 MET A O 1
ATOM 1365 N N . ALA A 1 178 ? 1.389 -11.506 -24.045 1.00 91.12 178 ALA A N 1
ATOM 1366 C CA . ALA A 1 178 ? 0.308 -12.440 -23.744 1.00 91.12 178 ALA A CA 1
ATOM 1367 C C . ALA A 1 178 ? -0.700 -12.539 -24.904 1.00 91.12 178 ALA A C 1
ATOM 1369 O O . ALA A 1 178 ? -0.895 -11.597 -25.676 1.00 91.12 178 ALA A O 1
ATOM 1370 N N . ILE A 1 179 ? -1.357 -13.696 -25.011 1.00 86.88 179 ILE A N 1
ATOM 1371 C CA . ILE A 1 179 ? -2.454 -13.913 -25.955 1.00 86.88 179 ILE A CA 1
ATOM 1372 C C . ILE A 1 179 ? -3.754 -13.510 -25.260 1.00 86.88 179 ILE A C 1
ATOM 1374 O O . ILE A 1 179 ? -4.197 -14.184 -24.333 1.00 86.88 179 ILE A O 1
ATOM 1378 N N . ILE A 1 180 ? -4.372 -12.433 -25.735 1.00 80.94 180 ILE A N 1
ATOM 1379 C CA . ILE A 1 180 ? -5.699 -11.996 -25.312 1.00 80.94 180 ILE A CA 1
ATOM 1380 C C . ILE A 1 180 ? -6.741 -12.797 -26.098 1.00 80.94 180 ILE A C 1
ATOM 1382 O O . ILE A 1 180 ? -6.665 -12.948 -27.320 1.00 80.94 180 ILE A O 1
ATOM 1386 N N . SER A 1 181 ? -7.712 -13.341 -25.372 1.00 77.06 181 SER A N 1
ATOM 1387 C CA . SER A 1 181 ? -8.897 -14.000 -25.926 1.00 77.06 181 SER A CA 1
ATOM 1388 C C . SER A 1 181 ? -10.050 -13.001 -26.008 1.00 77.06 181 SER A C 1
ATOM 1390 O O . SER A 1 181 ? -10.137 -12.122 -25.159 1.00 77.06 181 SER A O 1
ATOM 1392 N N . SER A 1 182 ? -11.012 -13.179 -26.916 1.00 66.31 182 SER A N 1
ATOM 1393 C CA . SER A 1 182 ? -12.266 -12.400 -26.885 1.00 66.31 182 SER A CA 1
ATOM 1394 C C . SER A 1 182 ? -13.100 -12.616 -25.607 1.00 66.31 182 SER A C 1
ATOM 1396 O O . SER A 1 182 ? -14.044 -11.874 -25.364 1.00 66.31 182 SER A O 1
ATOM 1398 N N . LYS A 1 183 ? -12.754 -13.623 -24.788 1.00 69.44 183 LYS A N 1
ATOM 1399 C CA . LYS A 1 183 ? -13.300 -13.852 -23.436 1.00 69.44 183 LYS A CA 1
ATOM 1400 C C . LYS A 1 183 ? -12.450 -13.255 -22.299 1.00 69.44 183 LYS A C 1
ATOM 1402 O O . LYS A 1 183 ? -12.830 -13.382 -21.142 1.00 69.44 183 LYS A O 1
ATOM 1407 N N . MET A 1 184 ? -11.286 -12.670 -22.592 1.00 71.50 184 MET A N 1
ATOM 1408 C CA . MET A 1 184 ? -10.415 -12.055 -21.585 1.00 71.50 184 MET A CA 1
ATOM 1409 C C . MET A 1 184 ? -10.871 -10.615 -21.341 1.00 71.50 184 MET A C 1
ATOM 1411 O O . MET A 1 184 ? -10.448 -9.690 -22.030 1.00 71.50 184 MET A O 1
ATOM 1415 N N . VAL A 1 185 ? -11.756 -10.449 -20.362 1.00 74.75 185 VAL A N 1
ATOM 1416 C CA . VAL A 1 185 ? -12.122 -9.138 -19.817 1.00 74.75 185 VAL A CA 1
ATOM 1417 C C . VAL A 1 185 ? -10.945 -8.631 -18.975 1.00 74.75 185 VAL A C 1
ATOM 1419 O O . VAL A 1 185 ? -10.342 -9.411 -18.238 1.00 74.75 185 VAL A O 1
ATOM 1422 N N . ALA A 1 186 ? -10.594 -7.350 -19.095 1.00 79.38 186 ALA A N 1
ATOM 1423 C CA . ALA A 1 186 ? -9.629 -6.734 -18.185 1.00 79.38 186 ALA A CA 1
ATOM 1424 C C . ALA A 1 186 ? -10.211 -6.716 -16.755 1.00 79.38 186 ALA A C 1
ATOM 1426 O O . ALA A 1 186 ? -11.416 -6.486 -16.611 1.00 79.38 186 ALA A O 1
ATOM 1427 N N . PRO A 1 187 ? -9.409 -6.953 -15.702 1.00 84.12 187 PRO A N 1
ATOM 1428 C CA . PRO A 1 187 ? -9.901 -6.870 -14.332 1.00 84.12 187 PRO A CA 1
ATOM 1429 C C . PRO A 1 187 ? -10.435 -5.459 -14.024 1.00 84.12 187 PRO A C 1
ATOM 1431 O O . PRO A 1 187 ? -9.986 -4.484 -14.644 1.00 84.12 187 PRO A O 1
ATOM 1434 N N . PRO A 1 188 ? -11.376 -5.324 -13.067 1.00 82.44 188 PRO A N 1
ATOM 1435 C CA . PRO A 1 188 ? -11.749 -4.014 -12.544 1.00 82.44 188 PRO A CA 1
ATOM 1436 C C . PRO A 1 188 ? -10.503 -3.300 -12.013 1.00 82.44 188 PRO A C 1
ATOM 1438 O O . PRO A 1 188 ? -9.533 -3.940 -11.604 1.00 82.44 188 PRO A O 1
ATOM 1441 N N . HIS A 1 189 ? -10.514 -1.968 -12.024 1.00 83.81 189 HIS A N 1
ATOM 1442 C CA . HIS A 1 189 ? -9.371 -1.221 -11.516 1.00 83.81 189 HIS A CA 1
ATOM 1443 C C . HIS A 1 189 ? -9.176 -1.513 -10.013 1.00 83.81 189 HIS A C 1
ATOM 1445 O O . HIS A 1 189 ? -10.167 -1.527 -9.284 1.00 83.81 189 HIS A O 1
ATOM 1451 N N . PRO A 1 190 ? -7.950 -1.777 -9.529 1.00 89.81 190 PRO A N 1
ATOM 1452 C CA . PRO A 1 190 ? -7.731 -2.146 -8.135 1.00 89.81 190 PRO A CA 1
ATOM 1453 C C . PRO A 1 190 ? -7.976 -0.978 -7.170 1.00 89.81 190 PRO A C 1
ATOM 1455 O O . PRO A 1 190 ? -7.894 0.201 -7.526 1.00 89.81 190 PRO A O 1
ATOM 1458 N N . HIS A 1 191 ? -8.209 -1.316 -5.902 1.00 92.56 191 HIS A N 1
ATOM 1459 C CA . HIS A 1 191 ? -7.967 -0.374 -4.811 1.00 92.56 191 HIS A CA 1
ATOM 1460 C C . HIS A 1 191 ? -6.459 -0.149 -4.674 1.00 92.56 191 HIS A C 1
ATOM 1462 O O . HIS A 1 191 ? -5.684 -1.102 -4.734 1.00 92.56 191 HIS A O 1
ATOM 1468 N N . VAL A 1 192 ? -6.033 1.105 -4.517 1.00 94.62 192 VAL A N 1
ATOM 1469 C CA . VAL A 1 192 ? -4.614 1.477 -4.414 1.00 94.62 192 VAL A CA 1
ATOM 1470 C C . VAL A 1 192 ? -4.388 2.543 -3.351 1.00 94.62 192 VAL A C 1
ATOM 1472 O O . VAL A 1 192 ? -5.146 3.504 -3.241 1.00 94.62 192 VAL A O 1
ATOM 1475 N N . VAL A 1 193 ? -3.303 2.405 -2.591 1.00 95.81 193 VAL A N 1
ATOM 1476 C CA . VAL A 1 193 ? -2.845 3.395 -1.612 1.00 95.81 193 VAL A CA 1
ATOM 1477 C C . VAL A 1 193 ? -2.274 4.606 -2.356 1.00 95.81 193 VAL A C 1
ATOM 1479 O O . VAL A 1 193 ? -1.217 4.513 -2.994 1.00 95.81 193 VAL A O 1
ATOM 1482 N N . VAL A 1 194 ? -2.966 5.745 -2.264 1.00 92.62 194 VAL A N 1
ATOM 1483 C CA . VAL A 1 194 ? -2.593 7.011 -2.924 1.00 92.62 194 VAL A CA 1
ATOM 1484 C C . VAL A 1 194 ? -1.787 7.938 -2.011 1.00 92.62 194 VAL A C 1
ATOM 1486 O O . VAL A 1 194 ? -0.799 8.523 -2.459 1.00 92.62 194 VAL A O 1
ATOM 1489 N N . LYS A 1 195 ? -2.152 8.005 -0.723 1.00 93.31 195 LYS A N 1
ATOM 1490 C CA . LYS A 1 195 ? -1.458 8.748 0.344 1.00 93.31 195 LYS A CA 1
ATOM 1491 C C . LYS A 1 195 ? -1.196 7.789 1.513 1.00 93.31 195 LYS A C 1
ATOM 1493 O O . LYS A 1 195 ? -2.008 6.902 1.770 1.00 93.31 195 LYS A O 1
ATOM 1498 N N . TRP A 1 196 ? -0.074 7.933 2.215 1.00 95.06 196 TRP A N 1
ATOM 1499 C CA . TRP A 1 196 ? 0.258 7.108 3.385 1.00 95.06 196 TRP A CA 1
ATOM 1500 C C . TRP A 1 196 ? 1.159 7.860 4.368 1.00 95.06 196 TRP A C 1
ATOM 1502 O O . TRP A 1 196 ? 1.857 8.800 3.993 1.00 95.06 196 TRP A O 1
ATOM 1512 N N . VAL A 1 197 ? 1.179 7.412 5.624 1.00 94.38 197 VAL A N 1
ATOM 1513 C CA . VAL A 1 197 ? 2.106 7.884 6.661 1.00 94.38 197 VAL A CA 1
ATOM 1514 C C . VAL A 1 197 ? 2.638 6.703 7.475 1.00 94.38 197 VAL A C 1
ATOM 1516 O O . VAL A 1 197 ? 1.882 5.939 8.074 1.00 94.38 197 VAL A O 1
ATOM 1519 N N . ASP A 1 198 ? 3.961 6.536 7.477 1.00 93.31 198 ASP A N 1
ATOM 1520 C CA . ASP A 1 198 ? 4.658 5.489 8.227 1.00 93.31 198 ASP A CA 1
ATOM 1521 C C . ASP A 1 198 ? 5.074 6.035 9.594 1.00 93.31 198 ASP A C 1
ATOM 1523 O O . ASP A 1 198 ? 5.970 6.874 9.698 1.00 93.31 198 ASP A O 1
ATOM 1527 N N . TYR A 1 199 ? 4.420 5.539 10.642 1.00 94.06 199 TYR A N 1
ATOM 1528 C CA . TYR A 1 199 ? 4.759 5.823 12.034 1.00 94.06 199 TYR A CA 1
ATOM 1529 C C . TYR A 1 199 ? 4.947 4.507 12.813 1.00 94.06 199 TYR A C 1
ATOM 1531 O O . TYR A 1 199 ? 4.592 4.372 13.989 1.00 94.06 199 TYR A O 1
ATOM 1539 N N . THR A 1 200 ? 5.507 3.501 12.130 1.00 91.56 200 THR A N 1
ATOM 1540 C CA . THR A 1 200 ? 5.733 2.123 12.615 1.00 91.56 200 THR A CA 1
ATOM 1541 C C . THR A 1 200 ? 6.662 2.037 13.826 1.00 91.56 200 THR A C 1
ATOM 1543 O O . THR A 1 200 ? 6.597 1.090 14.609 1.00 91.56 200 THR A O 1
ATOM 1546 N N . ASN A 1 201 ? 7.501 3.053 14.041 1.00 89.62 201 ASN A N 1
ATOM 1547 C CA . ASN A 1 201 ? 8.323 3.171 15.243 1.00 89.62 201 ASN A CA 1
ATOM 1548 C C . ASN A 1 201 ? 7.489 3.323 16.529 1.00 89.62 201 ASN A C 1
ATOM 1550 O O . ASN A 1 201 ? 7.976 2.935 17.588 1.00 89.62 201 ASN A O 1
ATOM 1554 N N . LYS A 1 202 ? 6.253 3.844 16.454 1.00 89.69 202 LYS A N 1
ATOM 1555 C CA . LYS A 1 202 ? 5.366 4.013 17.621 1.00 89.69 202 LYS A CA 1
ATOM 1556 C C . LYS A 1 202 ? 4.025 3.286 17.510 1.00 89.69 202 LYS A C 1
ATOM 1558 O O . LYS A 1 202 ? 3.602 2.690 18.491 1.00 89.69 202 LYS A O 1
ATOM 1563 N N . PHE A 1 203 ? 3.365 3.340 16.353 1.00 91.50 203 PHE A N 1
ATOM 1564 C CA . PHE A 1 203 ? 1.947 2.979 16.229 1.00 91.50 203 PHE A CA 1
ATOM 1565 C C . PHE A 1 203 ? 1.637 2.036 15.061 1.00 91.50 203 PHE A C 1
ATOM 1567 O O . PHE A 1 203 ? 0.908 1.065 15.239 1.00 91.50 203 PHE A O 1
ATOM 1574 N N . GLY A 1 204 ? 2.171 2.313 13.868 1.00 93.44 204 GLY A N 1
ATOM 1575 C CA . GLY A 1 204 ? 1.796 1.599 12.643 1.00 93.44 204 GLY A CA 1
ATOM 1576 C C . GLY A 1 204 ? 1.795 2.490 11.400 1.00 93.44 204 GLY A C 1
ATOM 1577 O O . GLY A 1 204 ? 2.463 3.524 11.370 1.00 93.44 204 GLY A O 1
ATOM 1578 N N . LEU A 1 205 ? 1.040 2.083 10.384 1.00 95.75 205 LEU A N 1
ATOM 1579 C CA . LEU A 1 205 ? 0.867 2.773 9.105 1.00 95.75 205 LEU A CA 1
ATOM 1580 C C . LEU A 1 205 ? -0.555 3.350 8.999 1.00 95.75 205 LEU A C 1
ATOM 1582 O O . LEU A 1 205 ? -1.519 2.615 9.198 1.00 95.75 205 LEU A O 1
ATOM 1586 N N . GLY A 1 206 ? -0.691 4.617 8.600 1.00 97.19 206 GLY A N 1
ATOM 1587 C CA . GLY A 1 206 ? -1.939 5.173 8.056 1.00 97.19 206 GLY A CA 1
ATOM 1588 C C . GLY A 1 206 ? -1.926 5.194 6.522 1.00 97.19 206 GLY A C 1
ATOM 1589 O O . GLY A 1 206 ? -0.866 5.401 5.929 1.00 97.19 206 GLY A O 1
ATOM 1590 N N . TYR A 1 207 ? -3.078 4.992 5.876 1.00 97.12 207 TYR A N 1
ATOM 1591 C CA . TYR A 1 207 ? -3.227 5.032 4.415 1.00 97.12 207 TYR A CA 1
ATOM 1592 C C . TYR A 1 207 ? -4.574 5.618 3.957 1.00 97.12 207 TYR A C 1
ATOM 1594 O O . TYR A 1 207 ? -5.582 5.493 4.649 1.00 97.12 207 TYR A O 1
ATOM 1602 N N . ILE A 1 208 ? -4.587 6.221 2.765 1.00 96.19 208 ILE A N 1
ATOM 1603 C CA . ILE A 1 208 ? -5.788 6.637 2.021 1.00 96.19 208 ILE A CA 1
ATOM 1604 C C . ILE A 1 208 ? -5.810 5.896 0.681 1.00 96.19 208 ILE A C 1
ATOM 1606 O O . ILE A 1 208 ? -4.767 5.777 0.026 1.00 96.19 208 ILE A O 1
ATOM 1610 N N . LEU A 1 209 ? -6.982 5.397 0.288 1.00 95.25 209 LEU A N 1
ATOM 1611 C CA . LEU A 1 209 ? -7.219 4.719 -0.986 1.00 95.25 209 LEU A CA 1
ATOM 1612 C C . LEU A 1 209 ? -7.729 5.675 -2.076 1.00 95.25 209 LEU A C 1
ATOM 1614 O O . LEU A 1 209 ? -8.188 6.780 -1.797 1.00 95.25 209 LEU A O 1
ATOM 1618 N N . ASN A 1 210 ? -7.686 5.231 -3.332 1.00 92.06 210 ASN A N 1
ATOM 1619 C CA . ASN A 1 210 ? -8.189 5.959 -4.504 1.00 92.06 210 ASN A CA 1
ATOM 1620 C C . ASN A 1 210 ? -9.705 6.251 -4.509 1.00 92.06 210 ASN A C 1
ATOM 1622 O O . ASN A 1 210 ? -10.161 6.959 -5.400 1.00 92.06 210 ASN A O 1
ATOM 1626 N N . ASP A 1 211 ? -10.478 5.744 -3.546 1.00 90.50 211 ASP A N 1
ATOM 1627 C CA . ASP A 1 211 ? -11.905 6.049 -3.361 1.00 90.50 211 ASP A CA 1
ATOM 1628 C C . ASP A 1 211 ? -12.185 7.059 -2.223 1.00 90.50 211 ASP A C 1
ATOM 1630 O O . ASP A 1 211 ? -13.345 7.311 -1.889 1.00 90.50 211 ASP A O 1
ATOM 1634 N N . GLY A 1 212 ? -11.136 7.604 -1.591 1.00 92.81 212 GLY A N 1
ATOM 1635 C CA . GLY A 1 212 ? -11.238 8.483 -0.422 1.00 92.81 212 GLY A CA 1
ATOM 1636 C C . GLY A 1 212 ? -11.537 7.755 0.898 1.00 92.81 212 GLY A C 1
ATOM 1637 O O . GLY A 1 212 ? -11.784 8.406 1.920 1.00 92.81 212 GLY A O 1
ATOM 1638 N N . SER A 1 213 ? -11.528 6.418 0.917 1.00 95.75 213 SER A N 1
ATOM 1639 C CA . SER A 1 213 ? -11.550 5.628 2.150 1.00 95.75 213 SER A CA 1
ATOM 1640 C C . SER A 1 213 ? -10.194 5.686 2.854 1.00 95.75 213 SER A C 1
ATOM 1642 O O . SER A 1 213 ? -9.138 5.690 2.218 1.00 95.75 213 SER A O 1
ATOM 1644 N N . VAL A 1 214 ? -10.215 5.724 4.187 1.00 97.38 214 VAL A N 1
ATOM 1645 C CA . VAL A 1 214 ? -9.014 5.900 5.015 1.00 97.38 214 VAL A CA 1
ATOM 1646 C C . VAL A 1 214 ? -8.914 4.761 6.019 1.00 97.38 214 VAL A C 1
ATOM 1648 O O . VAL A 1 214 ? -9.873 4.450 6.731 1.00 97.38 214 VAL A O 1
ATOM 1651 N N . GLY A 1 215 ? -7.729 4.167 6.120 1.00 97.62 215 GLY A N 1
ATOM 1652 C CA . GLY A 1 215 ? -7.458 3.085 7.053 1.00 97.62 215 GLY A CA 1
ATOM 1653 C C . GLY A 1 215 ? -6.112 3.201 7.754 1.00 97.62 215 GLY A C 1
ATOM 1654 O O . GLY A 1 215 ? -5.289 4.076 7.473 1.00 97.62 215 GLY A O 1
ATOM 1655 N N . CYS A 1 216 ? -5.887 2.299 8.699 1.00 97.31 216 CYS A N 1
ATOM 1656 C CA . CYS A 1 216 ? -4.584 2.093 9.310 1.00 97.31 216 CYS A CA 1
ATOM 1657 C C . CYS A 1 216 ? -4.343 0.615 9.627 1.00 97.31 216 CYS A C 1
ATOM 1659 O O . CYS A 1 216 ? -5.285 -0.140 9.869 1.00 97.31 216 CYS A O 1
ATOM 1661 N N . ILE A 1 217 ? -3.068 0.223 9.635 1.00 95.50 217 ILE A N 1
ATOM 1662 C CA . ILE A 1 217 ? -2.594 -1.047 10.194 1.00 95.50 217 ILE A CA 1
ATOM 1663 C C . ILE A 1 217 ? -1.718 -0.698 11.387 1.00 95.50 217 ILE A C 1
ATOM 1665 O O . ILE A 1 217 ? -0.693 -0.025 11.248 1.00 95.50 217 ILE A O 1
ATOM 1669 N N . LEU A 1 218 ? -2.139 -1.139 12.560 1.00 93.69 218 LEU A N 1
ATOM 1670 C CA . LEU A 1 218 ? -1.434 -0.981 13.817 1.00 93.69 218 LEU A CA 1
ATOM 1671 C C . LEU A 1 218 ? -0.676 -2.268 14.125 1.00 93.69 218 LEU A C 1
ATOM 1673 O O . LEU A 1 218 ? -1.148 -3.372 13.857 1.00 93.69 218 LEU A O 1
ATOM 1677 N N . ARG A 1 219 ? 0.504 -2.101 14.705 1.00 91.69 219 ARG A N 1
ATOM 1678 C CA . ARG A 1 219 ? 1.295 -3.191 15.291 1.00 91.69 219 ARG A CA 1
ATOM 1679 C C . ARG A 1 219 ? 0.778 -3.522 16.697 1.00 91.69 219 ARG A C 1
ATOM 1681 O O . ARG A 1 219 ? -0.216 -2.957 17.143 1.00 91.69 219 ARG A O 1
ATOM 1688 N N . ASP A 1 220 ? 1.453 -4.443 17.371 1.00 89.38 220 ASP A N 1
ATOM 1689 C CA . ASP A 1 220 ? 1.197 -4.835 18.756 1.00 89.38 220 ASP A CA 1
ATOM 1690 C C . ASP A 1 220 ? 1.113 -3.631 19.722 1.00 89.38 220 ASP A C 1
ATOM 1692 O O . ASP A 1 220 ? 1.988 -2.759 19.729 1.00 89.38 220 ASP A O 1
ATOM 1696 N N . ILE A 1 221 ? 0.057 -3.572 20.548 1.00 86.81 221 ILE A N 1
ATOM 1697 C CA . ILE A 1 221 ? -0.167 -2.470 21.505 1.00 86.81 221 ILE A CA 1
ATOM 1698 C C . ILE A 1 221 ? -0.231 -3.013 22.940 1.00 86.81 221 ILE A C 1
ATOM 1700 O O . ILE A 1 221 ? -1.210 -3.680 23.295 1.00 86.81 221 ILE A O 1
ATOM 1704 N N . PRO A 1 222 ? 0.765 -2.705 23.795 1.00 88.44 222 PRO A N 1
ATOM 1705 C CA . PRO A 1 222 ? 0.692 -2.967 25.227 1.00 88.44 222 PRO A CA 1
ATOM 1706 C C . PRO A 1 222 ? -0.494 -2.243 25.869 1.00 88.44 222 PRO A C 1
ATOM 1708 O O . PRO A 1 222 ? -0.760 -1.071 25.597 1.00 88.44 222 PRO A O 1
ATOM 1711 N N . THR A 1 223 ? -1.213 -2.943 26.735 1.00 87.25 223 THR A N 1
ATOM 1712 C CA . THR A 1 223 ? -2.389 -2.442 27.447 1.00 87.25 223 THR A CA 1
ATOM 1713 C C . THR A 1 223 ? -2.453 -3.047 28.847 1.00 87.25 223 THR A C 1
ATOM 1715 O O . THR A 1 223 ? -1.612 -3.860 29.234 1.00 87.25 223 THR A O 1
ATOM 1718 N N . THR A 1 224 ? -3.457 -2.654 29.621 1.00 84.56 224 THR A N 1
ATOM 1719 C CA . THR A 1 224 ? -3.763 -3.268 30.910 1.00 84.56 224 THR A CA 1
ATOM 1720 C C . THR A 1 224 ? -5.130 -3.939 30.862 1.00 84.56 224 THR A C 1
ATOM 1722 O O . THR A 1 224 ? -6.059 -3.485 30.190 1.00 84.56 224 THR A O 1
ATOM 1725 N N . GLU A 1 225 ? -5.254 -5.054 31.573 1.00 81.50 225 GLU A N 1
ATOM 1726 C CA . GLU A 1 225 ? -6.523 -5.740 31.789 1.00 81.50 225 GLU A CA 1
ATOM 1727 C C . GLU A 1 225 ? -6.558 -6.249 33.231 1.00 81.50 225 GLU A C 1
ATOM 1729 O O . GLU A 1 225 ? -5.660 -6.973 33.663 1.00 81.50 225 GLU A O 1
ATOM 1734 N N . ASN A 1 226 ? -7.556 -5.816 34.008 1.00 81.69 226 ASN A N 1
ATOM 1735 C CA . ASN A 1 226 ? -7.689 -6.139 35.436 1.00 81.69 226 ASN A CA 1
ATOM 1736 C C . ASN A 1 226 ? -6.394 -5.877 36.243 1.00 81.69 226 ASN A C 1
ATOM 1738 O O . ASN A 1 226 ? -5.957 -6.704 37.043 1.00 81.69 226 ASN A O 1
ATOM 1742 N N . GLY A 1 227 ? -5.743 -4.738 35.968 1.00 80.62 227 GLY A N 1
ATOM 1743 C CA . GLY A 1 227 ? -4.483 -4.314 36.595 1.00 80.62 227 GLY A CA 1
ATOM 1744 C C . GLY A 1 227 ? -3.221 -5.049 36.120 1.00 80.62 227 GLY A C 1
ATOM 1745 O O . GLY A 1 227 ? -2.132 -4.731 36.588 1.00 80.62 227 GLY A O 1
ATOM 1746 N N . LYS A 1 228 ? -3.332 -6.015 35.199 1.00 86.75 228 LYS A N 1
ATOM 1747 C CA . LYS A 1 228 ? -2.211 -6.841 34.715 1.00 86.75 228 LYS A CA 1
ATOM 1748 C C . LYS A 1 228 ? -1.783 -6.427 33.301 1.00 86.75 228 LYS A C 1
ATOM 1750 O O . LYS A 1 228 ? -2.633 -5.957 32.539 1.00 86.75 228 LYS A O 1
ATOM 1755 N N . PRO A 1 229 ? -0.498 -6.593 32.930 1.00 89.25 229 PRO A N 1
ATOM 1756 C CA . PRO A 1 229 ? -0.033 -6.315 31.577 1.00 89.25 229 PRO A CA 1
ATOM 1757 C C . PRO A 1 229 ? -0.666 -7.289 30.579 1.00 89.25 229 PRO A C 1
ATOM 1759 O O . PRO A 1 229 ? -0.677 -8.508 30.780 1.00 89.25 229 PRO A O 1
ATOM 1762 N N . ALA A 1 230 ? -1.177 -6.735 29.486 1.00 91.12 230 ALA A N 1
ATOM 1763 C CA . ALA A 1 230 ? -1.732 -7.485 28.374 1.00 91.12 230 ALA A CA 1
ATOM 1764 C C . ALA A 1 230 ? -1.274 -6.887 27.035 1.00 91.12 230 ALA A C 1
ATOM 1766 O O . ALA A 1 230 ? -0.873 -5.725 26.966 1.00 91.12 230 ALA A O 1
ATOM 1767 N N . LEU A 1 231 ? -1.328 -7.675 25.966 1.00 91.50 231 LEU A N 1
ATOM 1768 C CA . LEU A 1 231 ? -0.928 -7.275 24.622 1.00 91.50 231 LEU A CA 1
ATOM 1769 C C . LEU A 1 231 ? -2.104 -7.445 23.668 1.00 91.50 231 LEU A C 1
ATOM 1771 O O . LEU A 1 231 ? -2.684 -8.525 23.570 1.00 91.50 231 LEU A O 1
ATOM 1775 N N . LEU A 1 232 ? -2.440 -6.371 22.963 1.00 91.75 232 LEU A N 1
ATOM 1776 C CA . LEU A 1 232 ? -3.391 -6.410 21.860 1.00 91.75 232 LEU A CA 1
ATOM 1777 C C . LEU A 1 232 ? -2.641 -6.805 20.579 1.00 91.75 232 LEU A C 1
ATOM 1779 O O . LEU A 1 232 ? -1.543 -6.275 20.357 1.00 91.75 232 LEU A O 1
ATOM 1783 N N . PRO A 1 233 ? -3.199 -7.698 19.744 1.00 91.75 233 PRO A N 1
ATOM 1784 C CA . PRO A 1 233 ? -2.575 -8.107 18.492 1.00 91.75 233 PRO A CA 1
ATOM 1785 C C . PRO A 1 233 ? -2.443 -6.926 17.516 1.00 91.75 233 PRO A C 1
ATOM 1787 O O . PRO A 1 233 ? -3.122 -5.904 17.675 1.00 91.75 233 PRO A O 1
ATOM 1790 N N . PRO A 1 234 ? -1.613 -7.065 16.465 1.00 92.19 234 PRO A N 1
ATOM 1791 C CA . PRO A 1 234 ? -1.670 -6.182 15.308 1.00 92.19 234 PRO A CA 1
ATOM 1792 C C . PRO A 1 234 ? -3.105 -6.105 14.772 1.00 92.19 234 PRO A C 1
ATOM 1794 O O . PRO A 1 234 ? -3.769 -7.128 14.586 1.00 92.19 234 PRO A O 1
ATOM 1797 N N . ALA A 1 235 ? -3.595 -4.890 14.556 1.00 93.56 235 ALA A N 1
ATOM 1798 C CA . ALA A 1 235 ? -5.010 -4.614 14.338 1.00 93.56 235 ALA A CA 1
ATOM 1799 C C . ALA A 1 235 ? -5.204 -3.464 13.350 1.00 93.56 235 ALA A C 1
ATOM 1801 O O . ALA A 1 235 ? -4.384 -2.553 13.288 1.00 93.56 235 ALA A O 1
ATOM 1802 N N . GLY A 1 236 ? -6.303 -3.463 12.606 1.00 95.62 236 GLY A N 1
ATOM 1803 C CA . GLY A 1 236 ? -6.615 -2.419 11.639 1.00 95.62 236 GLY A CA 1
ATOM 1804 C C . GLY A 1 236 ? -7.974 -1.766 11.844 1.00 95.62 236 GLY A C 1
ATOM 1805 O O . GLY A 1 236 ? -8.878 -2.315 12.478 1.00 95.62 236 GLY A O 1
ATOM 1806 N N . VAL A 1 237 ? -8.094 -0.569 11.277 1.00 97.81 237 VAL A N 1
ATOM 1807 C CA . VAL A 1 237 ? -9.332 0.214 11.183 1.00 97.81 237 VAL A CA 1
ATOM 1808 C C . VAL A 1 237 ? -9.487 0.646 9.732 1.00 97.81 237 VAL A C 1
ATOM 1810 O O . VAL A 1 237 ? -8.515 1.109 9.135 1.00 97.81 237 VAL A O 1
ATOM 1813 N N . PHE A 1 238 ? -10.688 0.535 9.174 1.00 97.88 238 PHE A N 1
ATOM 1814 C CA . PHE A 1 238 ? -11.008 1.004 7.828 1.00 97.88 238 PHE A CA 1
ATOM 1815 C C . PHE A 1 238 ? -12.388 1.678 7.800 1.00 97.88 238 PHE A C 1
ATOM 1817 O O . PHE A 1 238 ? -13.366 1.125 8.311 1.00 97.88 238 PHE A O 1
ATOM 1824 N N . ILE A 1 239 ? -12.449 2.886 7.227 1.00 97.62 239 ILE A N 1
ATOM 1825 C CA . ILE A 1 239 ? -13.636 3.756 7.208 1.00 97.62 239 ILE A CA 1
ATOM 1826 C C . ILE A 1 239 ? -13.787 4.376 5.816 1.00 97.62 239 ILE A C 1
ATOM 1828 O O . ILE A 1 239 ? -12.846 4.991 5.300 1.00 97.62 239 ILE A O 1
ATOM 1832 N N . ARG A 1 240 ? -14.975 4.233 5.215 1.00 95.75 240 ARG A N 1
ATOM 1833 C CA . ARG A 1 240 ? -15.241 4.705 3.849 1.00 95.75 240 ARG A CA 1
ATOM 1834 C C . ARG A 1 240 ? -15.619 6.175 3.771 1.00 95.75 240 ARG A C 1
ATOM 1836 O O . ARG A 1 240 ? -16.167 6.736 4.714 1.00 95.75 240 ARG A O 1
ATOM 1843 N N . GLY A 1 241 ? -15.296 6.805 2.638 1.00 92.88 241 GLY A N 1
ATOM 1844 C CA . GLY A 1 241 ? -15.627 8.210 2.354 1.00 92.88 241 GLY A CA 1
ATOM 1845 C C . GLY A 1 241 ? -15.005 9.229 3.321 1.00 92.88 241 GLY A C 1
ATOM 1846 O O . GLY A 1 241 ? -15.428 10.386 3.354 1.00 92.88 241 GLY A O 1
ATOM 1847 N N . ALA A 1 242 ? -14.023 8.807 4.118 1.00 95.38 242 ALA A N 1
ATOM 1848 C CA . ALA A 1 242 ? -13.470 9.584 5.215 1.00 95.38 242 ALA A CA 1
ATOM 1849 C C . ALA A 1 242 ? -12.685 10.821 4.753 1.00 95.38 242 ALA A C 1
ATOM 1851 O O . ALA A 1 242 ? -12.744 11.841 5.434 1.00 95.38 242 ALA A O 1
ATOM 1852 N N . GLU A 1 243 ? -12.011 10.782 3.597 1.00 94.12 243 GLU A N 1
ATOM 1853 C CA . GLU A 1 243 ? -11.356 11.970 3.032 1.00 94.12 243 GLU A CA 1
ATOM 1854 C C . GLU A 1 243 ? -12.390 13.060 2.709 1.00 94.12 243 GLU A C 1
ATOM 1856 O O . GLU A 1 243 ? -12.272 14.182 3.197 1.00 94.12 243 GLU A O 1
ATOM 1861 N N . ARG A 1 244 ? -13.485 12.701 2.024 1.00 92.94 244 ARG A N 1
ATOM 1862 C CA . ARG A 1 244 ? -14.609 13.607 1.725 1.00 92.94 244 ARG A CA 1
ATOM 1863 C C . ARG A 1 244 ? -15.273 14.170 2.990 1.00 92.94 244 ARG A C 1
ATOM 1865 O O . ARG A 1 244 ? -15.560 15.361 3.033 1.00 92.94 244 ARG A O 1
ATOM 1872 N N . HIS A 1 245 ? -15.488 13.349 4.021 1.00 94.69 245 HIS A N 1
ATOM 1873 C CA . HIS A 1 245 ? -16.024 13.813 5.311 1.00 94.69 245 HIS A CA 1
ATOM 1874 C C . HIS A 1 245 ? -15.090 14.816 6.005 1.00 94.69 245 HIS A C 1
ATOM 1876 O O . HIS A 1 245 ? -15.557 15.809 6.553 1.00 94.69 245 HIS A O 1
ATOM 1882 N N . ILE A 1 246 ? -13.773 14.579 5.979 1.00 93.31 246 ILE A N 1
ATOM 1883 C CA . ILE A 1 246 ? -12.793 15.480 6.604 1.00 93.31 246 ILE A CA 1
ATOM 1884 C C . ILE A 1 246 ? -12.684 16.801 5.829 1.00 93.31 246 ILE A C 1
ATOM 1886 O O . ILE A 1 246 ? -12.549 17.846 6.461 1.00 93.31 246 ILE A O 1
ATOM 1890 N N . LEU A 1 247 ? -12.787 16.766 4.496 1.00 91.38 247 LEU A N 1
ATOM 1891 C CA . LEU A 1 247 ? -12.786 17.960 3.642 1.00 91.38 247 LEU A CA 1
ATOM 1892 C C . LEU A 1 247 ? -14.053 18.818 3.816 1.00 91.38 247 LEU A C 1
ATOM 1894 O O . LEU A 1 247 ? -13.950 20.037 3.853 1.00 91.38 247 LEU A O 1
ATOM 1898 N N . ARG A 1 248 ? -15.235 18.212 4.005 1.00 93.50 248 ARG A N 1
ATOM 1899 C CA . ARG A 1 248 ? -16.503 18.938 4.237 1.00 93.50 248 ARG A CA 1
ATOM 1900 C C . ARG A 1 248 ? -16.702 19.444 5.679 1.00 93.50 248 ARG A C 1
ATOM 1902 O O . ARG A 1 248 ? -17.807 19.829 6.037 1.00 93.50 248 ARG A O 1
ATOM 1909 N N . ARG A 1 249 ? -15.676 19.474 6.540 1.00 89.50 249 ARG A N 1
ATOM 1910 C CA . ARG A 1 249 ? -15.845 19.936 7.940 1.00 89.50 249 ARG A CA 1
ATOM 1911 C C . ARG A 1 249 ? -16.164 21.424 8.093 1.00 89.50 249 ARG A C 1
ATOM 1913 O O . ARG A 1 249 ? -16.749 21.810 9.100 1.00 89.50 249 ARG A O 1
ATOM 1920 N N . GLU A 1 250 ? -15.787 22.238 7.116 1.00 88.31 250 GLU A N 1
ATOM 1921 C CA . GLU A 1 250 ? -16.057 23.682 7.100 1.00 88.31 250 GLU A CA 1
ATOM 1922 C C . GLU A 1 250 ? -17.394 24.008 6.395 1.00 88.31 250 GLU A C 1
ATOM 1924 O O . GLU A 1 250 ? -17.966 25.070 6.613 1.00 88.31 250 GLU A O 1
ATOM 1929 N N . ASP A 1 251 ? -17.949 23.063 5.627 1.00 91.44 251 ASP A N 1
ATOM 1930 C CA . ASP A 1 251 ? -19.200 23.199 4.874 1.00 91.44 251 ASP A CA 1
ATOM 1931 C C . ASP A 1 251 ? -20.431 23.095 5.789 1.00 91.44 251 ASP A C 1
ATOM 1933 O O . ASP A 1 251 ? -20.720 22.043 6.356 1.00 91.44 251 ASP A O 1
ATOM 1937 N N . GLU A 1 252 ? -21.171 24.197 5.916 1.00 90.31 252 GLU A N 1
ATOM 1938 C CA . GLU A 1 252 ? -22.342 24.324 6.795 1.00 90.31 252 GLU A CA 1
ATOM 1939 C C . GLU A 1 252 ? -23.533 23.456 6.359 1.00 90.31 252 GLU A C 1
ATOM 1941 O O . GLU A 1 252 ? -24.374 23.119 7.188 1.00 90.31 252 GLU A O 1
ATOM 1946 N N . THR A 1 253 ? -23.591 23.049 5.085 1.00 93.06 253 THR A N 1
ATOM 1947 C CA . THR A 1 253 ? -24.655 22.183 4.544 1.00 93.06 253 THR A CA 1
ATOM 1948 C C . THR A 1 253 ? -24.447 20.702 4.873 1.00 93.06 253 THR A C 1
ATOM 1950 O O . THR A 1 253 ? -25.325 19.875 4.622 1.00 93.06 253 THR A O 1
ATOM 1953 N N . TYR A 1 254 ? -23.283 20.333 5.418 1.00 93.56 254 TYR A N 1
ATOM 1954 C CA . TYR A 1 254 ? -22.961 18.954 5.759 1.00 93.56 254 TYR A CA 1
ATOM 1955 C C . TYR A 1 254 ? -23.326 18.646 7.218 1.00 93.56 254 TYR A C 1
ATOM 1957 O O . TYR A 1 254 ? -22.589 18.981 8.142 1.00 93.56 254 TYR A O 1
ATOM 1965 N N . GLU A 1 255 ? -24.450 17.954 7.428 1.00 90.81 255 GLU A N 1
ATOM 1966 C CA . GLU A 1 255 ? -24.991 17.604 8.759 1.00 90.81 255 GLU A CA 1
ATOM 1967 C C . GLU A 1 255 ? -23.954 16.934 9.688 1.00 90.81 255 GLU A C 1
ATOM 1969 O O . GLU A 1 255 ? -23.873 17.218 10.883 1.00 90.81 255 GLU A O 1
ATOM 1974 N N . ASP A 1 256 ? -23.104 16.077 9.119 1.00 92.94 256 ASP A N 1
ATOM 1975 C CA . ASP A 1 256 ? -22.050 15.334 9.816 1.00 92.94 256 ASP A CA 1
ATOM 1976 C C . ASP A 1 256 ? -20.759 16.149 10.063 1.00 92.94 256 ASP A C 1
ATOM 1978 O O . ASP A 1 256 ? -19.790 15.597 10.592 1.00 92.94 256 ASP A O 1
ATOM 1982 N N . ARG A 1 257 ? -20.681 17.442 9.697 1.00 92.81 257 ARG A N 1
ATOM 1983 C CA . ARG A 1 257 ? -19.424 18.229 9.736 1.00 92.81 257 ARG A CA 1
ATOM 1984 C C . ARG A 1 257 ? -18.752 18.275 11.112 1.00 92.81 257 ARG A C 1
ATOM 1986 O O . ARG A 1 257 ? -17.525 18.275 11.212 1.00 92.81 257 ARG A O 1
ATOM 1993 N N . SER A 1 258 ? -19.554 18.258 12.176 1.00 93.38 258 SER A N 1
ATOM 1994 C CA . SER A 1 258 ? -19.106 18.245 13.575 1.00 93.38 258 SER A CA 1
ATOM 1995 C C . SER A 1 258 ? -18.611 16.871 14.049 1.00 93.38 258 SER A C 1
ATOM 1997 O O . SER A 1 258 ? -17.915 16.770 15.061 1.00 93.38 258 SER A O 1
ATOM 1999 N N . GLN A 1 259 ? -18.942 15.795 13.334 1.00 95.56 259 GLN A N 1
ATOM 2000 C CA . GLN A 1 259 ? -18.692 14.431 13.784 1.00 95.56 259 GLN A CA 1
ATOM 2001 C C . GLN A 1 259 ? -17.221 14.008 13.612 1.00 95.56 259 GLN A C 1
ATOM 2003 O O . GLN A 1 259 ? -16.474 14.540 12.780 1.00 95.56 259 GLN A O 1
ATOM 2008 N N . PRO A 1 260 ? -16.729 13.044 14.416 1.00 93.75 260 PRO A N 1
ATOM 2009 C CA . PRO A 1 260 ? -15.357 12.565 14.286 1.00 93.75 260 PRO A CA 1
ATOM 2010 C C . PRO A 1 260 ? -15.136 11.676 13.058 1.00 93.75 260 PRO A C 1
ATOM 2012 O O . PRO A 1 260 ? -13.983 11.544 12.636 1.00 93.75 260 PRO A O 1
ATOM 2015 N N . LEU A 1 261 ? -16.215 11.092 12.532 1.00 95.62 261 LEU A N 1
ATOM 2016 C CA . LEU A 1 261 ? -16.286 10.102 11.460 1.00 95.62 261 LEU A CA 1
ATOM 2017 C C . LEU A 1 261 ? -17.502 10.415 10.562 1.00 95.62 261 LEU A C 1
ATOM 2019 O O . LEU A 1 261 ? -18.458 11.004 11.070 1.00 95.62 261 LEU A O 1
ATOM 2023 N N . PRO A 1 262 ? -17.523 9.977 9.288 1.00 95.25 262 PRO A N 1
ATOM 2024 C CA . PRO A 1 262 ? -18.761 9.921 8.511 1.00 95.25 262 PRO A CA 1
ATOM 2025 C C . PRO A 1 262 ? -19.752 8.940 9.150 1.00 95.25 262 PRO A C 1
ATOM 2027 O O . PRO A 1 262 ? -19.365 7.826 9.506 1.00 95.25 262 PRO A O 1
ATOM 2030 N N . MET A 1 263 ? -21.030 9.310 9.235 1.00 95.62 263 MET A N 1
ATOM 2031 C CA . MET A 1 263 ? -22.089 8.442 9.770 1.00 95.62 263 MET A CA 1
ATOM 2032 C C . MET A 1 263 ? -22.747 7.566 8.689 1.00 95.62 263 MET A C 1
ATOM 2034 O O . MET A 1 263 ? -23.579 6.717 8.990 1.00 95.62 263 MET A O 1
ATOM 2038 N N . THR A 1 264 ? -22.342 7.728 7.424 1.00 91.88 264 THR A N 1
ATOM 2039 C CA . THR A 1 264 ? -22.972 7.094 6.254 1.00 91.88 264 THR A CA 1
ATOM 2040 C C . THR A 1 264 ? -22.700 5.598 6.092 1.00 91.88 264 THR A C 1
ATOM 2042 O O . THR A 1 264 ? -23.459 4.928 5.398 1.00 91.88 264 THR A O 1
ATOM 2045 N N . GLU A 1 265 ? -21.604 5.066 6.645 1.00 94.38 265 GLU A N 1
ATOM 2046 C CA . GLU A 1 265 ? -21.192 3.672 6.429 1.00 94.38 265 GLU A CA 1
ATOM 2047 C C . GLU A 1 265 ? -20.577 3.020 7.686 1.00 94.38 265 GLU A C 1
ATOM 2049 O O . GLU A 1 265 ? -19.893 3.698 8.456 1.00 94.38 265 GLU A O 1
ATOM 2054 N N . PRO A 1 266 ? -20.751 1.697 7.890 1.00 96.06 266 PRO A N 1
ATOM 2055 C CA . PRO A 1 266 ? -20.132 0.977 9.001 1.00 96.06 266 PRO A CA 1
ATOM 2056 C C . PRO A 1 266 ? -18.597 0.947 8.960 1.00 96.06 266 PRO A C 1
ATOM 2058 O O . PRO A 1 266 ? -17.975 0.789 7.908 1.00 96.06 266 PRO A O 1
ATOM 2061 N N . ILE A 1 267 ? -17.994 0.998 10.145 1.00 97.44 267 ILE A N 1
ATOM 2062 C CA . ILE A 1 267 ? -16.551 0.888 10.378 1.00 97.44 267 ILE A CA 1
ATOM 2063 C C . ILE A 1 267 ? -16.155 -0.591 10.373 1.00 97.44 267 ILE A C 1
ATOM 2065 O O . ILE A 1 267 ? -16.748 -1.386 11.105 1.00 97.44 267 ILE A O 1
ATOM 2069 N N . LYS A 1 268 ? -15.107 -0.956 9.626 1.00 97.25 268 LYS A N 1
ATOM 2070 C CA . LYS A 1 268 ? -14.454 -2.269 9.749 1.00 97.25 268 LYS A CA 1
ATOM 2071 C C . LYS A 1 268 ? -13.297 -2.172 10.751 1.00 97.25 268 LYS A C 1
ATOM 2073 O O . LYS A 1 268 ? -12.358 -1.405 10.532 1.00 97.25 268 LYS A O 1
ATOM 2078 N N . PHE A 1 269 ? -13.335 -2.968 11.818 1.00 97.75 269 PHE A N 1
ATOM 2079 C CA . PHE A 1 269 ? -12.169 -3.273 12.656 1.00 97.75 269 PHE A CA 1
ATOM 2080 C C . PHE A 1 269 ? -11.702 -4.698 12.358 1.00 97.75 269 PHE A C 1
ATOM 2082 O O . PHE A 1 269 ? -12.543 -5.585 12.240 1.00 97.75 269 PHE A O 1
ATOM 2089 N N . PHE A 1 270 ? -10.392 -4.944 12.298 1.00 96.44 270 PHE A N 1
ATOM 2090 C CA . PHE A 1 270 ? -9.839 -6.299 12.164 1.00 96.44 270 PHE A CA 1
ATOM 2091 C C . PHE A 1 270 ? -8.644 -6.540 13.097 1.00 96.44 270 PHE A C 1
ATOM 2093 O O . PHE A 1 270 ? -7.910 -5.605 13.406 1.00 96.44 270 PHE A O 1
ATOM 2100 N N . GLU A 1 271 ? -8.438 -7.781 13.538 1.00 94.94 271 GLU A N 1
ATOM 2101 C CA . GLU A 1 271 ? -7.294 -8.213 14.359 1.00 94.94 271 GLU A CA 1
ATOM 2102 C C . GLU A 1 271 ? -6.587 -9.419 13.731 1.00 94.94 271 GLU A C 1
ATOM 2104 O O . GLU A 1 271 ? -7.227 -10.294 13.142 1.00 94.94 271 GLU A O 1
ATOM 2109 N N . ASN A 1 272 ? -5.256 -9.454 13.847 1.00 93.31 272 ASN A N 1
ATOM 2110 C CA . ASN A 1 272 ? -4.414 -10.547 13.375 1.00 93.31 272 ASN A CA 1
ATOM 2111 C C . ASN A 1 272 ? -4.202 -11.587 14.479 1.00 93.31 272 ASN A C 1
ATOM 2113 O O . ASN A 1 272 ? -3.393 -11.400 15.387 1.00 93.31 272 ASN A O 1
ATOM 2117 N N . ASN A 1 273 ? -4.897 -12.715 14.348 1.00 92.75 273 ASN A N 1
ATOM 2118 C CA . ASN A 1 273 ? -4.880 -13.828 15.290 1.00 92.75 273 ASN A CA 1
ATOM 2119 C C . ASN A 1 273 ? -3.895 -14.935 14.843 1.00 92.75 273 ASN A C 1
ATOM 2121 O O . ASN A 1 273 ? -4.134 -16.135 15.038 1.00 92.75 273 ASN A O 1
ATOM 2125 N N . GLY A 1 274 ? -2.787 -14.531 14.208 1.00 91.50 274 GLY A N 1
ATOM 2126 C CA . GLY A 1 274 ? -1.663 -15.384 13.823 1.00 91.50 274 GLY A CA 1
ATOM 2127 C C . GLY A 1 274 ? -2.060 -16.501 12.859 1.00 91.50 274 GLY A C 1
ATOM 2128 O O . GLY A 1 274 ? -2.600 -16.262 11.781 1.00 91.50 274 GLY A O 1
ATOM 2129 N N . GLU A 1 275 ? -1.816 -17.750 13.256 1.00 93.56 275 GLU A N 1
ATOM 2130 C CA . GLU A 1 275 ? -2.089 -18.948 12.444 1.00 93.56 275 GLU A CA 1
ATOM 2131 C C . GLU A 1 275 ? -3.576 -19.159 12.097 1.00 93.56 275 GLU A C 1
ATOM 2133 O O . GLU A 1 275 ? -3.913 -19.856 11.131 1.00 93.56 275 GLU A O 1
ATOM 2138 N N . THR A 1 276 ? -4.483 -18.515 12.839 1.00 94.31 276 THR A N 1
ATOM 2139 C CA . THR A 1 276 ? -5.922 -18.517 12.529 1.00 94.31 276 THR A CA 1
ATOM 2140 C C . THR A 1 276 ? -6.316 -17.482 11.464 1.00 94.31 276 THR A C 1
ATOM 2142 O O . THR A 1 276 ? -7.420 -17.561 10.922 1.00 94.31 276 THR A O 1
ATOM 2145 N N . GLY A 1 277 ? -5.409 -16.575 11.082 1.00 94.75 277 GLY A N 1
ATOM 2146 C CA . GLY A 1 277 ? -5.658 -15.488 10.134 1.00 94.75 277 GLY A CA 1
ATOM 2147 C C . GLY A 1 277 ? -6.262 -14.244 10.793 1.00 94.75 277 GLY A C 1
ATOM 2148 O O . GLY A 1 277 ? -6.047 -13.979 11.976 1.00 94.75 277 GLY A O 1
ATOM 2149 N N . LEU A 1 278 ? -7.010 -13.463 10.012 1.00 95.50 278 LEU A N 1
ATOM 2150 C CA . LEU A 1 278 ? -7.683 -12.252 10.481 1.00 95.50 278 LEU A CA 1
ATOM 2151 C C . LEU A 1 278 ? -9.132 -12.529 10.897 1.00 95.50 278 LEU A C 1
ATOM 2153 O O . LEU A 1 278 ? -9.865 -13.235 10.197 1.00 95.50 278 LEU A O 1
ATOM 2157 N N . ALA A 1 279 ? -9.564 -11.882 11.977 1.00 96.19 279 ALA A N 1
ATOM 2158 C CA . ALA A 1 279 ? -10.975 -11.726 12.325 1.00 96.19 279 ALA A CA 1
ATOM 2159 C C . ALA A 1 279 ? -11.392 -10.253 12.200 1.00 96.19 279 ALA A C 1
ATOM 2161 O O . ALA A 1 279 ? -10.582 -9.365 12.463 1.00 96.19 279 ALA A O 1
ATOM 2162 N N . GLU A 1 280 ? -12.643 -9.989 11.825 1.00 96.50 280 GLU A N 1
ATOM 2163 C CA . GLU A 1 280 ? -13.235 -8.651 11.747 1.00 96.50 280 GLU A CA 1
ATOM 2164 C C . GLU A 1 280 ? -14.509 -8.504 12.587 1.00 96.50 280 GLU A C 1
ATOM 2166 O O . GLU A 1 280 ? -15.257 -9.459 12.801 1.00 96.50 280 GLU A O 1
ATOM 2171 N N . VAL A 1 281 ? -14.773 -7.269 13.020 1.00 97.19 281 VAL A N 1
ATOM 2172 C CA . VAL A 1 281 ? -16.060 -6.819 13.563 1.00 97.19 281 VAL A CA 1
ATOM 2173 C C . VAL A 1 281 ? -16.456 -5.529 12.854 1.00 97.19 281 VAL A C 1
ATOM 2175 O O . VAL A 1 281 ? -15.665 -4.587 12.744 1.00 97.19 281 VAL A O 1
ATOM 2178 N N . ILE A 1 282 ? -17.706 -5.487 12.400 1.00 96.38 282 ILE A N 1
ATOM 2179 C CA . ILE A 1 282 ? -18.318 -4.320 11.768 1.00 96.38 282 ILE A CA 1
ATOM 2180 C C . ILE A 1 282 ? -19.094 -3.537 12.835 1.00 96.38 282 ILE A C 1
ATOM 2182 O O . ILE A 1 282 ? -19.903 -4.114 13.560 1.00 96.38 282 ILE A O 1
ATOM 2186 N N . VAL A 1 283 ? -18.840 -2.231 12.942 1.00 96.38 283 VAL A N 1
ATOM 2187 C CA . VAL A 1 283 ? -19.368 -1.359 14.007 1.00 96.38 283 VAL A CA 1
ATOM 2188 C C . VAL A 1 283 ? -20.055 -0.136 13.400 1.00 96.38 283 VAL A C 1
ATOM 2190 O O . VAL A 1 283 ? -19.537 0.467 12.462 1.00 96.38 283 VAL A O 1
ATOM 2193 N N . SER A 1 284 ? -21.213 0.256 13.939 1.00 96.56 284 SER A N 1
ATOM 2194 C CA . SER A 1 284 ? -21.901 1.481 13.511 1.00 96.56 284 SER A CA 1
ATOM 2195 C C . SER A 1 284 ? -21.117 2.735 13.939 1.00 96.56 284 SER A C 1
ATOM 2197 O O . SER A 1 284 ? -20.685 2.798 15.096 1.00 96.56 284 SER A O 1
ATOM 2199 N N . PRO A 1 285 ? -20.952 3.752 13.070 1.00 96.62 285 PRO A N 1
ATOM 2200 C CA . PRO A 1 285 ? -20.277 5.000 13.433 1.00 96.62 285 PRO A CA 1
ATOM 2201 C C . PRO A 1 285 ? -20.996 5.768 14.556 1.00 96.62 285 PRO A C 1
ATOM 2203 O O . PRO A 1 285 ? -20.336 6.481 15.312 1.00 96.62 285 PRO A O 1
ATOM 2206 N N . GLU A 1 286 ? -22.295 5.511 14.765 1.00 95.31 286 GLU A N 1
ATOM 2207 C CA . GLU A 1 286 ? -23.094 5.999 15.901 1.00 95.31 286 GLU A CA 1
ATOM 2208 C C . GLU A 1 286 ? -22.448 5.737 17.270 1.00 95.31 286 GLU A C 1
ATOM 2210 O O . GLU A 1 286 ? -22.568 6.551 18.184 1.00 95.31 286 GLU A O 1
ATOM 2215 N N . GLN A 1 287 ? -21.695 4.639 17.421 1.00 94.94 287 GLN A N 1
ATOM 2216 C CA . GLN A 1 287 ? -20.976 4.324 18.662 1.00 94.94 287 GLN A CA 1
ATOM 2217 C C . GLN A 1 287 ? -19.915 5.384 19.031 1.00 94.94 287 GLN A C 1
ATOM 2219 O O . GLN A 1 287 ? -19.480 5.454 20.182 1.00 94.94 287 GLN A O 1
ATOM 2224 N N . PHE A 1 288 ? -19.503 6.211 18.068 1.00 95.69 288 PHE A N 1
ATOM 2225 C CA . PHE A 1 288 ? -18.513 7.274 18.228 1.00 95.69 288 PHE A CA 1
ATOM 2226 C C . PHE A 1 288 ? -19.091 8.674 17.957 1.00 95.69 288 PHE A C 1
ATOM 2228 O O . PHE A 1 288 ? -18.319 9.634 17.903 1.00 95.69 288 PHE A O 1
ATOM 2235 N N . ARG A 1 289 ? -20.420 8.812 17.805 1.00 95.00 289 ARG A N 1
ATOM 2236 C CA . ARG A 1 289 ? -21.091 10.111 17.643 1.00 95.00 289 ARG A CA 1
ATOM 2237 C C . ARG A 1 289 ? -20.781 11.025 18.832 1.00 95.00 289 ARG A C 1
ATOM 2239 O O . ARG A 1 289 ? -20.731 10.588 19.983 1.00 95.00 289 ARG A O 1
ATOM 2246 N N . VAL A 1 290 ? -20.570 12.307 18.548 1.00 95.38 290 VAL A N 1
ATOM 2247 C CA . VAL A 1 290 ? -20.402 13.356 19.561 1.00 95.38 290 VAL A CA 1
ATOM 2248 C C . VAL A 1 290 ? -21.623 14.265 19.579 1.00 95.38 290 VAL A C 1
ATOM 2250 O O . VAL A 1 290 ? -22.226 14.532 18.537 1.00 95.38 290 VAL A O 1
ATOM 2253 N N . ALA A 1 291 ? -21.973 14.749 20.771 1.00 93.25 291 ALA A N 1
ATOM 2254 C CA . ALA A 1 291 ? -22.913 15.852 20.906 1.00 93.25 291 ALA A CA 1
ATOM 2255 C C . ALA A 1 291 ? -22.326 17.117 20.263 1.00 93.25 291 ALA A C 1
ATOM 2257 O O . ALA A 1 291 ? -21.107 17.315 20.273 1.00 93.25 291 ALA A O 1
ATOM 2258 N N . VAL A 1 292 ? -23.200 17.963 19.727 1.00 90.81 292 VAL A N 1
ATOM 2259 C CA . VAL A 1 292 ? -22.871 19.339 19.348 1.00 90.81 292 VAL A CA 1
ATOM 2260 C C . VAL A 1 292 ? -23.325 20.228 20.500 1.00 90.81 292 VAL A C 1
ATOM 2262 O O . VAL A 1 292 ? -24.433 20.055 21.005 1.00 90.81 292 VAL A O 1
ATOM 2265 N N . ASN A 1 293 ? -22.447 21.114 20.953 1.00 88.50 293 ASN A N 1
ATOM 2266 C CA . ASN A 1 293 ? -22.731 22.060 22.027 1.00 88.50 293 ASN A CA 1
ATOM 2267 C C . ASN A 1 293 ? -23.547 23.258 21.494 1.00 88.50 293 ASN A C 1
ATOM 2269 O O . ASN A 1 293 ? -23.648 23.460 20.285 1.00 88.50 293 ASN A O 1
ATOM 2273 N N . GLU A 1 294 ? -24.094 24.084 22.389 1.00 85.69 294 GLU A N 1
ATOM 2274 C CA . GLU A 1 294 ? -24.894 25.274 22.029 1.00 85.69 294 GLU A CA 1
ATOM 2275 C C . GLU A 1 294 ? -24.104 26.323 21.218 1.00 85.69 294 GLU A C 1
ATOM 2277 O O . GLU A 1 294 ? -24.682 27.052 20.419 1.00 85.69 294 GLU A O 1
ATOM 2282 N N . ASP A 1 295 ? -22.776 26.355 21.366 1.00 84.19 295 ASP A N 1
ATOM 2283 C CA . ASP A 1 295 ? -21.846 27.185 20.584 1.00 84.19 295 ASP A CA 1
ATOM 2284 C C . ASP A 1 295 ? -21.471 26.575 19.213 1.00 84.19 295 ASP A C 1
ATOM 2286 O O . ASP A 1 295 ? -20.566 27.059 18.531 1.00 84.19 295 ASP A O 1
ATOM 2290 N N . GLY A 1 296 ? -22.125 25.479 18.814 1.00 80.12 296 GLY A N 1
ATOM 2291 C CA . GLY A 1 296 ? -21.838 24.729 17.591 1.00 80.12 296 GLY A CA 1
ATOM 2292 C C . GLY A 1 296 ? -20.584 23.848 17.657 1.00 80.12 296 GLY A C 1
ATOM 2293 O O . GLY A 1 296 ? -20.283 23.145 16.687 1.00 80.12 296 GLY A O 1
ATOM 2294 N N . THR A 1 297 ? -19.840 23.836 18.769 1.00 84.06 297 THR A N 1
ATOM 2295 C CA . THR A 1 297 ? -18.602 23.052 18.867 1.00 84.06 297 THR A CA 1
ATOM 2296 C C . THR A 1 297 ? -18.867 21.557 19.038 1.00 84.06 297 THR A C 1
ATOM 2298 O O . THR A 1 297 ? -19.826 21.113 19.673 1.00 84.06 297 THR A O 1
ATOM 2301 N N . ALA A 1 298 ? -17.977 20.745 18.465 1.00 87.94 298 ALA A N 1
ATOM 2302 C CA . ALA A 1 298 ? -18.030 19.295 18.577 1.00 87.94 298 ALA A CA 1
ATOM 2303 C C . ALA A 1 298 ? -17.542 18.822 19.957 1.00 87.94 298 ALA A C 1
ATOM 2305 O O . ALA A 1 298 ? -16.392 19.057 20.344 1.00 87.94 298 ALA A O 1
ATOM 2306 N N . GLY A 1 299 ? -18.395 18.091 20.674 1.00 89.44 299 GLY A N 1
ATOM 2307 C CA . GLY A 1 299 ? -18.058 17.464 21.947 1.00 89.44 299 GLY A CA 1
ATOM 2308 C C . GLY A 1 299 ? -16.948 16.408 21.841 1.00 89.44 299 GLY A C 1
ATOM 2309 O O . GLY A 1 299 ? -16.540 15.960 20.767 1.00 89.44 299 GLY A O 1
ATOM 2310 N N . LYS A 1 300 ? -16.441 15.964 22.994 1.00 90.31 300 LYS A N 1
ATOM 2311 C CA . LYS A 1 300 ? -15.447 14.880 23.060 1.00 90.31 300 LYS A CA 1
ATOM 2312 C C . LYS A 1 300 ? -16.140 13.525 22.878 1.00 90.31 300 LYS A 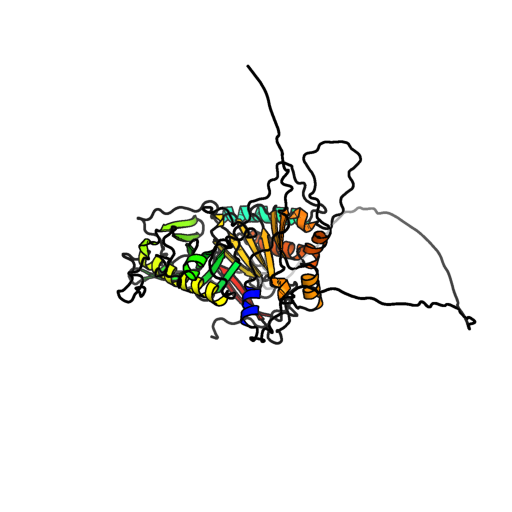C 1
ATOM 2314 O O . LYS A 1 300 ? -17.195 13.294 23.460 1.00 90.31 300 LYS A O 1
ATOM 2319 N N . MET A 1 301 ? -15.513 12.601 22.141 1.00 92.69 301 MET A N 1
ATOM 2320 C CA . MET A 1 301 ? -15.967 11.202 22.089 1.00 92.69 301 MET A CA 1
ATOM 2321 C C . MET A 1 301 ? -16.018 10.625 23.504 1.00 92.69 301 MET A C 1
ATOM 2323 O O . MET A 1 301 ? -14.997 10.608 24.204 1.00 92.69 301 MET A O 1
ATOM 2327 N N . GLN A 1 302 ? -17.197 10.150 23.902 1.00 90.25 302 GLN A N 1
ATOM 2328 C CA . GLN A 1 302 ? -17.446 9.600 25.232 1.00 90.25 302 GLN A CA 1
ATOM 2329 C C . GLN A 1 302 ? -16.523 8.406 25.536 1.00 90.25 302 GLN A C 1
ATOM 2331 O O . GLN A 1 302 ? -16.002 7.780 24.605 1.00 90.25 302 GLN A O 1
ATOM 2336 N N . PRO A 1 303 ? -16.271 8.078 26.817 1.00 89.81 303 PRO A N 1
ATOM 2337 C CA . PRO A 1 303 ? -15.658 6.805 27.188 1.00 89.81 303 PRO A CA 1
ATOM 2338 C C . PRO A 1 303 ? -16.458 5.624 26.619 1.00 89.81 303 PRO A C 1
ATOM 2340 O O . PRO A 1 303 ? -17.679 5.699 26.479 1.00 89.81 303 PRO A O 1
ATOM 2343 N N . GLY A 1 304 ? -15.780 4.522 26.293 1.00 89.00 304 GLY A N 1
ATOM 2344 C CA . GLY A 1 304 ? -16.477 3.296 25.897 1.00 89.00 304 GLY A CA 1
ATOM 2345 C C . GLY A 1 304 ? -17.269 2.714 27.070 1.00 89.00 304 GLY A C 1
ATOM 2346 O O . GLY A 1 304 ? -16.786 2.749 28.200 1.00 89.00 304 GLY A O 1
ATOM 2347 N N . LYS A 1 305 ? -18.458 2.156 26.804 1.00 91.31 305 LYS A N 1
ATOM 2348 C CA . LYS A 1 305 ? -19.324 1.556 27.844 1.00 91.31 305 LYS A CA 1
ATOM 2349 C C . LYS A 1 305 ? -18.690 0.331 28.517 1.00 91.31 305 LYS A C 1
ATOM 2351 O O . LYS A 1 305 ? -19.058 -0.027 29.629 1.00 91.31 305 LYS A O 1
ATOM 2356 N N . ASP A 1 306 ? -17.742 -0.295 27.828 1.00 93.25 306 ASP A N 1
ATOM 2357 C CA . ASP A 1 306 ? -16.949 -1.435 28.270 1.00 93.25 306 ASP A CA 1
ATOM 2358 C C . ASP A 1 306 ? -15.502 -1.318 27.744 1.00 93.25 306 ASP A C 1
ATOM 2360 O O . ASP A 1 306 ? -15.156 -0.408 26.975 1.00 93.25 306 ASP A O 1
ATOM 2364 N N . ILE A 1 307 ? -14.642 -2.256 28.149 1.00 92.62 307 ILE A N 1
ATOM 2365 C CA . ILE A 1 307 ? -13.221 -2.278 27.778 1.00 92.62 307 ILE A CA 1
ATOM 2366 C C . ILE A 1 307 ? -12.989 -2.449 26.265 1.00 92.62 307 ILE A C 1
ATOM 2368 O O . ILE A 1 307 ? -12.033 -1.887 25.730 1.00 92.62 307 ILE A O 1
ATOM 2372 N N . PHE A 1 308 ? -13.862 -3.158 25.547 1.00 94.81 308 PHE A N 1
ATOM 2373 C CA . PHE A 1 308 ? -13.760 -3.385 24.103 1.00 94.81 308 PHE A CA 1
ATOM 2374 C C . PHE A 1 308 ? -14.128 -2.115 23.329 1.00 94.81 308 PHE A C 1
ATOM 2376 O O . PHE A 1 308 ? -13.397 -1.697 22.428 1.00 94.81 308 PHE A O 1
ATOM 2383 N N . GLN A 1 309 ? -15.198 -1.429 23.738 1.00 95.12 309 GLN A N 1
ATOM 2384 C CA . GLN A 1 309 ? -15.578 -0.121 23.203 1.00 95.12 309 GLN A CA 1
ATOM 2385 C C . GLN A 1 309 ? -14.505 0.935 23.490 1.00 95.12 309 GLN A C 1
ATOM 2387 O O . GLN A 1 309 ? -14.160 1.710 22.597 1.00 95.12 309 GLN A O 1
ATOM 2392 N N . HIS A 1 310 ? -13.905 0.937 24.687 1.00 94.25 310 HIS A N 1
ATOM 2393 C CA . HIS A 1 310 ? -12.784 1.828 25.002 1.00 94.25 310 HIS A CA 1
ATOM 2394 C C . HIS A 1 310 ? -11.552 1.504 24.137 1.00 94.25 310 HIS A C 1
ATOM 2396 O O . HIS A 1 310 ? -10.916 2.413 23.599 1.00 94.25 310 HIS A O 1
ATOM 2402 N N . ARG A 1 311 ? -11.228 0.221 23.932 1.00 94.44 311 ARG A N 1
ATOM 2403 C CA . ARG A 1 311 ? -10.138 -0.202 23.037 1.00 94.44 311 ARG A CA 1
ATOM 2404 C C . ARG A 1 311 ? -10.382 0.264 21.596 1.00 94.44 311 ARG A C 1
ATOM 2406 O O . ARG A 1 311 ? -9.460 0.816 20.993 1.00 94.44 311 ARG A O 1
ATOM 2413 N N . LYS A 1 312 ? -11.609 0.131 21.073 1.00 96.25 312 LYS A N 1
ATOM 2414 C CA . LYS A 1 312 ? -12.012 0.651 19.751 1.00 96.25 312 LYS A CA 1
ATOM 2415 C C . LYS A 1 312 ? -11.935 2.183 19.669 1.00 96.25 312 LYS A C 1
ATOM 2417 O O . LYS A 1 312 ? -11.414 2.710 18.690 1.00 96.25 312 LYS A O 1
ATOM 2422 N N . ARG A 1 313 ? -12.363 2.908 20.707 1.00 96.06 313 ARG A N 1
ATOM 2423 C CA . ARG A 1 313 ? -12.276 4.380 20.796 1.00 96.06 313 ARG A CA 1
ATOM 2424 C C . ARG A 1 313 ? -10.843 4.895 20.639 1.00 96.06 313 ARG A C 1
ATOM 2426 O O . ARG A 1 313 ? -10.612 5.800 19.843 1.00 96.06 313 ARG A O 1
ATOM 2433 N N . GLU A 1 314 ? -9.867 4.298 21.326 1.00 94.88 314 GLU A N 1
ATOM 2434 C CA . GLU A 1 314 ? -8.458 4.711 21.186 1.00 94.88 314 GLU A CA 1
ATOM 2435 C C . GLU A 1 314 ? -7.913 4.455 19.771 1.00 94.88 314 GLU A C 1
ATOM 2437 O O . GLU A 1 314 ? -7.140 5.255 19.240 1.00 94.88 314 GLU A O 1
ATOM 2442 N N . ARG A 1 315 ? -8.380 3.383 19.117 1.00 95.88 315 ARG A N 1
ATOM 2443 C CA . ARG A 1 315 ? -8.100 3.099 17.700 1.00 95.88 315 ARG A CA 1
ATOM 2444 C C . ARG A 1 315 ? -8.680 4.186 16.786 1.00 95.88 315 ARG A C 1
ATOM 2446 O O . ARG A 1 315 ? -7.959 4.659 15.913 1.00 95.88 315 ARG A O 1
ATOM 2453 N N . ILE A 1 316 ? -9.914 4.646 17.022 1.00 97.44 316 ILE A N 1
ATOM 2454 C CA . ILE A 1 316 ? -10.527 5.773 16.289 1.00 97.44 316 ILE A CA 1
ATOM 2455 C C . ILE A 1 316 ? -9.763 7.089 16.516 1.00 97.44 316 ILE A C 1
ATOM 2457 O O . ILE A 1 316 ? -9.514 7.823 15.561 1.00 97.44 316 ILE A O 1
ATOM 2461 N N . ILE A 1 317 ? -9.323 7.384 17.745 1.00 95.69 317 ILE A N 1
ATOM 2462 C CA . ILE A 1 317 ? -8.513 8.581 18.048 1.00 95.69 317 ILE A CA 1
ATOM 2463 C C . ILE A 1 317 ? -7.186 8.560 17.274 1.00 95.69 317 ILE A C 1
ATOM 2465 O O . ILE A 1 317 ? -6.767 9.581 16.723 1.00 95.69 317 ILE A O 1
ATOM 2469 N N . LEU A 1 318 ? -6.522 7.405 17.214 1.00 95.50 318 LEU A N 1
ATOM 2470 C CA . LEU A 1 318 ? -5.271 7.219 16.480 1.00 95.50 318 LEU A CA 1
ATOM 2471 C C . LEU A 1 318 ? -5.476 7.265 14.955 1.00 95.50 318 LEU A C 1
ATOM 2473 O O . LEU A 1 318 ? -4.730 7.953 14.259 1.00 95.50 318 LEU A O 1
ATOM 2477 N N . TRP A 1 319 ? -6.528 6.621 14.446 1.00 97.50 319 TRP A N 1
ATOM 2478 C CA . TRP A 1 319 ? -6.958 6.716 13.049 1.00 97.50 319 TRP A CA 1
ATOM 2479 C C . TRP A 1 319 ? -7.241 8.174 12.647 1.00 97.50 319 TRP A C 1
ATOM 2481 O O . TRP A 1 319 ? -6.724 8.628 11.629 1.00 97.50 319 TRP A O 1
ATOM 2491 N N . LYS A 1 320 ? -7.945 8.961 13.478 1.00 95.88 320 LYS A N 1
ATOM 2492 C CA . LYS A 1 320 ? -8.266 10.373 13.183 1.00 95.88 320 LYS A CA 1
ATOM 2493 C C . LYS A 1 320 ? -7.007 11.243 13.108 1.00 95.88 320 LYS A C 1
ATOM 2495 O O . LYS A 1 320 ? -6.956 12.161 12.293 1.00 95.88 320 LYS A O 1
ATOM 2500 N N . LYS A 1 321 ? -5.967 10.935 13.896 1.00 95.12 321 LYS A N 1
ATOM 2501 C CA . LYS A 1 321 ? -4.647 11.586 13.786 1.00 95.12 321 LYS A CA 1
ATOM 2502 C C . LYS A 1 321 ? -3.971 11.272 12.448 1.00 95.12 321 LYS A C 1
ATOM 2504 O O . LYS A 1 321 ? -3.486 12.196 11.802 1.00 95.12 321 LYS A O 1
ATOM 2509 N N . PHE A 1 322 ? -3.976 10.010 12.009 1.00 95.75 322 PHE A N 1
ATOM 2510 C CA . PHE A 1 322 ? -3.446 9.630 10.694 1.00 95.75 322 PHE A CA 1
ATOM 2511 C C . PHE A 1 322 ? -4.231 10.277 9.541 1.00 95.75 322 PHE A C 1
ATOM 2513 O O . PHE A 1 322 ? -3.621 10.851 8.641 1.00 95.75 322 PHE A O 1
ATOM 2520 N N . ALA A 1 323 ? -5.564 10.227 9.589 1.00 95.12 323 ALA A N 1
ATOM 2521 C CA . ALA A 1 323 ? -6.448 10.770 8.562 1.00 95.12 323 ALA A CA 1
ATOM 2522 C C . ALA A 1 323 ? -6.269 12.289 8.401 1.00 95.12 323 ALA A C 1
ATOM 2524 O O . ALA A 1 323 ? -5.941 12.759 7.313 1.00 95.12 323 ALA A O 1
ATOM 2525 N N . ASN A 1 324 ? -6.382 13.049 9.499 1.00 93.44 324 ASN A N 1
ATOM 2526 C CA . ASN A 1 324 ? -6.169 14.497 9.484 1.00 93.44 324 ASN A CA 1
ATOM 2527 C C . ASN A 1 324 ? -4.758 14.863 8.975 1.00 93.44 324 ASN A C 1
ATOM 2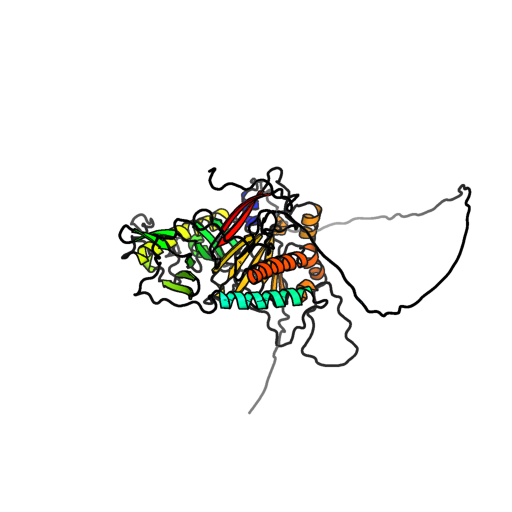529 O O . ASN A 1 324 ? -4.624 15.820 8.221 1.00 93.44 324 ASN A O 1
ATOM 2533 N N . TYR A 1 325 ? -3.714 14.106 9.348 1.00 93.00 325 TYR A N 1
ATOM 2534 C CA . TYR A 1 325 ? -2.341 14.358 8.891 1.00 93.00 325 TYR A CA 1
ATOM 2535 C C . TYR A 1 325 ? -2.185 14.176 7.373 1.00 93.00 325 TYR A C 1
ATOM 2537 O O . TYR A 1 325 ? -1.698 15.077 6.694 1.00 93.00 325 TYR A O 1
ATOM 2545 N N . MET A 1 326 ? -2.621 13.037 6.823 1.00 93.25 326 MET A N 1
ATOM 2546 C CA . MET A 1 326 ? -2.473 12.741 5.389 1.00 93.25 326 MET A CA 1
ATOM 2547 C C . MET A 1 326 ? -3.260 13.703 4.488 1.00 93.25 326 MET A C 1
ATOM 2549 O O . MET A 1 326 ? -2.856 13.937 3.351 1.00 93.25 326 MET A O 1
ATOM 2553 N N . ILE A 1 327 ? -4.361 14.265 4.993 1.00 89.44 327 ILE A N 1
ATOM 2554 C CA . ILE A 1 327 ? -5.190 15.231 4.263 1.00 89.44 327 ILE A CA 1
ATOM 2555 C C . ILE A 1 327 ? -4.595 16.642 4.375 1.00 89.44 327 ILE A C 1
ATOM 2557 O O . ILE A 1 327 ? -4.418 17.304 3.357 1.00 89.44 327 ILE A O 1
ATOM 2561 N N . ALA A 1 328 ? -4.191 17.080 5.574 1.00 85.19 328 ALA A N 1
ATOM 2562 C CA . ALA A 1 328 ? -3.600 18.407 5.777 1.00 85.19 328 ALA A CA 1
ATOM 2563 C C . ALA A 1 328 ? -2.270 18.600 5.024 1.00 85.19 328 ALA A C 1
ATOM 2565 O O . ALA A 1 328 ? -2.066 19.640 4.402 1.00 85.19 328 ALA A O 1
ATOM 2566 N N . TYR A 1 329 ? -1.390 17.591 5.027 1.00 70.75 329 TYR A N 1
ATOM 2567 C CA . TYR A 1 329 ? -0.113 17.618 4.294 1.00 70.75 329 TYR A CA 1
ATOM 2568 C C . TYR A 1 329 ? -0.232 17.144 2.832 1.00 70.75 329 TYR A C 1
ATOM 2570 O O . TYR A 1 329 ? 0.771 17.003 2.137 1.00 70.75 329 TYR A O 1
ATOM 2578 N N . GLY A 1 330 ? -1.458 16.911 2.354 1.00 54.94 330 GLY A N 1
ATOM 2579 C CA . GLY A 1 330 ? -1.788 16.532 0.978 1.00 54.94 330 GLY A CA 1
ATOM 2580 C C . GLY A 1 330 ? -2.734 17.525 0.302 1.00 54.94 330 GLY A C 1
ATOM 2581 O O . GLY A 1 330 ? -3.558 17.095 -0.503 1.00 54.94 330 GLY A O 1
ATOM 2582 N N . ARG A 1 331 ? -2.656 18.812 0.677 1.00 49.78 331 ARG A N 1
ATOM 2583 C CA . ARG A 1 331 ? -3.383 19.911 0.027 1.00 49.78 331 ARG A CA 1
ATOM 2584 C C . ARG A 1 331 ? -2.867 20.146 -1.391 1.00 49.78 331 ARG A C 1
ATOM 2586 O O . ARG A 1 331 ? -1.671 20.383 -1.571 1.00 49.78 331 ARG A O 1
ATOM 2593 N N . ASP A 1 332 ? -3.807 20.166 -2.326 1.00 43.56 332 ASP A N 1
ATOM 2594 C CA . ASP A 1 332 ? -3.808 21.100 -3.451 1.00 43.56 332 ASP A CA 1
ATOM 2595 C C . ASP A 1 332 ? -4.586 22.366 -3.035 1.00 43.56 332 ASP A C 1
ATOM 2597 O O . ASP A 1 332 ? -5.261 22.369 -1.998 1.00 43.56 332 ASP A O 1
ATOM 2601 N N . ASP A 1 333 ? -4.479 23.447 -3.809 1.00 37.78 333 ASP A N 1
ATOM 2602 C CA . ASP A 1 333 ? -5.252 24.671 -3.565 1.00 37.78 333 ASP A CA 1
ATOM 2603 C C . ASP A 1 333 ? -6.756 24.454 -3.809 1.00 37.78 333 ASP A C 1
ATOM 2605 O O . ASP A 1 333 ? -7.168 23.602 -4.599 1.00 37.78 333 ASP A O 1
ATOM 2609 N N . VAL A 1 334 ? -7.590 25.221 -3.099 1.00 34.47 334 VAL A N 1
ATOM 2610 C CA . VAL A 1 334 ? -9.039 24.985 -3.019 1.00 34.47 334 VAL A CA 1
ATOM 2611 C C . VAL A 1 334 ? -9.735 25.274 -4.352 1.00 34.47 334 VAL A C 1
ATOM 2613 O O . VAL A 1 334 ? -10.065 26.417 -4.665 1.00 34.47 334 VAL A O 1
ATOM 2616 N N . VAL A 1 335 ? -10.043 24.212 -5.097 1.00 32.56 335 VAL A N 1
ATOM 2617 C CA . VAL A 1 335 ? -11.156 24.211 -6.054 1.00 32.56 335 VAL A CA 1
ATOM 2618 C C . VAL A 1 335 ? -12.449 23.983 -5.253 1.00 32.56 335 VAL A C 1
ATOM 2620 O O . VAL A 1 335 ? -12.493 23.027 -4.473 1.00 32.56 335 VAL A O 1
ATOM 2623 N N . PRO A 1 336 ? -13.485 24.838 -5.382 1.00 33.66 336 PRO A N 1
ATOM 2624 C CA . PRO A 1 336 ? -14.755 24.660 -4.677 1.00 33.66 336 PRO A CA 1
ATOM 2625 C C . PRO A 1 336 ? -15.400 23.296 -4.947 1.00 33.66 336 PRO A C 1
ATOM 2627 O O . PRO A 1 336 ? -15.307 22.759 -6.049 1.00 33.66 336 PRO A O 1
ATOM 2630 N N . ALA A 1 337 ? -16.070 22.738 -3.938 1.00 39.84 337 ALA A N 1
ATOM 2631 C CA . ALA A 1 337 ? -16.575 21.364 -3.941 1.00 39.84 337 ALA A CA 1
ATOM 2632 C C . ALA A 1 337 ? -17.910 21.176 -4.702 1.00 39.84 337 ALA A C 1
ATOM 2634 O O . ALA A 1 337 ? -18.783 20.442 -4.239 1.00 39.84 337 ALA A O 1
ATOM 2635 N N . GLU A 1 338 ? -18.066 21.817 -5.862 1.00 37.66 338 GLU A N 1
ATOM 2636 C CA . GLU A 1 338 ? -19.233 21.657 -6.738 1.00 37.66 338 GLU A CA 1
ATOM 2637 C C . GLU A 1 338 ? -18.946 20.682 -7.891 1.00 37.66 338 GLU A C 1
ATOM 2639 O O . GLU A 1 338 ? -17.963 20.818 -8.613 1.00 37.66 338 GLU A O 1
ATOM 2644 N N . GLU A 1 339 ? -19.824 19.685 -8.033 1.00 36.81 339 GLU A N 1
ATOM 2645 C CA . GLU A 1 339 ? -20.109 18.851 -9.218 1.00 36.81 339 GLU A CA 1
ATOM 2646 C C . GLU A 1 339 ? -18.964 18.365 -10.138 1.00 36.81 339 GLU A C 1
ATOM 2648 O O . GLU A 1 339 ? -19.207 17.955 -11.272 1.00 36.81 339 GLU A O 1
ATOM 2653 N N . THR A 1 340 ? -17.729 18.250 -9.650 1.00 32.47 340 THR A N 1
ATOM 2654 C CA . THR A 1 340 ? -16.719 17.384 -10.278 1.00 32.47 340 THR A CA 1
ATOM 2655 C C . THR A 1 340 ? -16.661 16.022 -9.597 1.00 32.47 340 THR A C 1
ATOM 2657 O O . THR A 1 340 ? -15.723 15.729 -8.856 1.00 32.47 340 THR A O 1
ATOM 2660 N N . ASP A 1 341 ? -17.634 15.161 -9.912 1.00 35.19 341 ASP A N 1
ATOM 2661 C CA . ASP A 1 341 ? -17.346 13.730 -10.074 1.00 35.19 341 ASP A CA 1
ATOM 2662 C C . ASP A 1 341 ? -16.615 13.604 -11.426 1.00 35.19 341 ASP A C 1
ATOM 2664 O O . ASP A 1 341 ? -17.244 13.748 -12.480 1.00 35.19 341 ASP A O 1
ATOM 2668 N N . PRO A 1 342 ? -15.269 13.523 -11.462 1.00 34.81 342 PRO A N 1
ATOM 2669 C CA . PRO A 1 342 ? -14.546 13.858 -12.680 1.00 34.81 342 PRO A CA 1
ATOM 2670 C C . PRO A 1 342 ? -14.753 12.763 -13.726 1.00 34.81 342 PRO A C 1
ATOM 2672 O O . PRO A 1 342 ? -14.404 11.610 -13.492 1.00 34.81 342 PRO A O 1
ATOM 2675 N N . ALA A 1 343 ? -15.207 13.114 -14.932 1.00 30.25 343 ALA A N 1
ATOM 2676 C CA . ALA A 1 343 ? -15.431 12.143 -16.015 1.00 30.25 343 ALA A CA 1
ATOM 2677 C C . ALA A 1 343 ? -14.161 11.364 -16.455 1.00 30.25 343 ALA A C 1
ATOM 2679 O O . ALA A 1 343 ? -14.246 10.375 -17.188 1.00 30.25 343 ALA A O 1
ATOM 2680 N N . GLY A 1 344 ? -12.976 11.796 -16.001 1.00 35.56 344 GLY A N 1
ATOM 2681 C CA . GLY A 1 344 ? -11.695 11.098 -16.146 1.00 35.56 344 GLY A CA 1
ATOM 2682 C C . GLY A 1 344 ? -11.199 10.348 -14.900 1.00 35.56 344 GLY A C 1
ATOM 2683 O O . GLY A 1 344 ? -10.189 9.654 -15.003 1.00 35.56 344 GLY A O 1
ATOM 2684 N N . ALA A 1 345 ? -11.870 10.458 -13.748 1.00 44.06 345 ALA A N 1
ATOM 2685 C CA . ALA A 1 345 ? -11.439 9.822 -12.507 1.00 44.06 345 ALA A CA 1
ATOM 2686 C C . ALA A 1 345 ? -11.336 8.300 -12.657 1.00 44.06 345 ALA A C 1
ATOM 2688 O O . ALA A 1 345 ? -12.109 7.640 -13.362 1.00 44.06 345 ALA A O 1
ATOM 2689 N N . ILE A 1 346 ? -10.347 7.731 -11.972 1.00 50.44 346 ILE A N 1
ATOM 2690 C CA . ILE A 1 346 ? -10.184 6.286 -11.884 1.00 50.44 346 ILE A CA 1
ATOM 2691 C C . ILE A 1 346 ? -11.338 5.751 -11.036 1.00 50.44 346 ILE A C 1
ATOM 2693 O O . ILE A 1 346 ? -11.339 5.925 -9.819 1.00 50.44 346 ILE A O 1
ATOM 2697 N N . SER A 1 347 ? -12.304 5.091 -11.684 1.00 52.84 347 SER A N 1
ATOM 2698 C CA . SER A 1 347 ? -13.359 4.356 -10.984 1.00 52.84 347 SER A CA 1
ATOM 2699 C C . SER A 1 347 ? -12.700 3.396 -9.981 1.00 52.84 347 SER A C 1
ATOM 2701 O O . SER A 1 347 ? -11.814 2.635 -10.388 1.00 52.84 347 SER A O 1
ATOM 2703 N N . PRO A 1 348 ? -13.037 3.480 -8.683 1.00 64.50 348 PRO A N 1
ATOM 2704 C CA . PRO A 1 348 ? -12.319 2.752 -7.649 1.00 64.50 348 PRO A CA 1
ATOM 2705 C C . PRO A 1 348 ? -12.560 1.243 -7.734 1.00 64.50 348 PRO A C 1
ATOM 2707 O O . PRO A 1 348 ? -13.453 0.771 -8.444 1.00 64.50 348 PRO A O 1
ATOM 2710 N N . GLY A 1 349 ? -11.787 0.482 -6.957 1.00 66.50 349 GLY A N 1
ATOM 2711 C CA . GLY A 1 349 ? -12.035 -0.945 -6.791 1.00 66.50 349 GLY A CA 1
ATOM 2712 C C . GLY A 1 349 ? -13.453 -1.226 -6.297 1.00 66.50 349 GLY A C 1
ATOM 2713 O O . GLY A 1 349 ? -14.111 -0.379 -5.684 1.00 66.50 349 GLY A O 1
ATOM 2714 N N . GLN A 1 350 ? -13.945 -2.436 -6.568 1.00 77.44 350 GLN A N 1
ATOM 2715 C CA . GLN A 1 350 ? -15.316 -2.811 -6.226 1.00 77.44 350 GLN A CA 1
ATOM 2716 C C . GLN A 1 350 ? -15.569 -2.625 -4.720 1.00 77.44 350 GLN A C 1
ATOM 2718 O O . GLN A 1 350 ? -14.926 -3.260 -3.877 1.00 77.44 350 GLN A O 1
ATOM 2723 N N . LYS A 1 351 ? -16.503 -1.726 -4.389 1.00 81.94 351 LYS A N 1
ATOM 2724 C CA . LYS A 1 351 ? -16.904 -1.431 -3.009 1.00 81.94 351 LYS A CA 1
ATOM 2725 C C . LYS A 1 351 ? -17.566 -2.644 -2.354 1.00 81.94 351 LYS A C 1
ATOM 2727 O O . LYS A 1 351 ? -18.149 -3.493 -3.023 1.00 81.94 351 LYS A O 1
ATOM 2732 N N . GLY A 1 352 ? -17.450 -2.730 -1.035 1.00 80.00 352 GLY A N 1
ATOM 2733 C CA . GLY A 1 352 ? -17.915 -3.848 -0.214 1.00 80.00 352 GLY A CA 1
ATOM 2734 C C . GLY A 1 352 ? -16.981 -5.064 -0.193 1.00 80.00 352 GLY A C 1
ATOM 2735 O O . GLY A 1 352 ? -17.128 -5.913 0.684 1.00 80.00 352 GLY A O 1
ATOM 2736 N N . THR A 1 353 ? -16.007 -5.160 -1.104 1.00 84.88 353 THR A N 1
ATOM 2737 C CA . THR A 1 353 ? -15.121 -6.332 -1.219 1.00 84.88 353 THR A CA 1
ATOM 2738 C C . THR A 1 353 ? -13.985 -6.336 -0.186 1.00 84.88 353 THR A C 1
ATOM 2740 O O . THR A 1 353 ? -13.679 -5.329 0.451 1.00 84.88 353 THR A O 1
ATOM 2743 N N . VAL A 1 354 ? -13.307 -7.478 -0.021 1.00 86.62 354 VAL A N 1
ATOM 2744 C CA . VAL A 1 354 ? -12.100 -7.568 0.827 1.00 86.62 354 VAL A CA 1
ATOM 2745 C C . VAL A 1 354 ? -10.875 -6.872 0.212 1.00 86.62 354 VAL A C 1
ATOM 2747 O O . VAL A 1 354 ? -9.922 -6.590 0.931 1.00 86.62 354 VAL A O 1
ATOM 2750 N N . ALA A 1 355 ? -10.913 -6.520 -1.079 1.00 87.75 355 ALA A N 1
ATOM 2751 C CA . ALA A 1 355 ? -9.866 -5.745 -1.754 1.00 87.75 355 ALA A CA 1
ATOM 2752 C C . ALA A 1 355 ? -9.705 -4.319 -1.186 1.00 87.75 355 ALA A C 1
ATOM 2754 O O . ALA A 1 355 ? -8.703 -3.663 -1.432 1.00 87.75 355 ALA A O 1
ATOM 2755 N N . GLU A 1 356 ? -10.679 -3.835 -0.410 1.00 91.12 356 GLU A N 1
ATOM 2756 C CA . GLU A 1 356 ? -10.610 -2.568 0.330 1.00 91.12 356 GLU A CA 1
ATOM 2757 C C . GLU A 1 356 ? -9.612 -2.599 1.500 1.00 91.12 356 GLU A C 1
ATOM 2759 O O . GLU A 1 356 ? -9.157 -1.557 1.967 1.00 91.12 356 GLU A O 1
ATOM 2764 N N . LEU A 1 357 ? -9.305 -3.786 2.030 1.00 94.00 357 LEU A N 1
ATOM 2765 C CA . LEU A 1 357 ? -8.516 -3.930 3.248 1.00 94.00 357 LEU A CA 1
ATOM 2766 C C . LEU A 1 357 ? -7.045 -4.152 2.909 1.00 94.00 357 LEU A C 1
ATOM 2768 O O . LEU A 1 357 ? -6.668 -5.232 2.450 1.00 94.00 357 LEU A O 1
ATOM 2772 N N . VAL A 1 358 ? -6.196 -3.169 3.216 1.00 96.44 358 VAL A N 1
ATOM 2773 C CA . VAL A 1 358 ? -4.752 -3.409 3.317 1.00 96.44 358 VAL A CA 1
ATOM 2774 C C . VAL A 1 358 ? -4.489 -4.151 4.624 1.00 96.44 358 VAL A C 1
ATOM 2776 O O . VAL A 1 358 ? -4.786 -3.633 5.701 1.00 96.44 358 VAL A O 1
ATOM 2779 N N . THR A 1 359 ? -3.937 -5.359 4.535 1.00 94.88 359 THR A N 1
ATOM 2780 C CA . THR A 1 359 ? -3.757 -6.270 5.680 1.00 94.88 359 THR A CA 1
ATOM 2781 C C . THR A 1 359 ? -2.310 -6.420 6.127 1.00 94.88 359 THR A C 1
ATOM 2783 O O . THR A 1 359 ? -2.059 -6.904 7.226 1.00 94.88 359 THR A O 1
ATOM 2786 N N . PHE A 1 360 ? -1.356 -6.018 5.287 1.00 96.00 360 PHE A N 1
ATOM 2787 C CA . PHE A 1 360 ? 0.075 -6.111 5.561 1.00 96.00 360 PHE A CA 1
ATOM 2788 C C . PHE A 1 360 ? 0.839 -4.984 4.855 1.00 96.00 360 PHE A C 1
ATOM 2790 O O . PHE A 1 360 ? 0.459 -4.542 3.766 1.00 96.00 360 PHE A O 1
ATOM 2797 N N . TYR A 1 361 ? 1.940 -4.546 5.466 1.00 96.69 361 TYR A N 1
ATOM 2798 C CA . TYR A 1 361 ? 2.838 -3.528 4.922 1.00 96.69 361 TYR A CA 1
ATOM 2799 C C . TYR A 1 361 ? 4.302 -3.888 5.192 1.00 96.69 361 TYR A C 1
ATOM 2801 O O . TYR A 1 361 ? 4.652 -4.320 6.290 1.00 96.69 361 TYR A O 1
ATOM 2809 N N . GLN A 1 362 ? 5.172 -3.656 4.210 1.00 96.56 362 GLN A N 1
ATOM 2810 C CA . GLN A 1 362 ? 6.620 -3.764 4.370 1.00 96.56 362 GLN A CA 1
ATOM 2811 C C . GLN A 1 362 ? 7.339 -2.645 3.611 1.00 96.56 362 GLN A C 1
ATOM 2813 O O . GLN A 1 362 ? 6.855 -2.167 2.588 1.00 96.56 362 GLN A O 1
ATOM 2818 N N . ARG A 1 363 ? 8.519 -2.236 4.078 1.00 96.31 363 ARG A N 1
ATOM 2819 C CA . ARG A 1 363 ? 9.418 -1.337 3.345 1.00 96.31 363 ARG A CA 1
ATOM 2820 C C . ARG A 1 363 ? 10.796 -1.961 3.175 1.00 96.31 363 ARG A C 1
ATOM 2822 O O . ARG A 1 363 ? 11.324 -2.561 4.108 1.00 96.31 363 ARG A O 1
ATOM 2829 N N . PHE A 1 364 ? 11.380 -1.745 2.003 1.00 96.75 364 PHE A N 1
ATOM 2830 C CA . PHE A 1 364 ? 12.710 -2.191 1.597 1.00 96.75 364 PHE A CA 1
ATOM 2831 C C . PHE A 1 364 ? 13.633 -0.982 1.392 1.00 96.75 364 PHE A C 1
ATOM 2833 O O . PHE A 1 364 ? 14.049 -0.659 0.278 1.00 96.75 364 PHE A O 1
ATOM 2840 N N . GLY A 1 365 ? 13.896 -0.262 2.484 1.00 94.88 365 GLY A N 1
ATOM 2841 C CA . GLY A 1 365 ? 14.647 0.990 2.492 1.00 94.88 365 GLY A CA 1
ATOM 2842 C C . GLY A 1 365 ? 13.766 2.184 2.126 1.00 94.88 365 GLY A C 1
ATOM 2843 O O . GLY A 1 365 ? 13.294 2.908 3.002 1.00 94.88 365 GLY A O 1
ATOM 2844 N N . ASP A 1 366 ? 13.535 2.380 0.835 1.00 94.31 366 ASP A N 1
ATOM 2845 C CA . ASP A 1 366 ? 12.734 3.465 0.258 1.00 94.31 366 ASP A CA 1
ATOM 2846 C C . ASP A 1 366 ? 11.548 2.966 -0.585 1.00 94.31 366 ASP A C 1
ATOM 2848 O O . ASP A 1 366 ? 10.544 3.669 -0.692 1.00 94.31 366 ASP A O 1
ATOM 2852 N N . VAL A 1 367 ? 11.600 1.731 -1.099 1.00 97.88 367 VAL A N 1
ATOM 2853 C CA . VAL A 1 367 ? 10.444 1.076 -1.734 1.00 97.88 367 VAL A CA 1
ATOM 2854 C C . VAL A 1 367 ? 9.454 0.603 -0.676 1.00 97.88 367 VAL A C 1
ATOM 2856 O O . VAL A 1 367 ? 9.784 -0.238 0.163 1.00 97.88 367 VAL A O 1
ATOM 2859 N N . GLY A 1 368 ? 8.225 1.113 -0.736 1.00 97.94 368 GLY A N 1
ATOM 2860 C CA . GLY A 1 368 ? 7.103 0.617 0.063 1.00 97.94 368 GLY A CA 1
ATOM 2861 C C . GLY A 1 368 ? 6.351 -0.504 -0.654 1.00 97.94 368 GLY A C 1
ATOM 2862 O O . GLY A 1 368 ? 6.204 -0.462 -1.876 1.00 97.94 368 GLY A O 1
ATOM 2863 N N . CYS A 1 369 ? 5.859 -1.475 0.111 1.00 98.25 369 CYS A N 1
ATOM 2864 C CA . CYS A 1 369 ? 5.054 -2.605 -0.332 1.00 98.25 369 CYS A CA 1
ATOM 2865 C C . CYS A 1 369 ? 3.797 -2.731 0.543 1.00 98.25 369 CYS A C 1
ATOM 2867 O O . CYS A 1 369 ? 3.892 -2.758 1.770 1.00 98.25 369 CYS A O 1
ATOM 2869 N N . TRP A 1 370 ? 2.631 -2.871 -0.080 1.00 98.19 370 TRP A N 1
ATOM 2870 C CA . TRP A 1 370 ? 1.339 -3.084 0.576 1.00 98.19 370 TRP A CA 1
ATOM 2871 C C . TRP A 1 370 ? 0.687 -4.343 0.007 1.00 98.19 370 TRP A C 1
ATOM 2873 O O . TRP A 1 370 ? 0.738 -4.568 -1.203 1.00 98.19 370 TRP A O 1
ATOM 2883 N N . VAL A 1 371 ? 0.071 -5.151 0.871 1.00 97.50 371 VAL A N 1
ATOM 2884 C CA . VAL A 1 371 ? -0.722 -6.320 0.466 1.00 97.50 371 VAL A CA 1
ATOM 2885 C C . VAL A 1 371 ? -2.168 -6.115 0.891 1.00 97.50 371 VAL A C 1
ATOM 2887 O O . VAL A 1 371 ? -2.456 -5.896 2.072 1.00 97.50 371 VAL A O 1
ATOM 2890 N N . PHE A 1 372 ? -3.061 -6.201 -0.088 1.00 96.62 372 PHE A N 1
ATOM 2891 C CA . PHE A 1 372 ? -4.506 -6.193 0.105 1.00 96.62 372 PHE A CA 1
ATOM 2892 C C . PHE A 1 372 ? -5.008 -7.609 0.408 1.00 96.62 372 PHE A C 1
ATOM 2894 O O . PHE A 1 372 ? -4.394 -8.601 0.010 1.00 96.62 372 PHE A O 1
ATOM 2901 N N . CYS A 1 373 ? -6.127 -7.723 1.123 1.00 95.00 373 CYS A N 1
ATOM 2902 C CA . CYS A 1 373 ? -6.617 -9.003 1.642 1.00 95.00 373 CYS A CA 1
ATOM 2903 C C . CYS A 1 373 ? -6.920 -10.041 0.537 1.00 95.00 373 CYS A C 1
ATOM 2905 O O . CYS A 1 373 ? -6.619 -11.238 0.670 1.00 95.00 373 CYS A O 1
ATOM 2907 N N . ASP A 1 374 ? -7.451 -9.569 -0.595 1.00 93.25 374 ASP A N 1
ATOM 2908 C CA . ASP A 1 374 ? -7.718 -10.375 -1.792 1.00 93.25 374 ASP A CA 1
ATOM 2909 C C . ASP A 1 374 ? -6.442 -10.952 -2.440 1.00 93.25 374 ASP A C 1
ATOM 2911 O O . ASP A 1 374 ? -6.488 -12.001 -3.088 1.00 93.25 374 ASP A O 1
ATOM 2915 N N . GLY A 1 375 ? -5.283 -10.353 -2.158 1.00 95.19 375 GLY A N 1
ATOM 2916 C CA . GLY A 1 375 ? -3.962 -10.770 -2.610 1.00 95.19 375 GLY A CA 1
ATOM 2917 C C . GLY A 1 375 ? -3.295 -9.824 -3.607 1.00 95.19 375 GLY A C 1
ATOM 2918 O O . GLY A 1 375 ? -2.232 -10.187 -4.104 1.00 95.19 375 GLY A O 1
ATOM 2919 N N . HIS A 1 376 ? -3.856 -8.644 -3.908 1.00 96.75 376 HIS A N 1
ATOM 2920 C CA . HIS A 1 376 ? -3.126 -7.638 -4.688 1.00 96.75 376 HIS A CA 1
ATOM 2921 C C . HIS A 1 376 ? -1.866 -7.162 -3.946 1.00 96.75 376 HIS A C 1
ATOM 2923 O O . HIS A 1 376 ? -1.897 -6.891 -2.742 1.00 96.75 376 HIS A O 1
ATOM 2929 N N . LEU A 1 377 ? -0.762 -7.017 -4.684 1.00 98.25 377 LEU A N 1
ATOM 2930 C CA . LEU A 1 377 ? 0.503 -6.455 -4.200 1.00 98.25 377 LEU A CA 1
ATOM 2931 C C . LEU A 1 377 ? 0.740 -5.094 -4.857 1.00 98.25 377 LEU A C 1
ATOM 2933 O O . LEU A 1 377 ? 0.908 -5.026 -6.074 1.00 98.25 377 LEU A O 1
ATOM 2937 N N . GLN A 1 378 ? 0.830 -4.029 -4.059 1.00 98.50 378 GLN A N 1
ATOM 2938 C CA . GLN A 1 378 ? 1.256 -2.703 -4.513 1.00 98.50 378 GLN A CA 1
ATOM 2939 C C . GLN A 1 378 ? 2.694 -2.414 -4.074 1.00 98.50 378 GLN A C 1
ATOM 2941 O O . GLN A 1 378 ? 3.003 -2.486 -2.889 1.00 98.50 378 GLN A O 1
ATOM 2946 N N . PHE A 1 379 ? 3.539 -1.980 -5.008 1.00 98.75 379 PHE A N 1
ATOM 2947 C CA . PHE A 1 379 ? 4.882 -1.456 -4.761 1.00 98.75 379 PHE A CA 1
ATOM 2948 C C . PHE A 1 379 ? 4.989 -0.002 -5.237 1.00 98.75 379 PHE A C 1
ATOM 2950 O O . PHE A 1 379 ? 4.685 0.292 -6.394 1.00 98.75 379 PHE A O 1
ATOM 2957 N N . ASN A 1 380 ? 5.469 0.897 -4.373 1.00 98.38 380 ASN A N 1
ATOM 2958 C CA . ASN A 1 380 ? 5.753 2.298 -4.708 1.00 98.38 380 ASN A CA 1
ATOM 2959 C C . ASN A 1 380 ? 7.273 2.521 -4.704 1.00 98.38 380 ASN A C 1
ATOM 2961 O O . ASN A 1 380 ? 7.922 2.258 -3.690 1.00 98.38 380 ASN A O 1
ATOM 2965 N N . PHE A 1 381 ? 7.824 3.018 -5.813 1.00 97.94 381 PHE A N 1
ATOM 2966 C CA . PHE A 1 381 ? 9.268 3.188 -6.024 1.00 97.94 381 PHE A CA 1
ATOM 2967 C C . PHE A 1 381 ? 9.720 4.657 -5.847 1.00 97.94 381 PHE A C 1
ATOM 2969 O O . PHE A 1 381 ? 8.904 5.570 -5.998 1.00 97.94 381 PHE A O 1
ATOM 2976 N N . PRO A 1 382 ? 11.011 4.920 -5.544 1.00 94.88 382 PRO A N 1
ATOM 2977 C CA . PRO A 1 382 ? 11.544 6.275 -5.309 1.00 94.88 382 PRO A CA 1
ATOM 2978 C C . PRO A 1 382 ? 11.669 7.147 -6.575 1.00 94.88 382 PRO A C 1
ATOM 2980 O O . PRO A 1 382 ? 12.065 8.305 -6.490 1.00 94.88 382 PRO A O 1
ATOM 2983 N N . ASP A 1 383 ? 11.322 6.611 -7.746 1.00 94.69 383 ASP A N 1
ATOM 2984 C CA . ASP A 1 383 ? 11.096 7.353 -8.994 1.00 94.69 383 ASP A CA 1
ATOM 2985 C C . ASP A 1 383 ? 9.618 7.771 -9.175 1.00 94.69 383 ASP A C 1
ATOM 2987 O O . ASP A 1 383 ? 9.206 8.200 -10.249 1.00 94.69 383 ASP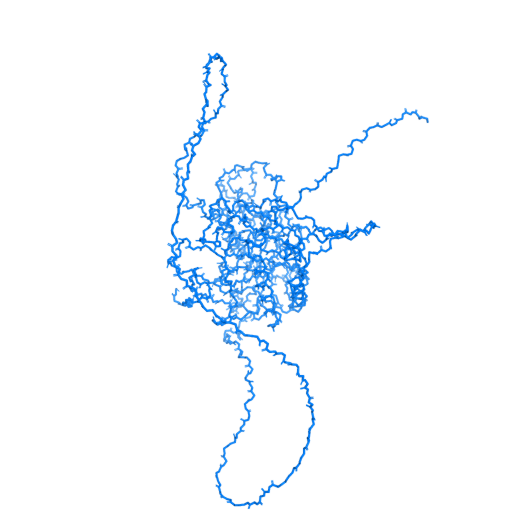 A O 1
ATOM 2991 N N . HIS A 1 384 ? 8.811 7.662 -8.110 1.00 93.38 384 HIS A N 1
ATOM 2992 C CA . HIS A 1 384 ? 7.375 7.986 -8.026 1.00 93.38 384 HIS A CA 1
ATOM 2993 C C . HIS A 1 384 ? 6.448 7.126 -8.893 1.00 93.38 384 HIS A C 1
ATOM 2995 O O . HIS A 1 384 ? 5.231 7.372 -8.926 1.00 93.38 384 HIS A O 1
ATOM 3001 N N . THR A 1 385 ? 6.992 6.087 -9.531 1.00 97.12 385 THR A N 1
ATOM 3002 C CA . THR A 1 385 ? 6.217 5.040 -10.203 1.00 97.12 385 THR A CA 1
ATOM 3003 C C . THR A 1 385 ? 5.559 4.097 -9.187 1.00 97.12 385 THR A C 1
ATOM 3005 O O . THR A 1 385 ? 5.976 3.999 -8.025 1.00 97.12 385 THR A O 1
ATOM 3008 N N . LYS A 1 386 ? 4.498 3.401 -9.611 1.00 97.75 386 LYS A N 1
ATOM 3009 C CA . LYS A 1 386 ? 3.813 2.381 -8.801 1.00 97.75 386 LYS A CA 1
ATOM 3010 C C . LYS A 1 386 ? 3.477 1.167 -9.646 1.00 97.75 386 LYS A C 1
ATOM 3012 O O . LYS A 1 386 ? 2.995 1.316 -10.764 1.00 97.75 386 LYS A O 1
ATOM 3017 N N . ILE A 1 387 ? 3.680 -0.019 -9.093 1.00 98.62 387 ILE A N 1
ATOM 3018 C CA . ILE A 1 387 ? 3.291 -1.292 -9.701 1.00 98.62 387 ILE A CA 1
ATOM 3019 C C . ILE A 1 387 ? 2.254 -1.939 -8.793 1.00 98.62 387 ILE A C 1
ATOM 3021 O O . ILE A 1 387 ? 2.522 -2.131 -7.611 1.00 98.62 387 ILE A O 1
ATOM 3025 N N . VAL A 1 388 ? 1.097 -2.295 -9.345 1.00 98.31 388 VAL A N 1
ATOM 3026 C CA . VAL A 1 388 ? 0.099 -3.136 -8.678 1.00 98.31 388 VAL A CA 1
ATOM 3027 C C . VAL A 1 388 ? -0.060 -4.411 -9.488 1.00 98.31 388 VAL A C 1
ATOM 3029 O O . VAL A 1 388 ? -0.323 -4.355 -10.689 1.00 98.31 388 VAL A O 1
ATOM 3032 N N . ILE A 1 389 ? 0.152 -5.550 -8.842 1.00 98.00 389 ILE A N 1
ATOM 3033 C CA . ILE A 1 389 ? 0.056 -6.886 -9.434 1.00 98.00 389 ILE A CA 1
ATOM 3034 C C . ILE A 1 389 ? -1.123 -7.606 -8.785 1.00 98.00 389 ILE A C 1
ATOM 3036 O O . ILE A 1 389 ? -1.334 -7.490 -7.575 1.00 98.00 389 ILE A O 1
ATOM 3040 N N . ASP A 1 390 ? -1.902 -8.314 -9.599 1.00 95.38 390 ASP A N 1
ATOM 3041 C CA . ASP A 1 390 ? -3.072 -9.055 -9.135 1.00 95.38 390 ASP A CA 1
ATOM 3042 C C . ASP A 1 390 ? -2.695 -10.312 -8.332 1.00 95.38 390 ASP A C 1
ATOM 3044 O O . ASP A 1 390 ? -1.573 -10.815 -8.410 1.00 95.38 390 ASP A O 1
ATOM 3048 N N . ALA A 1 391 ? -3.658 -10.866 -7.592 1.00 93.44 391 ALA A N 1
ATOM 3049 C CA . ALA A 1 391 ? -3.451 -12.044 -6.748 1.00 93.44 391 ALA A CA 1
ATOM 3050 C C . ALA A 1 391 ? -2.988 -13.315 -7.503 1.00 93.44 391 ALA A C 1
ATOM 3052 O O . ALA A 1 391 ? -2.521 -14.263 -6.867 1.00 93.44 391 ALA A O 1
ATOM 3053 N N . THR A 1 392 ? -3.108 -13.362 -8.838 1.00 94.44 392 THR A N 1
ATOM 3054 C CA . THR A 1 392 ? -2.575 -14.444 -9.687 1.00 94.44 392 THR A CA 1
ATOM 3055 C C . THR A 1 392 ? -1.172 -14.170 -10.238 1.00 94.44 392 THR A C 1
ATOM 3057 O O . THR A 1 392 ? -0.498 -15.116 -10.639 1.00 94.44 392 THR A O 1
ATOM 3060 N N . GLY A 1 393 ? -0.724 -12.910 -10.272 1.00 95.88 393 GLY A N 1
ATOM 3061 C CA . GLY A 1 393 ? 0.515 -12.481 -10.929 1.00 95.88 393 GLY A CA 1
ATOM 3062 C C . GLY A 1 393 ? 0.402 -12.249 -12.441 1.00 95.88 393 GLY A C 1
ATOM 3063 O O . GLY A 1 393 ? 1.379 -11.836 -13.070 1.00 95.88 393 GLY A O 1
ATOM 3064 N N . THR A 1 394 ? -0.758 -12.521 -13.045 1.00 95.38 394 THR A N 1
ATOM 3065 C CA . THR A 1 394 ? -0.932 -12.510 -14.505 1.00 95.38 394 THR A CA 1
ATOM 3066 C C . THR A 1 394 ? -1.223 -11.119 -15.068 1.00 95.38 394 THR A C 1
ATOM 3068 O O . THR A 1 394 ? -0.901 -10.863 -16.234 1.00 95.38 394 THR A O 1
ATOM 3071 N N . TRP A 1 395 ? -1.780 -10.205 -14.267 1.00 96.06 395 TRP A N 1
ATOM 3072 C CA . TRP A 1 395 ? -2.129 -8.835 -14.644 1.00 96.06 395 TRP A CA 1
ATOM 3073 C C . TRP A 1 395 ? -1.371 -7.795 -13.814 1.00 96.06 395 TRP A C 1
ATOM 3075 O O . TRP A 1 395 ? -1.034 -8.009 -12.649 1.00 96.06 395 TRP A O 1
ATOM 3085 N N . CYS A 1 396 ? -1.079 -6.651 -14.433 1.00 96.88 396 CYS A N 1
ATOM 3086 C CA . CYS A 1 396 ? -0.332 -5.570 -13.811 1.00 96.88 396 CYS A CA 1
ATOM 3087 C C . CYS A 1 396 ? -0.867 -4.194 -14.236 1.00 96.88 396 CYS A C 1
ATOM 3089 O O . CYS A 1 396 ? -1.096 -3.926 -15.419 1.00 96.88 396 CYS A O 1
ATOM 3091 N N . HIS A 1 397 ? -1.020 -3.317 -13.246 1.00 96.75 397 HIS A N 1
ATOM 3092 C CA . HIS A 1 397 ? -1.303 -1.897 -13.405 1.00 96.75 397 HIS A CA 1
ATOM 3093 C C . HIS A 1 397 ? -0.032 -1.119 -13.045 1.00 96.75 397 HIS A C 1
ATOM 3095 O O . HIS A 1 397 ? 0.492 -1.250 -11.936 1.00 96.75 397 HIS A O 1
ATOM 3101 N N . PHE A 1 398 ? 0.488 -0.332 -13.984 1.00 97.62 398 PHE A N 1
ATOM 3102 C CA . PHE A 1 398 ? 1.757 0.375 -13.846 1.00 97.62 398 PHE A CA 1
ATOM 3103 C C . PHE A 1 398 ? 1.557 1.881 -14.004 1.00 97.62 398 PHE A C 1
ATOM 3105 O O . PHE A 1 398 ? 1.338 2.364 -15.113 1.00 97.62 398 PHE A O 1
ATOM 3112 N N . TRP A 1 399 ? 1.654 2.618 -12.896 1.00 96.44 399 TRP A N 1
ATOM 3113 C CA . TRP A 1 399 ? 1.727 4.077 -12.885 1.00 96.44 399 TRP A CA 1
ATOM 3114 C C . TRP A 1 399 ? 3.163 4.496 -13.166 1.00 96.44 399 TRP A C 1
ATOM 3116 O O . TRP A 1 399 ? 4.065 4.153 -12.399 1.00 96.44 399 TRP A O 1
ATOM 3126 N N . HIS A 1 400 ? 3.367 5.255 -14.234 1.00 96.62 400 HIS A N 1
ATOM 3127 C CA . HIS A 1 400 ? 4.686 5.584 -14.763 1.00 96.62 400 HIS A CA 1
ATOM 3128 C C . HIS A 1 400 ? 4.856 7.095 -14.966 1.00 96.62 400 HIS A C 1
ATOM 3130 O O . HIS A 1 400 ? 3.877 7.839 -15.060 1.00 96.62 400 HIS A O 1
ATOM 3136 N N . LEU A 1 401 ? 6.106 7.550 -15.067 1.00 96.12 401 LEU A N 1
ATOM 3137 C CA . LEU A 1 401 ? 6.424 8.874 -15.599 1.00 96.12 401 LEU A CA 1
ATOM 3138 C C . LEU A 1 401 ? 6.281 8.861 -17.136 1.00 96.12 401 LEU A C 1
ATOM 3140 O O . LEU A 1 401 ? 6.435 7.794 -17.753 1.00 96.12 401 LEU A O 1
ATOM 3144 N N . PRO A 1 402 ? 6.050 10.017 -17.783 1.00 95.31 402 PRO A N 1
ATOM 3145 C CA . PRO A 1 402 ? 6.314 10.197 -19.212 1.00 95.31 402 PRO A CA 1
ATOM 3146 C C . PRO A 1 402 ? 7.714 9.695 -19.610 1.00 95.31 402 PRO A C 1
ATOM 3148 O O . PRO A 1 402 ? 8.641 9.722 -18.794 1.00 95.31 402 PRO A O 1
ATOM 3151 N N . GLN A 1 403 ? 7.885 9.215 -20.848 1.00 95.19 403 GLN A N 1
ATOM 3152 C CA . GLN A 1 403 ? 9.154 8.611 -21.282 1.00 95.19 403 GLN A CA 1
ATOM 3153 C C . GLN A 1 403 ? 10.333 9.592 -21.176 1.00 95.19 403 GLN A C 1
ATOM 3155 O O . GLN A 1 403 ? 11.374 9.230 -20.632 1.00 95.19 403 GLN A O 1
ATOM 3160 N N . ASP A 1 404 ? 10.166 10.830 -21.643 1.00 95.00 404 ASP A N 1
ATOM 3161 C CA . ASP A 1 404 ? 11.184 11.883 -21.566 1.00 95.00 404 ASP A CA 1
ATOM 3162 C C . ASP A 1 404 ? 11.566 12.199 -20.110 1.00 95.00 404 ASP A C 1
ATOM 3164 O O . ASP A 1 404 ? 12.739 12.402 -19.796 1.00 95.00 404 ASP A O 1
ATOM 3168 N N . ALA A 1 405 ? 10.589 12.183 -19.200 1.00 95.50 405 ALA A N 1
ATOM 3169 C CA . ALA A 1 405 ? 10.793 12.456 -17.790 1.00 95.50 405 ALA A CA 1
ATOM 3170 C C . ALA A 1 405 ? 11.522 11.314 -17.073 1.00 95.50 405 ALA A C 1
ATOM 3172 O O . ALA A 1 405 ? 12.396 11.590 -16.249 1.00 95.50 405 ALA A O 1
ATOM 3173 N N . ALA A 1 406 ? 11.209 10.060 -17.407 1.00 96.62 406 ALA A N 1
ATOM 3174 C CA . ALA A 1 406 ? 11.925 8.886 -16.916 1.00 96.62 406 ALA A CA 1
ATOM 3175 C C . ALA A 1 406 ? 13.364 8.836 -17.461 1.00 96.62 406 ALA A C 1
ATOM 3177 O O . ALA A 1 406 ? 14.314 8.635 -16.706 1.00 96.62 406 ALA A O 1
ATOM 3178 N N . GLU A 1 407 ? 13.547 9.115 -18.755 1.00 96.06 407 GLU A N 1
ATOM 3179 C CA . GLU A 1 407 ? 14.868 9.229 -19.372 1.00 96.06 407 GLU A CA 1
ATOM 3180 C C . GLU A 1 407 ? 15.692 10.383 -18.788 1.00 96.06 407 GLU A C 1
ATOM 3182 O O . GLU A 1 407 ? 16.893 10.225 -18.572 1.00 96.06 407 GLU A O 1
ATOM 3187 N N . ARG A 1 408 ? 15.076 11.539 -18.512 1.00 94.31 408 ARG A N 1
ATOM 3188 C CA . ARG A 1 408 ? 15.729 12.656 -17.817 1.00 94.31 408 ARG A CA 1
ATOM 3189 C C . ARG A 1 408 ? 16.150 12.225 -16.419 1.00 94.31 408 ARG A C 1
ATOM 3191 O O . ARG A 1 408 ? 17.325 12.355 -16.105 1.00 94.31 408 ARG A O 1
ATOM 3198 N N . LEU A 1 409 ? 15.251 11.638 -15.627 1.00 94.44 409 LEU A N 1
ATOM 3199 C CA . LEU A 1 409 ? 15.568 11.123 -14.292 1.00 94.44 409 LEU A CA 1
ATOM 3200 C C . LEU A 1 409 ? 16.762 10.156 -14.317 1.00 94.44 409 LEU A C 1
ATOM 3202 O O . LEU A 1 409 ? 17.659 10.275 -13.485 1.00 94.44 409 LEU A O 1
ATOM 3206 N N . ALA A 1 410 ? 16.817 9.258 -15.302 1.00 93.62 410 ALA A N 1
ATOM 3207 C CA . ALA A 1 410 ? 17.929 8.330 -15.490 1.00 93.62 410 ALA A CA 1
ATOM 3208 C C . ALA A 1 410 ? 19.264 9.011 -15.861 1.00 93.62 410 ALA A C 1
ATOM 3210 O O . ALA A 1 410 ? 20.324 8.503 -15.498 1.00 93.62 410 ALA A O 1
ATOM 3211 N N . LYS A 1 411 ? 19.223 10.148 -16.572 1.00 93.31 411 LYS A N 1
ATOM 3212 C CA . LYS A 1 411 ? 20.401 10.899 -17.053 1.00 93.31 411 LYS A CA 1
ATOM 3213 C C . LYS A 1 411 ? 20.899 11.961 -16.060 1.00 93.31 411 LYS A C 1
ATOM 3215 O O . LYS A 1 411 ? 22.099 12.200 -15.990 1.00 93.31 411 LYS A O 1
ATOM 3220 N N . THR A 1 412 ? 20.002 12.611 -15.316 1.00 91.38 412 THR A N 1
ATOM 3221 C CA . THR A 1 412 ? 20.301 13.782 -14.463 1.00 91.38 412 THR A CA 1
ATOM 3222 C C . THR A 1 412 ? 20.029 13.558 -12.976 1.00 91.38 412 THR A C 1
ATOM 3224 O O . THR A 1 412 ? 20.482 14.349 -12.151 1.00 91.38 412 THR A O 1
ATOM 3227 N N . GLY A 1 413 ? 19.257 12.531 -12.606 1.00 90.25 413 GLY A N 1
ATOM 3228 C CA . GLY A 1 413 ? 18.716 12.394 -11.253 1.00 90.25 413 GLY A CA 1
ATOM 3229 C C . GLY A 1 413 ? 17.645 13.440 -10.913 1.00 90.25 413 GLY A C 1
ATOM 3230 O O . GLY A 1 413 ? 17.495 13.772 -9.736 1.00 90.25 413 GLY A O 1
ATOM 3231 N N . THR A 1 414 ? 16.939 14.008 -11.906 1.00 88.69 414 THR A N 1
ATOM 3232 C CA . THR A 1 414 ? 15.959 15.093 -11.693 1.00 88.69 414 THR A CA 1
ATOM 3233 C C . THR A 1 414 ? 14.602 14.856 -12.373 1.00 88.69 414 THR A C 1
ATOM 3235 O O . THR A 1 414 ? 14.529 14.466 -13.540 1.00 88.69 414 THR A O 1
ATOM 3238 N N . ILE A 1 415 ? 13.503 15.147 -11.661 1.00 87.00 415 ILE A N 1
ATOM 3239 C CA . ILE A 1 415 ? 12.138 15.181 -12.215 1.00 87.00 415 ILE A CA 1
ATOM 3240 C C . ILE A 1 415 ? 11.657 16.638 -12.236 1.00 87.00 415 ILE A C 1
ATOM 3242 O O . ILE A 1 415 ? 11.626 17.309 -11.205 1.00 87.00 415 ILE A O 1
ATOM 3246 N N . GLY A 1 416 ? 11.286 17.140 -13.418 1.00 81.81 416 GLY A N 1
ATOM 3247 C CA . GLY A 1 416 ? 10.643 18.451 -13.555 1.00 81.81 416 GLY A CA 1
ATOM 3248 C C . GLY A 1 416 ? 9.202 18.402 -13.044 1.00 81.81 416 GLY A C 1
ATOM 3249 O O . GLY A 1 416 ? 8.535 17.395 -13.254 1.00 81.81 416 GLY A O 1
ATOM 3250 N N . ALA A 1 417 ? 8.729 19.475 -12.399 1.00 75.75 417 ALA A N 1
ATOM 3251 C CA . ALA A 1 417 ? 7.485 19.490 -11.615 1.00 75.75 417 ALA A CA 1
ATOM 3252 C C . ALA A 1 417 ? 6.281 18.815 -12.308 1.00 75.75 417 ALA A C 1
ATOM 3254 O O . ALA A 1 417 ? 5.765 17.833 -11.777 1.00 75.75 417 ALA A O 1
ATOM 3255 N N . ALA A 1 418 ? 5.929 19.267 -13.518 1.00 79.25 418 ALA A N 1
ATOM 3256 C CA . ALA A 1 418 ? 4.788 18.761 -14.288 1.00 79.25 418 ALA A CA 1
ATOM 3257 C C . ALA A 1 418 ? 4.817 17.240 -14.540 1.00 79.25 418 ALA A C 1
ATOM 3259 O O . ALA A 1 418 ? 3.775 16.601 -14.572 1.00 79.25 418 ALA A O 1
ATOM 3260 N N . ALA A 1 419 ? 5.994 16.606 -14.604 1.00 81.19 419 ALA A N 1
ATOM 3261 C CA . ALA A 1 419 ? 6.096 15.172 -14.886 1.00 81.19 419 ALA A CA 1
ATOM 3262 C C . ALA A 1 419 ? 5.568 14.252 -13.761 1.00 81.19 419 ALA A C 1
ATOM 3264 O O . ALA A 1 419 ? 5.469 13.039 -13.959 1.00 81.19 419 ALA A O 1
ATOM 3265 N N . LEU A 1 420 ? 5.246 14.799 -12.582 1.00 83.19 420 LEU A N 1
ATOM 3266 C CA . LEU A 1 420 ? 4.521 14.082 -11.525 1.00 83.19 420 LEU A CA 1
ATOM 3267 C C . LEU A 1 420 ? 2.994 14.197 -11.631 1.00 83.19 420 LEU A C 1
ATOM 3269 O O . LEU A 1 420 ? 2.289 13.404 -10.989 1.00 83.19 420 LEU A O 1
ATOM 3273 N N . ASP A 1 421 ? 2.525 15.144 -12.438 1.00 78.75 421 ASP A N 1
ATOM 3274 C CA . ASP A 1 421 ? 1.126 15.424 -12.749 1.00 78.75 421 ASP A CA 1
ATOM 3275 C C . ASP A 1 421 ? 0.762 14.718 -14.072 1.00 78.75 421 ASP A C 1
ATOM 3277 O O . ASP A 1 421 ? -0.174 13.924 -14.108 1.00 78.75 421 ASP A O 1
ATOM 3281 N N . ASP A 1 422 ? 1.621 14.840 -15.095 1.00 84.81 422 ASP A N 1
ATOM 3282 C CA . ASP A 1 422 ? 1.559 14.186 -16.419 1.00 84.81 422 ASP A CA 1
ATOM 3283 C C . ASP A 1 422 ? 1.728 12.649 -16.403 1.00 84.81 422 ASP A C 1
ATOM 3285 O O . ASP A 1 422 ? 1.883 12.011 -17.448 1.00 84.81 422 ASP A O 1
ATOM 3289 N N . ARG A 1 423 ? 1.742 12.012 -15.228 1.00 88.75 423 ARG A N 1
ATOM 3290 C CA . ARG A 1 423 ? 1.845 10.548 -15.133 1.00 88.75 423 ARG A CA 1
ATOM 3291 C C . ARG A 1 423 ? 0.631 9.881 -15.774 1.00 88.75 423 ARG A C 1
ATOM 3293 O O . ARG A 1 423 ? -0.473 10.415 -15.760 1.00 88.75 423 ARG A O 1
ATOM 3300 N N . ALA A 1 424 ? 0.810 8.653 -16.243 1.00 90.81 424 ALA A N 1
ATOM 3301 C CA . ALA A 1 424 ? -0.286 7.814 -16.720 1.00 90.81 424 ALA A CA 1
ATOM 3302 C C . ALA A 1 424 ? -0.187 6.399 -16.134 1.00 90.81 424 ALA A C 1
ATOM 3304 O O . ALA A 1 424 ? 0.742 6.078 -15.385 1.00 90.81 424 ALA A O 1
ATOM 3305 N N . MET A 1 425 ? -1.198 5.576 -16.414 1.00 93.25 425 MET A N 1
ATOM 3306 C CA . MET A 1 425 ? -1.323 4.212 -15.905 1.00 93.25 425 MET A CA 1
ATOM 3307 C C . MET A 1 425 ? -1.589 3.236 -17.055 1.00 93.25 425 MET A C 1
ATOM 3309 O O . MET A 1 425 ? -2.594 3.347 -17.755 1.00 93.25 425 MET A O 1
ATOM 3313 N N . LEU A 1 426 ? -0.684 2.271 -17.235 1.00 94.56 426 LEU A N 1
ATOM 3314 C CA . LEU A 1 426 ? -0.820 1.171 -18.192 1.00 94.56 426 LEU A CA 1
ATOM 3315 C C . LEU A 1 426 ? -1.419 -0.048 -17.477 1.00 94.56 426 LEU A C 1
ATOM 3317 O O . LEU A 1 426 ? -0.883 -0.481 -16.459 1.00 94.56 426 LEU A O 1
ATOM 3321 N N . SER A 1 427 ? -2.493 -0.630 -18.018 1.00 93.81 427 SER A N 1
ATOM 3322 C CA . SER A 1 427 ? -3.184 -1.804 -17.455 1.00 93.81 427 SER A CA 1
ATOM 3323 C C . SER A 1 427 ? -3.215 -2.945 -18.470 1.00 93.81 427 SER A C 1
ATOM 3325 O O . SER A 1 427 ? -3.949 -2.877 -19.456 1.00 93.81 427 SER A O 1
ATOM 3327 N N . TYR A 1 428 ? -2.397 -3.977 -18.255 1.00 94.62 428 TYR A N 1
ATOM 3328 C CA . TYR A 1 428 ? -2.202 -5.082 -19.201 1.00 94.62 428 TYR A CA 1
ATOM 3329 C C . TYR A 1 428 ? -1.770 -6.370 -18.475 1.00 94.62 428 TYR A C 1
ATOM 3331 O O . TYR A 1 428 ? -1.286 -6.312 -17.343 1.00 94.62 428 TYR A O 1
ATOM 3339 N N . PRO A 1 429 ? -1.819 -7.542 -19.141 1.00 95.69 429 PRO A N 1
ATOM 3340 C CA . PRO A 1 429 ? -1.137 -8.735 -18.651 1.00 95.69 429 PRO A CA 1
ATOM 3341 C C . PRO A 1 429 ? 0.353 -8.458 -18.394 1.00 95.69 429 PRO A C 1
ATOM 3343 O O . PRO A 1 429 ? 1.021 -7.846 -19.234 1.00 95.69 429 PRO A O 1
ATOM 3346 N N . LEU A 1 430 ? 0.908 -8.948 -17.284 1.00 96.81 430 LEU A N 1
ATOM 3347 C CA . LEU A 1 430 ? 2.297 -8.687 -16.882 1.00 96.81 430 LEU A CA 1
ATOM 3348 C C . LEU A 1 430 ? 3.301 -9.112 -17.969 1.00 96.81 430 LEU A C 1
ATOM 3350 O O . LEU A 1 430 ? 4.205 -8.359 -18.339 1.00 96.81 430 LEU A O 1
ATOM 3354 N N . GLN A 1 431 ? 3.084 -10.293 -18.553 1.00 96.25 431 GLN A N 1
ATOM 3355 C CA . GLN A 1 431 ? 3.848 -10.801 -19.696 1.00 96.25 431 GLN A CA 1
ATOM 3356 C C . GLN A 1 431 ? 3.840 -9.837 -20.902 1.00 96.25 431 GLN A C 1
ATOM 3358 O O . GLN A 1 431 ? 4.819 -9.792 -21.648 1.00 96.25 431 GLN A O 1
ATOM 3363 N N . THR A 1 432 ? 2.759 -9.078 -21.111 1.00 95.19 432 THR A N 1
ATOM 3364 C CA . THR A 1 432 ? 2.667 -8.073 -22.180 1.00 95.19 432 THR A CA 1
ATOM 3365 C C . THR A 1 432 ? 3.523 -6.855 -21.860 1.00 95.19 432 THR A C 1
ATOM 3367 O O . THR A 1 432 ? 4.350 -6.504 -22.695 1.00 95.19 432 THR A O 1
ATOM 3370 N N . LEU A 1 433 ? 3.414 -6.262 -20.663 1.00 96.06 433 LEU A N 1
ATOM 3371 C CA . LEU A 1 433 ? 4.234 -5.104 -20.253 1.00 96.06 433 LEU A CA 1
ATOM 3372 C C . LEU A 1 433 ? 5.740 -5.395 -20.328 1.00 96.06 433 LEU A C 1
ATOM 3374 O O . LEU A 1 433 ? 6.514 -4.581 -20.829 1.00 96.06 433 LEU A O 1
ATOM 3378 N N . LEU A 1 434 ? 6.149 -6.602 -19.928 1.00 96.94 434 LEU A N 1
ATOM 3379 C CA . LEU A 1 434 ? 7.530 -7.088 -20.043 1.00 96.94 434 LEU A CA 1
ATOM 3380 C C . LEU A 1 434 ? 8.025 -7.260 -21.494 1.00 96.94 434 LEU A C 1
ATOM 3382 O O . LEU A 1 434 ? 9.221 -7.467 -21.697 1.00 96.94 434 LEU A O 1
ATOM 3386 N N . ASN A 1 435 ? 7.129 -7.189 -22.484 1.00 94.81 435 ASN A N 1
ATOM 3387 C CA . ASN A 1 435 ? 7.380 -7.441 -23.903 1.00 94.81 435 ASN A CA 1
ATOM 3388 C C . ASN A 1 435 ? 6.787 -6.355 -24.835 1.00 94.81 435 ASN A C 1
ATOM 3390 O O . ASN A 1 435 ? 6.591 -6.627 -26.015 1.00 94.81 435 ASN A O 1
ATOM 3394 N N . PHE A 1 436 ? 6.537 -5.124 -24.363 1.00 91.12 436 PHE A N 1
ATOM 3395 C CA . PHE A 1 436 ? 6.004 -4.013 -25.188 1.00 91.12 436 PHE A CA 1
ATOM 3396 C C . PHE A 1 436 ? 6.805 -3.732 -26.479 1.00 91.12 436 PHE A C 1
ATOM 3398 O O . PHE A 1 436 ? 6.242 -3.289 -27.473 1.00 91.12 436 PHE A O 1
ATOM 3405 N N . HIS A 1 437 ? 8.107 -4.034 -26.478 1.00 82.19 437 HIS A N 1
ATOM 3406 C CA . HIS A 1 437 ? 9.024 -3.840 -27.609 1.00 82.19 437 HIS A CA 1
ATOM 3407 C C . HIS A 1 437 ? 9.053 -5.035 -28.585 1.00 82.19 437 HIS A C 1
ATOM 3409 O O . HIS A 1 437 ? 9.813 -5.039 -29.558 1.00 82.19 437 HIS A O 1
ATOM 3415 N N . ALA A 1 438 ? 8.287 -6.099 -28.317 1.00 77.00 438 ALA A N 1
ATOM 3416 C CA . ALA A 1 438 ? 8.266 -7.290 -29.152 1.00 77.00 438 ALA A CA 1
ATOM 3417 C C . ALA A 1 438 ? 7.531 -6.991 -30.465 1.00 77.00 438 ALA A C 1
ATOM 3419 O O . ALA A 1 438 ? 6.300 -6.976 -30.507 1.00 77.00 438 ALA A O 1
ATOM 3420 N N . LYS A 1 439 ? 8.301 -6.782 -31.544 1.00 67.50 439 LYS A N 1
ATOM 3421 C CA . LYS A 1 439 ? 7.773 -6.548 -32.899 1.00 67.50 439 LYS A CA 1
ATOM 3422 C C . LYS A 1 439 ? 6.632 -7.529 -33.215 1.00 67.50 439 LYS A C 1
ATOM 3424 O O . LYS A 1 439 ? 6.805 -8.730 -32.971 1.00 67.50 439 LYS A O 1
ATOM 3429 N N . PRO A 1 440 ? 5.510 -7.070 -33.805 1.00 60.22 440 PRO A N 1
ATOM 3430 C CA . PRO A 1 440 ? 4.458 -7.961 -34.271 1.00 60.22 440 PRO A CA 1
ATOM 3431 C C . PRO A 1 440 ? 5.050 -9.037 -35.185 1.00 60.22 440 PRO A C 1
ATOM 3433 O O . PRO A 1 440 ? 5.526 -8.752 -36.284 1.00 60.22 440 PRO A O 1
ATOM 3436 N N . THR A 1 441 ? 5.053 -10.290 -34.726 1.00 55.72 441 THR A N 1
ATOM 3437 C CA . THR A 1 441 ? 5.392 -11.429 -35.582 1.00 55.72 441 THR A CA 1
ATOM 3438 C C . THR A 1 441 ? 4.346 -11.480 -36.681 1.00 55.72 441 THR A C 1
ATOM 3440 O O . THR A 1 441 ? 3.185 -11.767 -36.381 1.00 55.72 441 THR A O 1
ATOM 3443 N N . ALA A 1 442 ? 4.760 -11.153 -37.909 1.00 50.62 442 ALA A N 1
ATOM 3444 C CA . ALA A 1 442 ? 3.873 -10.991 -39.053 1.00 50.62 442 ALA A CA 1
ATOM 3445 C C . ALA A 1 442 ? 2.893 -12.173 -39.163 1.00 50.62 442 ALA A C 1
ATOM 3447 O O . ALA A 1 442 ? 3.307 -13.323 -38.960 1.00 50.62 442 ALA A O 1
ATOM 3448 N N . PRO A 1 443 ? 1.604 -11.922 -39.458 1.00 50.69 443 PRO A N 1
ATOM 3449 C CA . PRO A 1 443 ? 0.622 -12.989 -39.562 1.00 50.69 443 PRO A CA 1
ATOM 3450 C C . PRO A 1 443 ? 1.071 -13.960 -40.654 1.00 50.69 443 PRO A C 1
ATOM 3452 O O . PRO A 1 443 ? 1.156 -13.592 -41.825 1.00 50.69 443 PRO A O 1
ATOM 3455 N N . ARG A 1 444 ? 1.374 -15.210 -40.275 1.00 49.62 444 ARG A N 1
ATOM 3456 C CA . ARG A 1 444 ? 1.640 -16.272 -41.254 1.00 49.62 444 ARG A CA 1
ATOM 3457 C C . ARG A 1 444 ? 0.393 -16.377 -42.126 1.00 49.62 444 ARG A C 1
ATOM 3459 O O . ARG A 1 444 ? -0.682 -16.636 -41.587 1.00 49.62 444 ARG A O 1
ATOM 3466 N N . SER A 1 445 ? 0.532 -16.122 -43.429 1.00 46.12 445 SER A N 1
ATOM 3467 C CA . SER A 1 445 ? -0.599 -16.100 -44.363 1.00 46.12 445 SER A CA 1
ATOM 3468 C C . SER A 1 445 ? -1.364 -17.422 -44.259 1.00 46.12 445 SER A C 1
ATOM 3470 O O . SER A 1 445 ? -0.813 -18.487 -44.530 1.00 46.12 445 SER A O 1
ATOM 3472 N N . GLY A 1 446 ? -2.580 -17.356 -43.709 1.00 44.12 446 GLY A N 1
ATOM 3473 C CA . GLY A 1 446 ? -3.144 -18.482 -42.953 1.00 44.12 446 GLY A CA 1
ATOM 3474 C C . GLY A 1 446 ? -4.537 -18.198 -42.388 1.00 44.12 446 GLY A C 1
ATOM 3475 O O . GLY A 1 446 ? -4.802 -18.423 -41.208 1.00 44.12 446 GLY A O 1
ATOM 3476 N N . ARG A 1 447 ? -5.397 -17.654 -43.258 1.00 49.31 447 ARG A N 1
ATOM 3477 C CA . ARG A 1 447 ? -6.859 -17.468 -43.159 1.00 49.31 447 ARG A CA 1
ATOM 3478 C C . ARG A 1 447 ? -7.548 -18.269 -42.034 1.00 49.31 447 ARG A C 1
ATOM 3480 O O . ARG A 1 447 ? -8.085 -19.343 -42.282 1.00 49.31 447 ARG A O 1
ATOM 3487 N N . THR A 1 448 ? -7.612 -17.717 -40.820 1.00 43.81 448 THR A N 1
ATOM 3488 C CA . THR A 1 448 ? -8.438 -18.256 -39.724 1.00 43.81 448 THR A CA 1
ATOM 3489 C C . THR A 1 448 ? -9.027 -17.140 -38.859 1.00 43.81 448 THR A C 1
ATOM 3491 O O . THR A 1 448 ? -8.371 -16.154 -38.526 1.00 43.81 448 THR A O 1
ATOM 3494 N N . THR A 1 449 ? -10.291 -17.304 -38.478 1.00 49.91 449 THR A N 1
ATOM 3495 C CA . THR A 1 449 ? -11.084 -16.394 -37.634 1.00 49.91 449 THR A CA 1
ATOM 3496 C C . THR A 1 449 ? -10.810 -16.626 -36.142 1.00 49.91 449 THR A C 1
ATOM 3498 O O . THR A 1 449 ? -11.719 -16.836 -35.341 1.00 49.91 449 THR A O 1
ATOM 3501 N N . THR A 1 450 ? -9.537 -16.627 -35.738 1.00 52.53 450 THR A N 1
ATOM 3502 C CA . THR A 1 450 ? -9.154 -16.950 -34.357 1.00 52.53 450 THR A CA 1
ATOM 3503 C C . THR A 1 450 ? -9.515 -15.837 -33.368 1.00 52.53 450 THR A C 1
ATOM 3505 O O . THR A 1 450 ? -9.088 -14.687 -33.477 1.00 52.53 450 THR A O 1
ATOM 3508 N N . THR A 1 451 ? -10.244 -16.220 -32.319 1.00 61.12 451 THR A N 1
ATOM 3509 C CA . THR A 1 451 ? -10.642 -15.388 -31.166 1.00 61.12 451 THR A CA 1
ATOM 3510 C C . THR A 1 451 ? -9.496 -15.107 -30.184 1.00 61.12 451 THR A C 1
ATOM 3512 O O . THR A 1 451 ? -9.732 -14.761 -29.029 1.00 61.12 451 THR A O 1
ATOM 3515 N N . ARG A 1 452 ? -8.243 -15.286 -30.621 1.00 68.94 452 ARG A N 1
ATOM 3516 C CA . ARG A 1 452 ? -7.016 -15.205 -29.819 1.00 68.94 452 ARG A CA 1
ATOM 3517 C C . ARG A 1 452 ? -5.976 -14.373 -30.567 1.00 68.94 452 ARG A C 1
ATOM 3519 O O . ARG A 1 452 ? -5.471 -14.817 -31.596 1.00 68.94 452 ARG A O 1
ATOM 3526 N N . ARG A 1 453 ? -5.647 -13.184 -30.061 1.00 78.88 453 ARG A N 1
ATOM 3527 C CA . ARG A 1 453 ? -4.685 -12.243 -30.668 1.00 78.88 453 ARG A CA 1
ATOM 3528 C C . ARG A 1 453 ? -3.750 -11.672 -29.600 1.00 78.88 453 ARG A C 1
ATOM 3530 O O . ARG A 1 453 ? -4.047 -11.740 -28.413 1.00 78.88 453 ARG A O 1
ATOM 3537 N N . ARG A 1 454 ? -2.606 -11.115 -29.998 1.00 82.44 454 ARG A N 1
ATOM 3538 C CA . ARG A 1 454 ? -1.821 -10.237 -29.109 1.00 82.44 454 ARG A CA 1
ATOM 3539 C C . ARG A 1 454 ? -2.440 -8.831 -29.138 1.00 82.44 454 ARG A C 1
ATOM 3541 O O . ARG A 1 454 ? -3.007 -8.485 -30.174 1.00 82.44 454 ARG A O 1
ATOM 3548 N N . PRO A 1 455 ? -2.357 -8.043 -28.051 1.00 84.44 455 PRO A N 1
ATOM 3549 C CA . PRO A 1 455 ? -2.764 -6.645 -28.100 1.00 84.44 455 PRO A CA 1
ATOM 3550 C C . PRO A 1 455 ? -1.866 -5.869 -29.063 1.00 84.44 455 PRO A C 1
ATOM 3552 O O . PRO A 1 455 ? -0.671 -6.145 -29.173 1.00 84.44 455 PRO A O 1
ATOM 3555 N N . GLU A 1 456 ? -2.454 -4.892 -29.736 1.00 85.00 456 GLU A N 1
ATOM 3556 C CA . GLU A 1 456 ? -1.736 -3.878 -30.497 1.00 85.00 456 GLU A CA 1
ATOM 3557 C C . GLU A 1 456 ? -1.364 -2.744 -29.533 1.00 85.00 456 GLU A C 1
ATOM 3559 O O . GLU A 1 456 ? -2.217 -2.267 -28.786 1.00 85.00 456 GLU A O 1
ATOM 3564 N N . ILE A 1 457 ? -0.082 -2.370 -29.483 1.00 89.00 457 ILE A N 1
ATOM 3565 C CA . ILE A 1 457 ? 0.429 -1.325 -28.585 1.00 89.00 457 ILE A CA 1
ATOM 3566 C C . ILE A 1 457 ? 0.783 -0.113 -29.438 1.00 89.00 457 ILE A C 1
ATOM 3568 O O . ILE A 1 457 ? 1.639 -0.213 -30.323 1.00 89.00 457 ILE A O 1
ATOM 3572 N N . ALA A 1 458 ? 0.128 1.016 -29.163 1.00 89.25 458 ALA A N 1
ATOM 3573 C CA . ALA A 1 458 ? 0.359 2.268 -29.872 1.00 89.25 458 ALA A CA 1
ATOM 3574 C C . ALA A 1 458 ? 1.854 2.674 -29.790 1.00 89.25 458 ALA A C 1
ATOM 3576 O O . ALA A 1 458 ? 2.470 2.458 -28.739 1.00 89.25 458 ALA A O 1
ATOM 3577 N N . PRO A 1 459 ? 2.483 3.169 -30.879 1.00 88.69 459 PRO A N 1
ATOM 3578 C CA . PRO A 1 459 ? 3.944 3.315 -30.953 1.00 88.69 459 PRO A CA 1
ATOM 3579 C C . PRO A 1 459 ? 4.560 4.204 -29.864 1.00 88.69 459 PRO A C 1
ATOM 3581 O O . PRO A 1 459 ? 5.648 3.912 -29.375 1.00 88.69 459 PRO A O 1
ATOM 3584 N N . ASP A 1 460 ? 3.834 5.242 -29.458 1.00 89.81 460 ASP A N 1
ATOM 3585 C CA . ASP A 1 460 ? 4.136 6.168 -28.364 1.00 89.81 460 ASP A CA 1
ATOM 3586 C C . ASP A 1 460 ? 4.238 5.480 -26.992 1.00 89.81 460 ASP A C 1
ATOM 3588 O O . ASP A 1 460 ? 5.033 5.888 -26.146 1.00 89.81 460 ASP A O 1
ATOM 3592 N N . LEU A 1 461 ? 3.494 4.391 -26.778 1.00 92.06 461 LEU A N 1
ATOM 3593 C CA . LEU A 1 461 ? 3.495 3.659 -25.510 1.00 92.06 461 LEU A CA 1
ATOM 3594 C C . LEU A 1 461 ? 4.626 2.634 -25.403 1.00 92.06 461 LEU A C 1
ATOM 3596 O O . LEU A 1 461 ? 4.958 2.210 -24.295 1.00 92.06 461 LEU A O 1
ATOM 3600 N N . GLN A 1 462 ? 5.223 2.212 -26.524 1.00 91.88 462 GLN A N 1
ATOM 3601 C CA . GLN A 1 462 ? 6.130 1.056 -26.557 1.00 91.88 462 GLN A CA 1
ATOM 3602 C C . GLN A 1 462 ? 7.388 1.265 -25.699 1.00 91.88 462 GLN A C 1
ATOM 3604 O O . GLN A 1 462 ? 7.772 0.351 -24.969 1.00 91.88 462 GLN A O 1
ATOM 3609 N N . GLY A 1 463 ? 7.985 2.463 -25.727 1.00 94.00 463 GLY A N 1
ATOM 3610 C CA . GLY A 1 463 ? 9.202 2.791 -24.969 1.00 94.00 463 GLY A CA 1
ATOM 3611 C C . GLY A 1 463 ? 8.995 2.986 -23.460 1.00 94.00 463 GLY A C 1
ATOM 3612 O O . GLY A 1 463 ? 9.930 2.791 -22.675 1.00 94.00 463 GLY A O 1
ATOM 3613 N N . ILE A 1 464 ? 7.769 3.300 -23.026 1.00 96.62 464 ILE A N 1
ATOM 3614 C CA . ILE A 1 464 ? 7.456 3.728 -21.652 1.00 96.62 464 ILE A CA 1
ATOM 3615 C C . ILE A 1 464 ? 7.937 2.733 -20.573 1.00 96.62 464 ILE A C 1
ATOM 3617 O O . ILE A 1 464 ? 8.593 3.183 -19.623 1.00 96.62 464 ILE A O 1
ATOM 3621 N N . PRO A 1 465 ? 7.704 1.403 -20.673 1.00 97.31 465 PRO A N 1
ATOM 3622 C CA . PRO A 1 465 ? 8.166 0.463 -19.649 1.00 97.31 465 PRO A CA 1
ATOM 3623 C C . PRO A 1 465 ? 9.691 0.310 -19.588 1.00 97.31 465 PRO A C 1
ATOM 3625 O O . PRO A 1 465 ? 10.223 0.004 -18.521 1.00 97.31 465 PRO A O 1
ATOM 3628 N N . ALA A 1 466 ? 10.412 0.521 -20.695 1.00 96.81 466 ALA A N 1
ATOM 3629 C CA . ALA A 1 466 ? 11.875 0.466 -20.689 1.00 96.81 466 ALA A CA 1
ATOM 3630 C C . ALA A 1 466 ? 12.471 1.724 -20.049 1.00 96.81 466 ALA A C 1
ATOM 3632 O O . ALA A 1 466 ? 13.305 1.607 -19.153 1.00 96.81 466 ALA A O 1
ATOM 3633 N N . ALA A 1 467 ? 11.987 2.909 -20.437 1.00 96.88 467 ALA A N 1
ATOM 3634 C CA . ALA A 1 467 ? 12.426 4.180 -19.862 1.00 96.88 467 ALA A CA 1
ATOM 3635 C C . ALA A 1 467 ? 12.189 4.250 -18.341 1.00 96.88 467 ALA A C 1
ATOM 3637 O O . ALA A 1 467 ? 13.033 4.747 -17.602 1.00 96.88 467 ALA A O 1
ATOM 3638 N N . ASN A 1 468 ? 11.080 3.679 -17.858 1.00 97.88 468 ASN A N 1
ATOM 3639 C CA . ASN A 1 468 ? 10.753 3.600 -16.431 1.00 97.88 468 ASN A CA 1
ATOM 3640 C C . ASN A 1 468 ? 11.344 2.355 -15.712 1.00 97.88 468 ASN A C 1
ATOM 3642 O O . ASN A 1 468 ? 10.873 1.999 -14.630 1.00 97.88 468 ASN A O 1
ATOM 3646 N N . ASP A 1 469 ? 12.347 1.662 -16.272 1.00 97.31 469 ASP A N 1
ATOM 3647 C CA . ASP A 1 469 ? 13.057 0.518 -15.649 1.00 97.31 469 ASP A CA 1
ATOM 3648 C C . ASP A 1 469 ? 12.120 -0.618 -15.144 1.00 97.31 469 ASP A C 1
ATOM 3650 O O . ASP A 1 469 ? 12.385 -1.304 -14.150 1.00 97.31 469 ASP A O 1
ATOM 3654 N N . PHE A 1 470 ? 10.974 -0.817 -15.814 1.00 98.44 470 PHE A N 1
ATOM 3655 C CA . PHE A 1 470 ? 9.887 -1.697 -15.356 1.00 98.44 470 PHE A CA 1
ATOM 3656 C C . PHE A 1 470 ? 10.345 -3.148 -15.172 1.00 98.44 470 PHE A C 1
ATOM 3658 O O . PHE A 1 470 ? 10.032 -3.789 -14.170 1.00 98.44 470 PHE A O 1
ATOM 3665 N N . ARG A 1 471 ? 11.141 -3.674 -16.111 1.00 98.19 471 ARG A N 1
ATOM 3666 C CA . ARG A 1 471 ? 11.607 -5.068 -16.058 1.00 98.19 471 ARG A CA 1
ATOM 3667 C C . ARG A 1 471 ? 12.450 -5.347 -14.810 1.00 98.19 471 ARG A C 1
ATOM 3669 O O . ARG A 1 471 ? 12.292 -6.406 -14.209 1.00 98.19 471 ARG A O 1
ATOM 3676 N N . ARG A 1 472 ? 13.299 -4.406 -14.384 1.00 98.31 472 ARG A N 1
ATOM 3677 C CA . ARG A 1 472 ? 14.114 -4.544 -13.168 1.00 98.31 472 ARG A CA 1
ATOM 3678 C C . ARG A 1 472 ? 13.269 -4.415 -11.901 1.00 98.31 472 ARG A C 1
ATOM 3680 O O . ARG A 1 472 ? 13.520 -5.144 -10.945 1.00 98.31 472 ARG A O 1
ATOM 3687 N N . LYS A 1 473 ? 12.229 -3.572 -11.909 1.00 98.75 473 LYS A N 1
ATOM 3688 C CA . LYS A 1 473 ? 11.237 -3.504 -10.821 1.00 98.75 473 LYS A CA 1
ATOM 3689 C C . LYS A 1 473 ? 10.504 -4.836 -10.636 1.00 98.75 473 LYS A C 1
ATOM 3691 O O . LYS A 1 473 ? 10.406 -5.315 -9.513 1.00 98.75 473 LYS A O 1
ATOM 3696 N N . ILE A 1 474 ? 10.075 -5.485 -11.722 1.00 98.75 474 ILE A N 1
ATOM 3697 C CA . ILE A 1 474 ? 9.455 -6.822 -11.655 1.00 98.75 474 ILE A CA 1
ATOM 3698 C C . ILE A 1 474 ? 10.451 -7.893 -11.179 1.00 98.75 474 ILE A C 1
ATOM 3700 O O . ILE A 1 474 ? 10.066 -8.766 -10.405 1.00 98.75 474 ILE A O 1
ATOM 3704 N N . VAL A 1 475 ? 11.735 -7.815 -11.559 1.00 98.69 475 VAL A N 1
ATOM 3705 C CA . VAL A 1 475 ? 12.783 -8.689 -10.986 1.00 98.69 475 VAL A CA 1
ATOM 3706 C C . VAL A 1 475 ? 12.894 -8.493 -9.470 1.00 98.69 475 VAL A C 1
ATOM 3708 O O . VAL A 1 475 ? 12.821 -9.480 -8.746 1.00 98.69 475 VAL A O 1
ATOM 3711 N N . PHE A 1 476 ? 12.972 -7.246 -8.990 1.00 98.75 476 PHE A N 1
ATOM 3712 C CA . PHE A 1 476 ? 13.019 -6.924 -7.558 1.00 98.75 476 PHE A CA 1
ATOM 3713 C C . PHE A 1 476 ? 11.788 -7.447 -6.797 1.00 98.75 476 PHE A C 1
ATOM 3715 O O . PHE A 1 476 ? 11.935 -8.074 -5.753 1.00 98.75 476 PHE A O 1
ATOM 3722 N N . ILE A 1 477 ? 10.582 -7.272 -7.348 1.00 98.81 477 ILE A N 1
ATOM 3723 C CA . ILE A 1 477 ? 9.338 -7.808 -6.769 1.00 98.81 477 ILE A CA 1
ATOM 3724 C C . ILE A 1 477 ? 9.373 -9.343 -6.707 1.00 98.81 477 ILE A C 1
ATOM 3726 O O . ILE A 1 477 ? 9.011 -9.933 -5.691 1.00 98.81 477 ILE A O 1
ATOM 3730 N N . LYS A 1 478 ? 9.864 -10.002 -7.762 1.00 98.69 478 LYS A N 1
ATOM 3731 C CA . LYS A 1 478 ? 10.061 -11.457 -7.797 1.00 98.69 478 LYS A CA 1
ATOM 3732 C C . LYS A 1 478 ? 11.090 -11.924 -6.758 1.00 98.69 478 LYS A C 1
ATOM 3734 O O . LYS A 1 478 ? 10.914 -12.999 -6.196 1.00 98.69 478 LYS A O 1
ATOM 3739 N N . ASP A 1 479 ? 12.135 -11.144 -6.479 1.00 98.56 479 ASP A N 1
ATOM 3740 C CA . ASP A 1 479 ? 13.121 -11.464 -5.435 1.00 98.56 479 ASP A CA 1
ATOM 3741 C C . ASP A 1 479 ? 12.530 -11.293 -4.024 1.00 98.56 479 ASP A C 1
ATOM 3743 O O . ASP A 1 479 ? 12.708 -12.179 -3.192 1.00 98.56 479 ASP A O 1
ATOM 3747 N N . VAL A 1 480 ? 11.726 -10.248 -3.789 1.00 98.50 480 VAL A N 1
ATOM 3748 C CA . VAL A 1 480 ? 10.944 -10.065 -2.548 1.00 98.50 480 VAL A CA 1
ATOM 3749 C C . VAL A 1 480 ? 9.984 -11.237 -2.302 1.00 98.50 480 VAL A C 1
ATOM 3751 O O . VAL A 1 480 ? 10.007 -11.842 -1.230 1.00 98.50 480 VAL A O 1
ATOM 3754 N N . VAL A 1 481 ? 9.171 -11.609 -3.297 1.00 98.50 481 VAL A N 1
ATOM 3755 C CA . VAL A 1 481 ? 8.215 -12.724 -3.168 1.00 98.50 481 VAL A CA 1
ATOM 3756 C C . VAL A 1 481 ? 8.946 -14.055 -2.955 1.00 98.50 481 VAL A C 1
ATOM 3758 O O . VAL A 1 481 ? 8.542 -14.843 -2.099 1.00 98.50 481 VAL A O 1
ATOM 3761 N N . LYS A 1 482 ? 10.052 -14.296 -3.673 1.00 98.44 482 LYS A N 1
ATOM 3762 C CA . LYS A 1 482 ? 10.903 -15.480 -3.482 1.00 98.44 482 LYS A CA 1
ATOM 3763 C C . LYS A 1 482 ? 11.485 -15.549 -2.069 1.00 98.44 482 LYS A C 1
ATOM 3765 O O . LYS A 1 482 ? 11.550 -16.639 -1.502 1.00 98.44 482 LYS A O 1
ATOM 3770 N N . GLU A 1 483 ? 11.908 -14.425 -1.496 1.00 97.38 483 GLU A N 1
ATOM 3771 C CA . GLU A 1 483 ? 12.443 -14.377 -0.134 1.00 97.38 483 GLU A CA 1
ATOM 3772 C C . GLU A 1 483 ? 11.374 -14.760 0.901 1.00 97.38 483 GLU A C 1
ATOM 3774 O O . GLU A 1 483 ? 11.609 -15.660 1.707 1.00 97.38 483 GLU A O 1
ATOM 3779 N N . TRP A 1 484 ? 10.164 -14.196 0.806 1.00 97.75 484 TRP A N 1
ATOM 3780 C CA . TRP A 1 484 ? 9.027 -14.583 1.655 1.00 97.75 484 TRP A CA 1
ATOM 3781 C C . TRP A 1 484 ? 8.661 -16.071 1.531 1.00 97.75 484 TRP A C 1
ATOM 3783 O O . TRP A 1 484 ? 8.388 -16.729 2.536 1.00 97.75 484 TRP A O 1
ATOM 3793 N N . VAL A 1 485 ? 8.672 -16.626 0.311 1.00 98.00 485 VAL A N 1
ATOM 3794 C CA . VAL A 1 485 ? 8.405 -18.057 0.072 1.00 98.00 485 VAL A CA 1
ATOM 3795 C C . VAL A 1 485 ? 9.503 -18.935 0.677 1.00 98.00 485 VAL A C 1
ATOM 3797 O O . VAL A 1 485 ? 9.193 -19.927 1.337 1.00 98.00 485 VAL A O 1
ATOM 3800 N N . THR A 1 486 ? 10.771 -18.556 0.495 1.00 97.44 486 THR A N 1
ATOM 3801 C CA . THR A 1 486 ? 11.941 -19.278 1.030 1.00 97.44 486 THR A CA 1
ATOM 3802 C C . THR A 1 486 ? 11.942 -19.278 2.559 1.00 97.44 486 THR A C 1
ATOM 3804 O O . THR A 1 486 ? 12.217 -20.301 3.179 1.00 97.44 486 THR A O 1
ATOM 3807 N N . ASN A 1 487 ? 11.553 -18.157 3.169 1.00 96.19 487 ASN A N 1
ATOM 3808 C CA . ASN A 1 487 ? 11.506 -17.970 4.618 1.00 96.19 487 ASN A CA 1
ATOM 3809 C C . ASN A 1 487 ? 10.125 -18.317 5.232 1.00 96.19 487 ASN A C 1
ATOM 3811 O O . ASN A 1 487 ? 9.840 -17.962 6.379 1.00 96.19 487 ASN A O 1
ATOM 3815 N N . GLY A 1 488 ? 9.246 -19.003 4.490 1.00 95.69 488 GLY A N 1
ATOM 3816 C CA . GLY A 1 488 ? 8.024 -19.627 5.016 1.00 95.69 488 GLY A CA 1
ATOM 3817 C C . GLY A 1 488 ? 6.869 -18.690 5.407 1.00 95.69 488 GLY A C 1
ATOM 3818 O O . GLY A 1 488 ? 5.980 -19.111 6.153 1.00 95.69 488 GLY A O 1
ATOM 3819 N N . GLY A 1 489 ? 6.845 -17.441 4.933 1.00 94.81 489 GLY A N 1
ATOM 3820 C CA . GLY A 1 489 ? 5.750 -16.517 5.242 1.00 94.81 489 GLY A CA 1
ATOM 3821 C C . GLY A 1 489 ? 5.903 -15.103 4.681 1.00 94.81 489 GLY A C 1
ATOM 3822 O O . GLY A 1 489 ? 7.006 -14.608 4.452 1.00 94.81 489 GLY A O 1
ATOM 3823 N N . LEU A 1 490 ? 4.762 -14.437 4.492 1.00 95.75 490 LEU A N 1
ATOM 3824 C CA . LEU A 1 490 ? 4.689 -13.031 4.094 1.00 95.75 490 LEU A CA 1
ATOM 3825 C C . LEU A 1 490 ? 5.438 -12.144 5.102 1.00 95.75 490 LEU A C 1
ATOM 3827 O O . LEU A 1 490 ? 5.223 -12.250 6.309 1.00 95.75 490 LEU A O 1
ATOM 3831 N N . GLY A 1 491 ? 6.320 -11.280 4.597 1.00 93.62 491 GLY A N 1
ATOM 3832 C CA . GLY A 1 491 ? 7.119 -10.365 5.411 1.00 93.62 491 GLY A CA 1
ATOM 3833 C C . GLY A 1 491 ? 8.357 -10.966 6.066 1.00 93.62 491 GLY A C 1
ATOM 3834 O O . GLY A 1 491 ? 9.162 -10.214 6.615 1.00 93.62 491 GLY A O 1
ATOM 3835 N N . ASN A 1 492 ? 8.563 -12.281 5.972 1.00 94.12 492 ASN A N 1
ATOM 3836 C CA . ASN A 1 492 ? 9.754 -12.937 6.501 1.00 94.12 492 ASN A CA 1
ATOM 3837 C C . ASN A 1 492 ? 10.959 -12.615 5.596 1.00 94.12 492 ASN A C 1
ATOM 3839 O O . ASN A 1 492 ? 11.313 -13.391 4.712 1.00 94.12 492 ASN A O 1
ATOM 3843 N N . SER A 1 493 ? 11.563 -11.444 5.786 1.00 92.12 493 SER A N 1
ATOM 3844 C CA . SER A 1 493 ? 12.673 -10.937 4.971 1.00 92.12 493 SER A CA 1
ATOM 3845 C C . SER A 1 493 ? 14.010 -10.974 5.703 1.00 92.12 493 SER A C 1
ATOM 3847 O O . SER A 1 493 ? 14.061 -10.917 6.932 1.00 92.12 493 SER A O 1
ATOM 3849 N N . GLN A 1 494 ? 15.108 -11.044 4.949 1.00 91.44 494 GLN A N 1
ATOM 3850 C CA . GLN A 1 494 ? 16.449 -10.957 5.520 1.00 91.44 494 GLN A CA 1
ATOM 3851 C C . GLN A 1 494 ? 16.744 -9.505 5.917 1.00 91.44 494 GLN A C 1
ATOM 3853 O O . GLN A 1 494 ? 16.635 -8.591 5.102 1.00 91.44 494 GLN A O 1
ATOM 3858 N N . MET A 1 495 ? 17.106 -9.286 7.185 1.00 89.81 495 MET A N 1
ATOM 3859 C CA . MET A 1 495 ? 17.287 -7.945 7.767 1.00 89.81 495 MET A CA 1
ATOM 3860 C C . MET A 1 495 ? 18.754 -7.588 8.079 1.00 89.81 495 MET A C 1
ATOM 3862 O O . MET A 1 495 ? 19.029 -6.456 8.494 1.00 89.81 495 MET A O 1
ATOM 3866 N N . SER A 1 496 ? 19.701 -8.513 7.868 1.00 90.62 496 SER A N 1
ATOM 3867 C CA . SER A 1 496 ? 21.139 -8.248 8.038 1.00 90.62 496 SER A CA 1
ATOM 3868 C C . SER A 1 496 ? 21.632 -7.191 7.049 1.00 90.62 496 SER A C 1
ATOM 3870 O O . SER A 1 496 ? 21.025 -6.941 6.006 1.00 90.62 496 SER A O 1
ATOM 3872 N N . ARG A 1 497 ? 22.735 -6.524 7.390 1.00 89.56 497 ARG A N 1
ATOM 3873 C CA . ARG A 1 497 ? 23.226 -5.341 6.674 1.00 89.56 497 ARG A CA 1
ATOM 3874 C C . ARG A 1 497 ? 23.716 -5.663 5.259 1.00 89.56 497 ARG A C 1
ATOM 3876 O O . ARG A 1 497 ? 23.629 -4.815 4.373 1.00 89.56 497 ARG A O 1
ATOM 3883 N N . GLU A 1 498 ? 24.149 -6.897 5.044 1.00 88.38 498 GLU A N 1
ATOM 3884 C CA . GLU A 1 498 ? 24.772 -7.401 3.827 1.00 88.38 498 GLU A CA 1
ATOM 3885 C C . GLU A 1 498 ? 23.717 -7.828 2.795 1.00 88.38 498 GLU A C 1
ATOM 3887 O O . GLU A 1 498 ? 23.769 -7.390 1.641 1.00 88.38 498 GLU A O 1
ATOM 3892 N N . SER A 1 499 ? 22.741 -8.650 3.210 1.00 90.12 499 SER A N 1
ATOM 3893 C CA . SER A 1 499 ? 21.778 -9.290 2.302 1.00 90.12 499 SER A CA 1
ATOM 3894 C C . SER A 1 499 ? 20.410 -8.613 2.213 1.00 90.12 499 SER A C 1
ATOM 3896 O O . SER A 1 499 ? 19.681 -8.912 1.268 1.00 90.12 499 SER A O 1
ATOM 3898 N N . ARG A 1 500 ? 20.054 -7.678 3.115 1.00 93.06 500 ARG A N 1
ATOM 3899 C CA . ARG A 1 500 ? 18.727 -7.034 3.089 1.00 93.06 500 ARG A CA 1
ATOM 3900 C C . ARG A 1 500 ? 18.398 -6.407 1.734 1.00 93.06 500 ARG A C 1
ATOM 3902 O O . ARG A 1 500 ? 19.122 -5.532 1.235 1.00 93.06 500 ARG A O 1
ATOM 3909 N N . LEU A 1 501 ? 17.279 -6.857 1.157 1.00 95.50 501 LEU A N 1
ATOM 3910 C CA . LEU A 1 501 ? 16.795 -6.424 -0.151 1.00 95.50 501 LEU A CA 1
ATOM 3911 C C . LEU A 1 501 ? 16.597 -4.905 -0.174 1.00 95.50 501 LEU A C 1
ATOM 3913 O O . LEU A 1 501 ? 15.991 -4.316 0.725 1.00 95.50 501 LEU A O 1
ATOM 3917 N N . ARG A 1 502 ? 17.126 -4.265 -1.217 1.00 94.69 502 ARG A N 1
ATOM 3918 C CA . ARG A 1 502 ? 17.078 -2.813 -1.415 1.00 94.69 502 ARG A CA 1
ATOM 3919 C C . ARG A 1 502 ? 17.027 -2.471 -2.894 1.00 94.69 502 ARG A C 1
ATOM 3921 O O . ARG A 1 502 ? 17.658 -3.140 -3.712 1.00 94.69 502 ARG A O 1
ATOM 3928 N N . TRP A 1 503 ? 16.278 -1.433 -3.247 1.00 96.19 503 TRP A N 1
ATOM 3929 C CA . TRP A 1 503 ? 16.174 -0.997 -4.634 1.00 96.19 503 TRP A CA 1
ATOM 3930 C C . TRP A 1 503 ? 17.411 -0.197 -5.044 1.00 96.19 503 TRP A C 1
ATOM 3932 O O . TRP A 1 503 ? 17.707 0.843 -4.464 1.00 96.19 503 TRP A O 1
ATOM 3942 N N . GLY A 1 504 ? 18.117 -0.665 -6.075 1.00 93.56 504 GLY A N 1
ATOM 3943 C CA . GLY A 1 504 ? 19.312 -0.018 -6.637 1.00 93.56 504 GLY A CA 1
ATOM 3944 C C . GLY A 1 504 ? 19.073 0.705 -7.968 1.00 93.56 504 GLY A C 1
ATOM 3945 O O . GLY A 1 504 ? 20.011 0.842 -8.754 1.00 93.56 504 GLY A O 1
ATOM 3946 N N . GLY A 1 505 ? 17.825 1.064 -8.284 1.00 93.69 505 GLY A N 1
ATOM 3947 C CA . GLY A 1 505 ? 17.467 1.809 -9.497 1.00 93.69 505 GLY A CA 1
ATOM 3948 C C . GLY A 1 505 ? 17.297 3.309 -9.277 1.00 93.69 505 GLY A C 1
ATOM 3949 O O . GLY A 1 505 ? 17.608 3.832 -8.202 1.00 93.69 505 GLY A O 1
ATOM 3950 N N . TYR A 1 506 ? 16.816 3.982 -10.324 1.00 93.94 506 TYR A N 1
ATOM 3951 C CA . TYR A 1 506 ? 16.703 5.439 -10.402 1.00 93.94 506 TYR A CA 1
ATOM 3952 C C . TYR A 1 506 ? 15.841 6.052 -9.285 1.00 93.94 506 TYR A C 1
ATOM 3954 O O . TYR A 1 506 ? 14.950 5.402 -8.734 1.00 93.94 506 TYR A O 1
ATOM 3962 N N . ARG A 1 507 ? 16.175 7.303 -8.948 1.00 92.06 507 ARG A N 1
ATOM 3963 C CA . ARG A 1 507 ? 15.568 8.176 -7.929 1.00 92.06 507 ARG A CA 1
ATOM 3964 C C . ARG A 1 507 ? 16.071 9.606 -8.129 1.00 92.06 507 ARG A C 1
ATOM 3966 O O . ARG A 1 507 ? 16.955 9.835 -8.956 1.00 92.06 507 ARG A O 1
ATOM 3973 N N . GLU A 1 508 ? 15.546 10.552 -7.360 1.00 89.12 508 GLU A N 1
ATOM 3974 C CA . GLU A 1 508 ? 16.000 11.944 -7.404 1.00 89.12 508 GLU A CA 1
ATOM 3975 C C . GLU A 1 508 ? 17.192 12.239 -6.485 1.00 89.12 508 GLU A C 1
ATOM 3977 O O . GLU A 1 508 ? 17.223 11.836 -5.323 1.00 89.12 508 GLU A O 1
ATOM 3982 N N . ASN A 1 509 ? 18.130 13.032 -7.008 1.00 84.38 509 ASN A N 1
ATOM 3983 C CA . ASN A 1 509 ? 19.410 13.375 -6.376 1.00 84.38 509 ASN A CA 1
ATOM 3984 C C . ASN A 1 509 ? 19.534 14.878 -6.030 1.00 84.38 509 ASN A C 1
ATOM 3986 O O . ASN A 1 509 ? 20.603 15.333 -5.617 1.00 84.38 509 ASN A O 1
ATOM 3990 N N . ILE A 1 510 ? 18.465 15.662 -6.241 1.00 61.78 510 ILE A N 1
ATOM 3991 C CA . ILE A 1 510 ? 18.495 17.140 -6.298 1.00 61.78 510 ILE A CA 1
ATOM 3992 C C . ILE A 1 510 ? 18.955 17.784 -4.976 1.00 61.78 510 ILE A C 1
ATOM 3994 O O . ILE A 1 510 ? 19.677 18.775 -5.008 1.00 61.78 510 ILE A O 1
ATOM 3998 N N . SER A 1 511 ? 18.579 17.226 -3.821 1.00 54.38 511 SER A N 1
ATOM 3999 C CA . SER A 1 511 ? 18.915 17.772 -2.491 1.00 54.38 511 SER A CA 1
ATOM 4000 C C . SER A 1 511 ? 19.959 16.959 -1.710 1.00 54.38 511 SER A C 1
ATOM 4002 O O . SER A 1 511 ? 20.307 17.319 -0.585 1.00 54.38 511 SER A O 1
ATOM 4004 N N . SER A 1 512 ? 20.480 15.861 -2.270 1.00 54.69 512 SER A N 1
ATOM 4005 C CA . SER A 1 512 ? 21.295 14.890 -1.527 1.00 54.69 512 SER A CA 1
ATOM 4006 C C . SER A 1 512 ? 22.784 15.270 -1.448 1.00 54.69 512 SER A C 1
ATOM 4008 O O . SER A 1 512 ? 23.647 14.592 -2.005 1.00 54.69 512 SER A O 1
ATOM 4010 N N . HIS A 1 513 ? 23.090 16.351 -0.727 1.00 60.00 513 HIS A N 1
ATOM 4011 C CA . HIS A 1 513 ? 24.352 16.425 0.029 1.00 60.00 513 HIS A CA 1
ATOM 4012 C C . HIS A 1 513 ? 24.229 15.682 1.370 1.00 60.00 513 HIS A C 1
ATOM 4014 O O . HIS A 1 513 ? 25.204 15.117 1.857 1.00 60.00 513 HIS A O 1
ATOM 4020 N N . THR A 1 514 ? 23.019 15.631 1.934 1.00 72.06 514 THR A N 1
ATOM 4021 C CA . THR A 1 514 ? 22.702 14.867 3.144 1.00 72.06 514 THR A CA 1
ATOM 4022 C C . THR A 1 514 ? 22.204 13.463 2.774 1.00 72.06 514 THR A C 1
ATOM 4024 O O . THR A 1 514 ? 21.295 13.353 1.943 1.00 72.06 514 THR A O 1
ATOM 4027 N N . PRO A 1 515 ? 22.728 12.388 3.393 1.00 82.88 515 PRO A N 1
ATOM 4028 C CA . PRO A 1 515 ? 22.174 11.042 3.268 1.00 82.88 515 PRO A CA 1
ATOM 4029 C C . PRO A 1 515 ? 20.698 10.958 3.688 1.00 82.88 515 PRO A C 1
ATOM 4031 O O . PRO A 1 515 ? 20.287 11.513 4.708 1.00 82.88 515 PRO A O 1
ATOM 4034 N N . GLN A 1 516 ? 19.895 10.217 2.927 1.00 88.12 516 GLN A N 1
ATOM 4035 C CA . GLN A 1 516 ? 18.478 9.992 3.212 1.00 88.12 516 GLN A CA 1
ATOM 4036 C C . GLN A 1 516 ? 18.292 8.828 4.193 1.00 88.12 516 GLN A C 1
ATOM 4038 O O . GLN A 1 516 ? 19.056 7.861 4.183 1.00 88.12 516 GLN A O 1
ATOM 4043 N N . LYS A 1 517 ? 17.260 8.893 5.044 1.00 90.88 517 LYS A N 1
ATOM 4044 C CA . LYS A 1 517 ? 16.946 7.817 5.996 1.00 90.88 517 LYS A CA 1
ATOM 4045 C C . LYS A 1 517 ? 16.103 6.726 5.334 1.00 90.88 517 LYS A C 1
ATOM 4047 O O . LYS A 1 517 ? 14.884 6.849 5.237 1.00 90.88 517 LYS A O 1
ATOM 4052 N N . HIS A 1 518 ? 16.751 5.633 4.955 1.00 93.69 518 HIS A N 1
ATOM 4053 C CA . HIS A 1 518 ? 16.088 4.407 4.526 1.00 93.69 518 HIS A CA 1
ATOM 4054 C C . HIS A 1 518 ? 15.577 3.617 5.743 1.00 93.69 518 HIS A C 1
ATOM 4056 O O . HIS A 1 518 ? 16.152 3.660 6.834 1.00 93.69 518 HIS A O 1
ATOM 4062 N N . VAL A 1 519 ? 14.473 2.891 5.568 1.00 94.44 519 VAL A N 1
ATOM 4063 C CA . VAL A 1 519 ? 13.804 2.103 6.608 1.00 94.44 519 VAL A CA 1
ATOM 4064 C C . VAL A 1 519 ? 13.459 0.717 6.067 1.00 94.44 519 VAL A C 1
ATOM 4066 O O . VAL A 1 519 ? 12.756 0.592 5.068 1.00 94.44 519 VAL A O 1
ATOM 4069 N N . TRP A 1 520 ? 13.894 -0.322 6.775 1.00 95.81 520 TRP A N 1
ATOM 4070 C CA . TRP A 1 520 ? 13.393 -1.681 6.593 1.00 95.81 520 TRP A CA 1
ATOM 4071 C C . TRP A 1 520 ? 12.424 -1.947 7.731 1.00 95.81 520 TRP A C 1
ATOM 4073 O O . TRP A 1 520 ? 12.817 -1.912 8.895 1.00 95.81 520 TRP A O 1
ATOM 4083 N N . VAL A 1 521 ? 11.145 -2.117 7.421 1.00 95.06 521 VAL A N 1
ATOM 4084 C CA . VAL A 1 521 ? 10.112 -2.340 8.436 1.00 95.06 521 VAL A CA 1
ATOM 4085 C C . VAL A 1 521 ? 9.036 -3.251 7.903 1.00 95.06 521 VAL A C 1
ATOM 4087 O O . VAL A 1 521 ? 8.732 -3.188 6.718 1.00 95.06 521 VAL A O 1
ATOM 4090 N N . THR A 1 522 ? 8.455 -4.061 8.779 1.00 94.25 522 THR A N 1
ATOM 4091 C CA . THR A 1 522 ? 7.337 -4.953 8.466 1.00 94.25 522 THR A CA 1
ATOM 4092 C C . THR A 1 522 ? 6.205 -4.712 9.460 1.00 94.25 522 THR A C 1
ATOM 4094 O O . THR A 1 522 ? 6.476 -4.336 10.600 1.00 94.25 522 THR A O 1
ATOM 4097 N N . VAL A 1 523 ? 4.956 -4.872 9.020 1.00 92.31 523 VAL A N 1
ATOM 4098 C CA . VAL A 1 523 ? 3.755 -4.859 9.863 1.00 92.31 523 VAL A CA 1
ATOM 4099 C C . VAL A 1 523 ? 2.838 -6.001 9.427 1.00 92.31 523 VAL A C 1
ATOM 4101 O O . VAL A 1 523 ? 2.318 -5.980 8.307 1.00 92.31 523 VAL A O 1
ATOM 4104 N N . GLY A 1 524 ? 2.632 -6.975 10.315 1.00 89.06 524 GLY A N 1
ATOM 4105 C CA . GLY A 1 524 ? 1.820 -8.172 10.085 1.00 89.06 524 GLY A CA 1
ATOM 4106 C C . GLY A 1 524 ? 2.583 -9.408 9.583 1.00 89.06 524 GLY A C 1
ATOM 4107 O O . GLY A 1 524 ? 1.965 -10.261 8.947 1.00 89.06 524 GLY A O 1
ATOM 4108 N N . ALA A 1 525 ? 3.895 -9.526 9.821 1.00 90.25 525 ALA A N 1
ATOM 4109 C CA . ALA A 1 525 ? 4.663 -10.725 9.450 1.00 90.25 525 ALA A CA 1
ATOM 4110 C C . ALA A 1 525 ? 4.282 -11.968 10.281 1.00 90.25 525 ALA A C 1
ATOM 4112 O O . ALA A 1 525 ? 4.010 -11.859 11.478 1.00 90.25 525 ALA A O 1
ATOM 4113 N N . ARG A 1 526 ? 4.352 -13.171 9.679 1.00 87.25 526 ARG A N 1
ATOM 4114 C CA . ARG A 1 526 ? 4.011 -14.450 10.353 1.00 87.25 526 ARG A CA 1
ATOM 4115 C C . ARG A 1 526 ? 4.827 -14.674 11.633 1.00 87.25 526 ARG A C 1
ATOM 4117 O O . ARG A 1 526 ? 4.274 -15.082 12.647 1.00 87.25 526 ARG A O 1
ATOM 4124 N N . TRP A 1 527 ? 6.127 -14.374 11.590 1.00 85.75 527 TRP A N 1
ATOM 4125 C CA . TRP A 1 527 ? 7.053 -14.565 12.716 1.00 85.75 527 TRP A CA 1
ATOM 4126 C C . TRP A 1 527 ? 7.403 -13.266 13.462 1.00 85.75 527 TRP A C 1
ATOM 4128 O O . TRP A 1 527 ? 8.433 -13.186 14.131 1.00 85.75 527 TRP A O 1
ATOM 4138 N N . GLY A 1 528 ? 6.525 -12.261 13.380 1.00 85.56 528 GLY A N 1
ATOM 4139 C CA . GLY A 1 528 ? 6.635 -11.012 14.131 1.00 85.56 528 GLY A CA 1
ATOM 4140 C C . GLY A 1 528 ? 7.420 -9.903 13.426 1.00 85.56 528 GLY A C 1
ATOM 4141 O O . GLY A 1 528 ? 8.275 -10.127 12.569 1.00 85.56 528 GLY A O 1
ATOM 4142 N N . ASP A 1 529 ? 7.100 -8.669 13.807 1.00 89.56 529 ASP A N 1
ATOM 4143 C CA . ASP A 1 529 ? 7.516 -7.472 13.084 1.00 89.56 529 ASP A CA 1
ATOM 4144 C C . ASP A 1 529 ? 8.891 -6.944 13.519 1.00 89.56 529 ASP A C 1
ATOM 4146 O O . ASP A 1 529 ? 9.175 -6.737 14.704 1.00 89.56 529 ASP A O 1
ATOM 4150 N N . GLN A 1 530 ? 9.741 -6.671 12.526 1.00 90.38 530 GLN A N 1
ATOM 4151 C CA . GLN A 1 530 ? 11.074 -6.091 12.699 1.00 90.38 530 GLN A CA 1
ATOM 4152 C C . GLN A 1 530 ? 11.163 -4.703 12.062 1.00 90.38 530 GLN A C 1
ATOM 4154 O O . GLN A 1 530 ? 10.497 -4.419 11.062 1.00 90.38 530 GLN A O 1
ATOM 4159 N N . ARG A 1 531 ? 12.021 -3.844 12.630 1.00 91.88 531 ARG A N 1
ATOM 4160 C CA . ARG A 1 531 ? 12.272 -2.484 12.146 1.00 91.88 531 ARG A CA 1
ATOM 4161 C C . ARG A 1 531 ? 13.744 -2.090 12.301 1.00 91.88 531 ARG A C 1
ATOM 4163 O O . ARG A 1 531 ? 14.221 -1.944 13.420 1.00 91.88 531 ARG A O 1
ATOM 4170 N N . ILE A 1 532 ? 14.411 -1.796 11.188 1.00 93.06 532 ILE A N 1
ATOM 4171 C CA . ILE A 1 532 ? 15.758 -1.210 11.125 1.00 93.06 532 ILE A CA 1
ATOM 4172 C C . ILE A 1 532 ? 15.709 0.067 10.267 1.00 93.06 532 ILE A C 1
ATOM 4174 O O . ILE A 1 532 ? 14.741 0.351 9.554 1.00 93.06 532 ILE A O 1
ATOM 4178 N N . SER A 1 533 ? 16.711 0.929 10.368 1.00 93.38 533 SER A N 1
ATOM 4179 C CA . SER A 1 533 ? 16.856 2.105 9.507 1.00 93.38 533 SER A CA 1
ATOM 4180 C C . SER A 1 533 ? 18.332 2.409 9.299 1.00 93.38 533 SER A C 1
ATOM 4182 O O . SER A 1 533 ? 19.114 2.180 10.211 1.00 93.38 533 SER A O 1
ATOM 4184 N N . THR A 1 534 ? 18.707 2.954 8.146 1.00 93.00 534 THR A N 1
ATOM 4185 C CA . THR A 1 534 ? 20.082 3.403 7.866 1.00 93.00 534 THR A CA 1
ATOM 4186 C C . THR A 1 534 ? 20.060 4.748 7.161 1.00 93.00 534 THR A C 1
ATOM 4188 O O . THR A 1 534 ? 19.048 5.134 6.572 1.00 93.00 534 THR A O 1
ATOM 4191 N N . TYR A 1 535 ? 21.186 5.448 7.177 1.00 92.25 535 TYR A N 1
ATOM 4192 C CA . TYR A 1 535 ? 21.441 6.510 6.210 1.00 92.25 535 TYR A CA 1
ATOM 4193 C C . TYR A 1 535 ? 21.957 5.918 4.888 1.00 92.25 535 TYR A C 1
ATOM 4195 O O . TYR A 1 535 ? 22.644 4.896 4.892 1.00 92.25 535 TYR A O 1
ATOM 4203 N N . VAL A 1 536 ? 21.588 6.518 3.754 1.00 90.94 536 VAL A N 1
ATOM 4204 C CA . VAL A 1 536 ? 21.968 6.090 2.392 1.00 90.94 536 VAL A CA 1
ATOM 4205 C C . VAL A 1 536 ? 22.149 7.327 1.508 1.00 90.94 536 VAL A C 1
ATOM 4207 O O . VAL A 1 536 ? 21.330 8.244 1.553 1.00 90.94 536 VAL A O 1
ATOM 4210 N N . ASP A 1 537 ? 23.203 7.370 0.694 1.00 89.75 537 ASP A N 1
ATOM 4211 C CA . ASP A 1 537 ? 23.339 8.386 -0.357 1.00 89.75 537 ASP A CA 1
ATOM 4212 C C . ASP A 1 537 ? 22.454 8.007 -1.556 1.00 89.75 537 ASP A C 1
ATOM 4214 O O . ASP A 1 537 ? 22.585 6.920 -2.123 1.00 89.75 537 ASP A O 1
ATOM 4218 N N . ALA A 1 538 ? 21.568 8.914 -1.976 1.00 87.19 538 ALA A N 1
ATOM 4219 C CA . ALA A 1 538 ? 20.702 8.716 -3.139 1.00 87.19 538 ALA A CA 1
ATOM 4220 C C . ALA A 1 538 ? 21.496 8.495 -4.445 1.00 87.19 538 ALA A C 1
ATOM 4222 O O . ALA A 1 538 ? 21.025 7.806 -5.350 1.00 87.19 538 ALA A O 1
ATOM 4223 N N . ARG A 1 539 ? 22.732 9.005 -4.522 1.00 87.25 539 ARG A N 1
ATOM 4224 C CA . ARG A 1 539 ? 23.645 8.811 -5.660 1.00 87.25 539 ARG A CA 1
ATOM 4225 C C . ARG A 1 539 ? 24.328 7.437 -5.645 1.00 87.25 539 ARG A C 1
ATOM 4227 O O . ARG A 1 539 ? 24.834 7.007 -6.679 1.00 87.25 539 ARG A O 1
ATOM 4234 N N . LYS A 1 540 ? 24.320 6.741 -4.500 1.00 88.81 540 LYS A N 1
ATOM 4235 C CA . LYS A 1 540 ? 24.960 5.434 -4.269 1.00 88.81 540 LYS A CA 1
ATOM 4236 C C . LYS A 1 540 ? 24.052 4.468 -3.480 1.00 88.81 540 LYS A C 1
ATOM 4238 O O . LYS A 1 540 ? 24.460 3.956 -2.439 1.00 88.81 540 LYS A O 1
ATOM 4243 N N . PRO A 1 541 ? 22.834 4.140 -3.949 1.00 87.75 541 PRO A N 1
ATOM 4244 C CA . PRO A 1 541 ? 21.850 3.381 -3.163 1.00 87.75 541 PRO A CA 1
ATOM 4245 C C . PRO A 1 541 ? 22.232 1.918 -2.855 1.00 87.75 541 PRO A C 1
ATOM 4247 O O . PRO A 1 541 ? 21.512 1.215 -2.145 1.00 87.75 541 PRO A O 1
ATOM 4250 N N . TRP A 1 542 ? 23.354 1.431 -3.392 1.00 87.31 542 TRP A N 1
ATOM 4251 C CA . TRP A 1 542 ? 23.954 0.146 -3.028 1.00 87.31 542 TRP A CA 1
ATOM 4252 C C . TRP A 1 542 ? 24.800 0.221 -1.741 1.00 87.31 542 TRP A C 1
ATOM 4254 O O . TRP A 1 542 ? 24.900 -0.795 -1.047 1.00 87.31 542 TRP A O 1
ATOM 4264 N N . GLU A 1 543 ? 25.367 1.388 -1.411 1.00 89.38 543 GLU A N 1
ATOM 4265 C CA . GLU A 1 543 ? 26.174 1.662 -0.214 1.00 89.38 543 GLU A CA 1
ATOM 4266 C C . GLU A 1 543 ? 25.268 2.066 0.962 1.00 89.38 543 GLU A C 1
ATOM 4268 O O . GLU A 1 543 ? 24.564 3.074 0.916 1.00 89.38 543 GLU A O 1
ATOM 4273 N N . LEU A 1 544 ? 25.291 1.281 2.044 1.00 89.81 544 LEU A N 1
ATOM 4274 C CA . LEU A 1 544 ? 24.608 1.633 3.290 1.00 89.81 544 LEU A CA 1
ATOM 4275 C C . LEU A 1 544 ? 25.558 2.434 4.190 1.00 89.81 544 LEU A C 1
ATOM 4277 O O . LEU A 1 544 ? 26.624 1.940 4.557 1.00 89.81 544 LEU A O 1
ATOM 4281 N N . GLY A 1 545 ? 25.147 3.637 4.592 1.00 88.31 545 GLY A N 1
ATOM 4282 C CA . GLY A 1 545 ? 25.788 4.412 5.657 1.00 88.31 545 GLY A CA 1
ATOM 4283 C C . GLY A 1 545 ? 25.504 3.816 7.038 1.00 88.31 545 GLY A C 1
ATOM 4284 O O . GLY A 1 545 ? 25.190 2.632 7.156 1.00 88.31 545 GLY A O 1
ATOM 4285 N N . GLU A 1 546 ? 25.611 4.609 8.099 1.00 86.94 546 GLU A N 1
ATOM 4286 C CA . GLU A 1 546 ? 25.393 4.130 9.471 1.00 86.94 546 GLU A CA 1
ATOM 4287 C C . GLU A 1 546 ? 23.943 3.666 9.721 1.00 86.94 546 GLU A C 1
ATOM 4289 O O . GLU A 1 546 ? 22.984 4.223 9.170 1.00 86.94 546 GLU A O 1
ATOM 4294 N N . ASP A 1 547 ? 23.777 2.636 10.560 1.00 85.19 547 ASP A N 1
ATOM 4295 C CA . ASP A 1 547 ? 22.466 2.197 11.052 1.00 85.19 547 ASP A CA 1
ATOM 4296 C C . ASP A 1 547 ? 21.949 3.220 12.090 1.00 85.19 547 ASP A C 1
ATOM 4298 O O . ASP A 1 547 ? 22.644 3.609 13.027 1.00 85.19 547 ASP A O 1
ATOM 4302 N N . VAL A 1 548 ? 20.707 3.680 11.915 1.00 82.44 548 VAL A N 1
ATOM 4303 C CA . VAL A 1 548 ? 20.081 4.716 12.748 1.00 82.44 548 VAL A CA 1
ATOM 4304 C C . VAL A 1 548 ? 19.499 4.083 14.006 1.00 82.44 548 VAL A C 1
ATOM 4306 O O . VAL A 1 548 ? 18.325 3.701 14.038 1.00 82.44 548 VAL A O 1
ATOM 4309 N N . ASP A 1 549 ? 20.348 4.001 15.026 1.00 69.12 549 ASP A N 1
ATOM 4310 C CA . ASP A 1 549 ? 20.045 3.518 16.372 1.00 69.12 549 ASP A CA 1
ATOM 4311 C C . ASP A 1 549 ? 18.733 4.127 16.925 1.00 69.12 549 ASP A C 1
ATOM 4313 O O . ASP A 1 549 ? 18.626 5.352 17.060 1.00 69.12 549 ASP A O 1
ATOM 4317 N N . PRO A 1 550 ? 17.705 3.309 17.231 1.00 56.56 550 PRO A N 1
ATOM 4318 C CA . PRO A 1 550 ? 16.434 3.797 17.756 1.00 56.56 550 PRO A CA 1
ATOM 4319 C C . PRO A 1 550 ? 16.498 4.210 19.234 1.00 56.56 550 PRO A C 1
ATOM 4321 O O . PRO A 1 550 ? 15.536 4.812 19.702 1.00 56.56 550 PRO A O 1
ATOM 4324 N N . SER A 1 551 ? 17.580 3.893 19.959 1.00 49.91 551 SER A N 1
ATOM 4325 C CA . SER A 1 551 ? 17.746 4.208 21.387 1.00 49.91 551 SER A CA 1
ATOM 4326 C C . SER A 1 551 ? 18.382 5.579 21.659 1.00 49.91 551 SER A C 1
ATOM 4328 O O . SER A 1 551 ? 18.280 6.096 22.768 1.00 49.91 551 SER A O 1
ATOM 4330 N N . LYS A 1 552 ? 19.004 6.202 20.649 1.00 40.31 552 LYS A N 1
ATOM 4331 C CA . LYS A 1 552 ? 19.712 7.493 20.759 1.00 40.31 552 LYS A CA 1
ATOM 4332 C C . LYS A 1 552 ? 18.822 8.694 20.397 1.00 40.31 552 LYS A C 1
ATOM 4334 O O . LYS A 1 552 ? 19.238 9.551 19.612 1.00 40.31 552 LYS A O 1
ATOM 4339 N N . LYS A 1 553 ? 17.580 8.732 20.898 1.00 35.72 553 LYS A N 1
ATOM 4340 C CA . LYS A 1 553 ? 16.596 9.805 20.647 1.00 35.72 553 LYS A CA 1
ATOM 4341 C C . LYS A 1 553 ? 15.598 10.014 21.779 1.00 35.72 553 LYS A C 1
ATOM 4343 O O . LYS A 1 553 ? 15.113 8.994 22.305 1.00 35.72 553 LYS A O 1
#

Radius of gyration: 33.01 Å; chains: 1; bounding box: 106×101×95 Å

Foldseek 3Di:
DDDDDDDDDDDDPDDDPFWFFAPFALVLLLVVVVDPCDDDDDDDDDDDDDDDDDDDDDDDDDDDDDDDDDDDDDDDDDDDDDDDDDDDDDDDDDDDDDDDDDDDDDDDDDDDDDDDDDDDDPDDDDDDPVPPFAAADELDDPPFDKDQQPQQAWVSLLVLLVLLLVLLVVLLPDQDFDKDFLPDDFDADFWDFRFKDAPQVPFFIWTATLQRKIKTWGAKDWDDDPNGIYIYHTKMKIAGNFLVQCVCLVPPPDPCNQFLHDQPAWMWIWGQPFNSGIMIGTHGSVLQGFDQDPVRHTHHRDAAPDPSSNVVVVNSVVRSVRSCVRNVSSDDPDDDPPDPPPPSHRDYPDPPDQSSDFDKWWFQFAWIWTAGSQGWIWIQDQARKIWIAHSSRFKIKIWFFQLVQLLCLQVPLDGDSCRSSPIIIGIGTSSNLSNLVPPPPPPPPDDDPGSIDGDDDDPSCSCGCVSRVVSVVSVLVSVQSVQQSVQSGDLSADDDPQPRRHDPDTHHQPPFPDFDKTKTWIRNISVDIDIWIFTHGNVGRVDTHGIDDPVPD

Sequence (553 aa):
MSTEDPLSGSQKTSGSIFLRQPPQSFAAQQRSQHRPASSMVPKQRPTPEPVLSASQSVRARPRREGSRENASREAMESASKSLRSSSRTALPSVGTSSRRSAEPQTSERPVLERRSATPPAPAAPPKREYAESTRPATLFSSSERQGQISGTRPDMILDRLRRLQTELERALNSRTMAIISSKMVAPPHPHVVVKWVDYTNKFGLGYILNDGSVGCILRDIPTTENGKPALLPPAGVFIRGAERHILRREDETYEDRSQPLPMTEPIKFFENNGETGLAEVIVSPEQFRVAVNEDGTAGKMQPGKDIFQHRKRERIILWKKFANYMIAYGRDDVVPAEETDPAGAISPGQKGTVAELVTFYQRFGDVGCWVFCDGHLQFNFPDHTKIVIDATGTWCHFWHLPQDAAERLAKTGTIGAAALDDRAMLSYPLQTLLNFHAKPTAPRSGRTTTTRRRPEIAPDLQGIPAANDFRRKIVFIKDVVKEWVTNGGLGNSQMSRESRLRWGGYRENISSHTPQKHVWVTVGARWGDQRISTYVDARKPWELGEDVDPSKK

InterPro domains:
  IPR033701 First polo-box domain [cd13118] (189-281)
  IPR036947 POLO box domain superfamily [G3DSA:3.30.1120.30] (194-224)

pLDDT: mean 75.25, std 26.32, range [23.8, 98.81]